Protein 6K97 (pdb70)

Secondary structure (DSSP, 8-state):
-GGGT--B---SS--EEEE-TTS-EEEEEEEEGGG-GGGGGEEETTEEB--HHHHHHHHHHHHHHTT-SEEEEEEE-S--B--TT-EEEEEEEEPPP-TTS-EEEEEEEEETT----EEEEEEEEE--TT-EEP-HHHHHHHHHHTTEEE-GGG--EEEEEEETTEEEEEEE-SSGGGS--GGGSSS-HHHHHHHHHHHHHHHTTT--SEEEEEEEEEEEESSS--SEEEEEEEE-STTEEEEEEE-TTS-EEEEEEEEEEEEE-HHHHHH-/-GGGT--B---SS--EEEE-TTS-EEEEEEEEGGG-GGGGGEEETTEEB--HHHHHHHHHHHHHHTT-SEEEEEEE-S--B--TT-EEEEEEEEPPP-TTS-EEEEEEEEETT----EEEEEEEEE--B--HHHHHHHHHHHTEEE-GGG--EEEEEEETTEEEEEEE-SSGGGS--GGGSSS-HHHHHHHHHHHHHHHTT--EEEEEEEEEEEESSS--SEEEEEEEE-STTEEEEEEE-TTS-EEEEEEEEEEEEE-HHHHHHH-

Structure (mmCIF, N/CA/C/O backbone):
data_6K97
#
_entry.id   6K97
#
_cell.length_a   154.632
_cell.length_b   66.564
_cell.length_c   63.013
_cell.angle_alpha   90.00
_cell.angle_beta   90.97
_cell.angle_gamma   90.00
#
_symmetry.space_group_name_H-M   'C 1 2 1'
#
loop_
_entity.id
_entity.type
_entity.pdbx_description
1 polymer 'Fusion DH'
2 non-polymer 'SULFATE ION'
3 water water
#
loop_
_atom_site.group_PDB
_atom_site.id
_atom_site.type_symbol
_atom_site.label_atom_id
_atom_site.label_alt_id
_atom_site.label_comp_id
_atom_site.label_asym_id
_atom_site.label_entity_id
_atom_site.label_seq_id
_atom_site.pdbx_PDB_ins_code
_atom_site.Cartn_x
_atom_site.Cartn_y
_atom_site.Cartn_z
_atom_site.occupancy
_atom_site.B_iso_or_equiv
_atom_site.auth_seq_id
_atom_site.auth_comp_id
_atom_site.auth_asym_id
_atom_site.auth_atom_id
_atom_site.pdbx_PDB_model_num
ATOM 1 N N . ALA A 1 24 ? 27.901 -22.273 7.679 1.00 45.09 7 ALA A N 1
ATOM 2 C CA . ALA A 1 24 ? 27.559 -21.470 6.422 1.00 46.58 7 ALA A CA 1
ATOM 3 C C . ALA A 1 24 ? 28.466 -21.789 5.242 1.00 46.65 7 ALA A C 1
ATOM 4 O O . ALA A 1 24 ? 27.997 -22.191 4.181 1.00 50.99 7 ALA A O 1
ATOM 6 N N . ALA A 1 25 ? 29.754 -21.586 5.412 1.00 45.32 8 ALA A N 1
ATOM 7 C CA . ALA A 1 25 ? 30.694 -22.159 4.504 1.00 45.43 8 ALA A CA 1
ATOM 8 C C . ALA A 1 25 ? 30.399 -23.685 4.346 1.00 46.37 8 ALA A C 1
ATOM 9 O O . ALA A 1 25 ? 30.565 -24.223 3.267 1.00 46.47 8 ALA A O 1
ATOM 11 N N . GLY A 1 26 ? 29.997 -24.373 5.415 1.00 45.00 9 GLY A N 1
ATOM 12 C CA . GLY A 1 26 ? 29.814 -25.837 5.364 1.00 45.00 9 GLY A CA 1
ATOM 13 C C . GLY A 1 26 ? 28.717 -26.220 4.409 1.00 46.06 9 GLY A C 1
ATOM 14 O O . GLY A 1 26 ? 28.688 -27.354 3.930 1.00 46.54 9 GLY A O 1
ATOM 15 N N . LEU A 1 27 ? 27.806 -25.268 4.116 1.00 44.52 10 LEU A N 1
ATOM 16 C CA . LEU A 1 27 ? 26.748 -25.516 3.170 1.00 45.47 10 LEU A CA 1
ATOM 17 C C . LEU A 1 27 ? 26.966 -24.907 1.769 1.00 44.74 10 LEU A C 1
ATOM 18 O O . LEU A 1 27 ? 26.140 -25.072 0.865 1.00 41.74 10 LEU A O 1
ATOM 23 N N . GLY A 1 28 ? 28.109 -24.252 1.587 1.00 45.00 11 GLY A N 1
ATOM 24 C CA . GLY A 1 28 ? 28.444 -23.625 0.325 1.00 43.99 11 GLY A CA 1
ATOM 25 C C . GLY A 1 28 ? 28.046 -22.173 0.241 1.00 43.34 11 GLY A C 1
ATOM 26 O O . GLY A 1 28 ? 28.019 -21.656 -0.847 1.00 46.60 11 GLY A O 1
ATOM 27 N N . LEU A 1 29 ? 27.705 -21.520 1.357 1.00 43.51 12 LEU A N 1
ATOM 28 C CA . LEU A 1 29 ? 27.276 -20.088 1.366 1.00 43.22 12 LEU A CA 1
ATOM 29 C C . LEU A 1 29 ? 28.202 -19.135 2.098 1.00 40.34 12 LEU A C 1
ATOM 30 O O . LEU A 1 29 ? 28.959 -19.527 2.946 1.00 41.12 12 LEU A O 1
ATOM 35 N N . GLU A 1 30 ? 28.066 -17.861 1.797 1.00 41.40 13 GLU A N 1
ATOM 36 C CA . GLU A 1 30 ? 28.820 -16.795 2.445 1.00 43.19 13 GLU A CA 1
ATOM 37 C C . GLU A 1 30 ? 27.983 -16.268 3.597 1.00 43.10 13 GLU A C 1
ATOM 38 O O . GLU A 1 30 ? 26.783 -16.031 3.435 1.00 44.55 13 GLU A O 1
ATOM 44 N N . ALA A 1 31 ? 28.612 -16.070 4.756 1.00 43.19 14 ALA A N 1
ATOM 45 C CA . ALA A 1 31 ? 27.933 -15.561 5.938 1.00 40.98 14 ALA A CA 1
ATOM 46 C C . ALA A 1 31 ? 27.738 -14.060 5.827 1.00 43.59 14 ALA A C 1
ATOM 47 O O . ALA A 1 31 ? 28.420 -13.403 5.023 1.00 43.08 14 ALA A O 1
ATOM 49 N N . THR A 1 32 ? 26.782 -13.529 6.615 1.00 42.40 15 THR A N 1
ATOM 50 C CA . THR A 1 32 ? 26.626 -12.097 6.809 1.00 42.00 15 THR A CA 1
ATOM 51 C C . THR A 1 32 ? 26.582 -11.830 8.313 1.00 43.68 15 THR A C 1
ATOM 52 O O . THR A 1 32 ? 26.205 -12.701 9.073 1.00 46.49 15 THR A O 1
ATOM 56 N N . GLU A 1 33 ? 26.942 -10.636 8.760 1.00 47.21 16 GLU A N 1
ATOM 57 C CA . GLU A 1 33 ? 26.808 -10.288 10.196 1.00 49.16 16 GLU A CA 1
ATOM 58 C C . GLU A 1 33 ? 25.535 -9.474 10.378 1.00 43.94 16 GLU A C 1
ATOM 59 O O . GLU A 1 33 ? 25.479 -8.312 10.010 1.00 47.13 16 GLU A O 1
ATOM 65 N N . HIS A 1 34 ? 24.507 -10.088 10.936 1.00 41.77 17 HIS A N 1
ATOM 66 C CA . HIS A 1 34 ? 23.293 -9.356 11.311 1.00 38.44 17 HIS A CA 1
ATOM 67 C C . HIS A 1 34 ? 22.536 -10.164 12.320 1.00 36.29 17 HIS A C 1
ATOM 68 O O . HIS A 1 34 ? 22.561 -11.356 12.258 1.00 37.71 17 HIS A O 1
ATOM 75 N N . PRO A 1 35 ? 21.786 -9.526 13.221 1.00 36.21 18 PRO A N 1
ATOM 76 C CA . PRO A 1 35 ? 21.035 -10.313 14.215 1.00 35.33 18 PRO A CA 1
ATOM 77 C C . PRO A 1 35 ? 19.895 -11.233 13.691 1.00 36.72 18 PRO A C 1
ATOM 78 O O . PRO A 1 35 ? 19.536 -12.161 14.388 1.00 38.11 18 PRO A O 1
ATOM 82 N N . LEU A 1 36 ? 19.316 -10.955 12.525 1.00 37.48 19 LEU A N 1
ATOM 83 C CA . LEU A 1 36 ? 18.231 -11.772 11.928 1.00 38.33 19 LEU A CA 1
ATOM 84 C C . LEU A 1 36 ? 18.586 -12.561 10.654 1.00 39.08 19 LEU A C 1
ATOM 85 O O . LEU A 1 36 ? 17.775 -13.290 10.150 1.00 43.15 19 LEU A O 1
ATOM 90 N N . LEU A 1 37 ? 19.789 -12.404 10.113 1.00 40.68 20 LEU A N 1
ATOM 91 C CA . LEU A 1 37 ? 20.189 -13.099 8.895 1.00 37.07 20 LEU A CA 1
ATOM 92 C C . LEU A 1 37 ? 21.519 -13.779 9.127 1.00 38.56 20 LEU A C 1
ATOM 93 O O . LEU A 1 37 ? 22.414 -13.202 9.738 1.00 44.42 20 LEU A O 1
ATOM 98 N N . ALA A 1 38 ? 21.637 -15.011 8.650 1.00 38.38 21 ALA A N 1
ATOM 99 C CA . ALA A 1 38 ? 22.866 -15.778 8.720 1.00 40.25 21 ALA A CA 1
ATOM 100 C C . ALA A 1 38 ? 23.748 -15.714 7.422 1.00 40.97 21 ALA A C 1
ATOM 101 O O . ALA A 1 38 ? 24.957 -15.750 7.523 1.00 45.92 21 ALA A O 1
ATOM 103 N N . THR A 1 39 ? 23.144 -15.627 6.232 1.00 41.85 22 THR A N 1
ATOM 104 C CA . THR A 1 39 ? 23.859 -15.719 4.944 1.00 41.91 22 THR A CA 1
ATOM 105 C C . THR A 1 39 ? 23.570 -14.549 3.981 1.00 41.56 22 THR A C 1
ATOM 106 O O . THR A 1 39 ? 22.546 -13.892 4.073 1.00 42.88 22 THR A O 1
ATOM 110 N N . ALA A 1 40 ? 24.472 -14.354 3.016 1.00 44.27 23 ALA A N 1
ATOM 111 C CA . ALA A 1 40 ? 24.314 -13.391 1.899 1.00 41.35 23 ALA A CA 1
ATOM 112 C C . ALA A 1 40 ? 25.016 -13.898 0.679 1.00 40.31 23 ALA A C 1
ATOM 113 O O . ALA A 1 40 ? 26.155 -14.227 0.773 1.00 46.47 23 ALA A O 1
ATOM 115 N N . THR A 1 41 ? 24.375 -13.993 -0.475 1.00 39.71 24 THR A N 1
ATOM 116 C CA . THR A 1 41 ? 25.097 -14.422 -1.628 1.00 41.75 24 THR A CA 1
ATOM 117 C C . THR A 1 41 ? 24.702 -13.623 -2.820 1.00 42.28 24 THR A C 1
ATOM 118 O O . THR A 1 41 ? 23.542 -13.266 -2.963 1.00 47.28 24 THR A O 1
ATOM 122 N N . GLU A 1 42 ? 25.660 -13.329 -3.689 1.00 45.90 25 GLU A N 1
ATOM 123 C CA . GLU A 1 42 ? 25.397 -12.588 -4.909 1.00 48.57 25 GLU A CA 1
ATOM 124 C C . GLU A 1 42 ? 25.171 -13.673 -5.898 1.00 48.77 25 GLU A C 1
ATOM 125 O O . GLU A 1 42 ? 25.885 -14.661 -5.858 1.00 55.97 25 GLU A O 1
ATOM 131 N N . LEU A 1 43 ? 24.142 -13.547 -6.728 1.00 46.62 26 LEU A N 1
ATOM 132 C CA . LEU A 1 43 ? 23.796 -14.607 -7.665 1.00 47.44 26 LEU A CA 1
ATOM 133 C C . LEU A 1 43 ? 24.361 -14.193 -8.993 1.00 47.01 26 LEU A C 1
ATOM 134 O O . LEU A 1 43 ? 24.589 -13.017 -9.223 1.00 49.96 26 LEU A O 1
ATOM 139 N N . PRO A 1 44 ? 24.592 -15.142 -9.893 1.00 43.62 27 PRO A N 1
ATOM 140 C CA . PRO A 1 44 ? 25.196 -14.786 -11.168 1.00 44.04 27 PRO A CA 1
ATOM 141 C C . PRO A 1 44 ? 24.519 -13.641 -11.934 1.00 44.67 27 PRO A C 1
ATOM 142 O O . PRO A 1 44 ? 25.184 -12.899 -12.653 1.00 44.10 27 PRO A O 1
ATOM 146 N N . ASP A 1 45 ? 23.218 -13.465 -11.763 1.00 44.87 28 ASP A N 1
ATOM 147 C CA . ASP A 1 45 ? 22.530 -12.434 -12.523 1.00 45.54 28 ASP A CA 1
ATOM 148 C C . ASP A 1 45 ? 22.694 -11.019 -11.903 1.00 45.92 28 ASP A C 1
ATOM 149 O O . ASP A 1 45 ? 22.184 -10.054 -12.466 1.00 45.96 28 ASP A O 1
ATOM 154 N N . GLY A 1 46 ? 23.452 -10.912 -10.795 1.00 44.40 29 GLY A N 1
ATOM 155 C CA . GLY A 1 46 ? 23.709 -9.649 -10.079 1.00 43.26 29 GLY A CA 1
ATOM 156 C C . GLY A 1 46 ? 22.745 -9.392 -8.915 1.00 43.82 29 GLY A C 1
ATOM 157 O O . GLY A 1 46 ? 22.794 -8.348 -8.249 1.00 44.78 29 GLY A O 1
ATOM 158 N N . GLY A 1 47 ? 21.833 -10.335 -8.684 1.00 42.96 30 GLY A N 1
ATOM 159 C CA . GLY A 1 47 ? 20.865 -10.249 -7.591 1.00 40.35 30 GLY A CA 1
ATOM 160 C C . GLY A 1 47 ? 21.474 -10.787 -6.335 1.00 38.80 30 GLY A C 1
ATOM 161 O O . GLY A 1 47 ? 22.600 -11.266 -6.374 1.00 39.14 30 GLY A O 1
ATOM 162 N N . TYR A 1 48 ? 20.757 -10.677 -5.217 1.00 37.46 31 TYR A N 1
ATOM 163 C CA . TYR A 1 48 ? 21.263 -11.219 -3.941 1.00 38.22 31 TYR A CA 1
ATOM 164 C C . TYR A 1 48 ? 20.215 -12.094 -3.232 1.00 38.05 31 TYR A C 1
ATOM 165 O O . TYR A 1 48 ? 19.010 -11.924 -3.456 1.00 42.02 31 TYR A O 1
ATOM 174 N N . LEU A 1 49 ? 20.666 -13.022 -2.388 1.00 35.84 32 LEU A N 1
ATOM 175 C CA . LEU A 1 49 ? 19.774 -13.811 -1.517 1.00 34.73 32 LEU A CA 1
ATOM 176 C C . LEU A 1 49 ? 20.310 -13.699 -0.091 1.00 34.44 32 LEU A C 1
ATOM 177 O O . LEU A 1 49 ? 21.503 -13.900 0.124 1.00 35.79 32 LEU A O 1
ATOM 182 N N . PHE A 1 50 ? 19.459 -13.373 0.873 1.00 33.92 33 PHE A N 1
ATOM 183 C CA . PHE A 1 50 ? 19.842 -13.433 2.290 1.00 35.11 33 PHE A CA 1
ATOM 184 C C . PHE A 1 50 ? 18.931 -14.400 3.028 1.00 36.76 33 PHE A C 1
ATOM 185 O O . PHE A 1 50 ? 17.731 -14.437 2.747 1.00 38.18 33 PHE A O 1
ATOM 193 N N . THR A 1 51 ? 19.473 -15.197 3.937 1.00 35.39 34 THR A N 1
ATOM 194 C CA . THR A 1 51 ? 18.629 -16.175 4.638 1.00 36.72 34 THR A CA 1
ATOM 195 C C . THR A 1 51 ? 18.900 -16.183 6.123 1.00 38.90 34 THR A C 1
ATOM 196 O O . THR A 1 51 ? 20.002 -15.832 6.572 1.00 37.55 34 THR A O 1
ATOM 200 N N . GLY A 1 52 ? 17.892 -16.598 6.882 1.00 41.13 35 GLY A N 1
ATOM 201 C CA . GLY A 1 52 ? 18.053 -16.782 8.320 1.00 42.83 35 GLY A CA 1
ATOM 202 C C . GLY A 1 52 ? 16.922 -17.586 8.891 1.00 45.24 35 GLY A C 1
ATOM 203 O O . GLY A 1 52 ? 15.885 -17.787 8.250 1.00 44.60 35 GLY A O 1
ATOM 204 N N . ARG A 1 53 ? 17.134 -18.051 10.110 1.00 52.14 36 ARG A N 1
ATOM 205 C CA . ARG A 1 53 ? 16.129 -18.802 10.850 1.00 55.81 36 ARG A CA 1
ATOM 206 C C . ARG A 1 53 ? 15.488 -17.829 11.819 1.00 52.68 36 ARG A C 1
ATOM 207 O O . ARG A 1 53 ? 16.188 -17.085 12.508 1.00 47.67 36 ARG A O 1
ATOM 215 N N . LEU A 1 54 ? 14.161 -17.841 11.885 1.00 48.29 37 LEU A N 1
ATOM 216 C CA . LEU A 1 54 ? 13.452 -16.990 12.815 1.00 47.65 37 LEU A CA 1
ATOM 217 C C . LEU A 1 54 ? 12.552 -17.744 13.804 1.00 48.55 37 LEU A C 1
ATOM 218 O O . LEU A 1 54 ? 11.491 -18.276 13.452 1.00 48.12 37 LEU A O 1
ATOM 223 N N . ALA A 1 55 ? 13.000 -17.785 15.060 1.00 47.02 38 ALA A N 1
ATOM 224 C CA . ALA A 1 55 ? 12.308 -18.496 16.126 1.00 45.62 38 ALA A CA 1
ATOM 225 C C . ALA A 1 55 ? 12.144 -17.617 17.356 1.00 43.15 38 ALA A C 1
ATOM 226 O O . ALA A 1 55 ? 13.064 -17.028 17.840 1.00 44.93 38 ALA A O 1
ATOM 228 N N . LEU A 1 56 ? 10.952 -17.565 17.895 1.00 46.97 39 LEU A N 1
ATOM 229 C CA . LEU A 1 56 ? 10.700 -16.717 19.040 1.00 49.34 39 LEU A CA 1
ATOM 230 C C . LEU A 1 56 ? 11.616 -17.086 20.203 1.00 54.68 39 LEU A C 1
ATOM 231 O O . LEU A 1 56 ? 12.030 -16.217 20.941 1.00 60.47 39 LEU A O 1
ATOM 236 N N . ARG A 1 57 ? 11.957 -18.364 20.344 1.00 59.72 40 ARG A N 1
ATOM 237 C CA . ARG A 1 57 ? 12.799 -18.820 21.444 1.00 59.51 40 ARG A CA 1
ATOM 238 C C . ARG A 1 57 ? 14.188 -18.250 21.359 1.00 60.64 40 ARG A C 1
ATOM 239 O O . ARG A 1 57 ? 14.803 -18.018 22.390 1.00 64.25 40 ARG A O 1
ATOM 247 N N . GLU A 1 58 ? 14.719 -18.044 20.151 1.00 60.65 41 GLU A N 1
ATOM 248 C CA . GLU A 1 58 ? 16.020 -17.387 20.020 1.00 60.03 41 GLU A CA 1
ATOM 249 C C . GLU A 1 58 ? 15.916 -15.868 20.108 1.00 57.89 41 GLU A C 1
ATOM 250 O O . GLU A 1 58 ? 16.930 -15.213 20.190 1.00 59.78 41 GLU A O 1
ATOM 256 N N . HIS A 1 59 ? 14.716 -15.297 20.012 1.00 57.45 42 HIS A N 1
ATOM 257 C CA . HIS A 1 59 ? 14.558 -13.838 19.947 1.00 56.86 42 HIS A CA 1
ATOM 258 C C . HIS A 1 59 ? 13.425 -13.389 20.853 1.00 53.89 42 HIS A C 1
ATOM 259 O O . HIS A 1 59 ? 12.446 -12.817 20.388 1.00 50.14 42 HIS A O 1
ATOM 266 N N . PRO A 1 60 ? 13.570 -13.605 22.163 1.00 55.41 43 PRO A N 1
ATOM 267 C CA . PRO A 1 60 ? 12.413 -13.342 23.034 1.00 57.48 43 PRO A CA 1
ATOM 268 C C . PRO A 1 60 ? 11.955 -11.881 23.066 1.00 53.37 43 PRO A C 1
ATOM 269 O O . PRO A 1 60 ? 10.803 -11.610 23.372 1.00 58.38 43 PRO A O 1
ATOM 273 N N . TRP A 1 61 ? 12.827 -10.949 22.734 1.00 50.04 44 TRP A N 1
ATOM 274 C CA . TRP A 1 61 ? 12.388 -9.552 22.603 1.00 48.89 44 TRP A CA 1
ATOM 275 C C . TRP A 1 61 ? 11.199 -9.357 21.647 1.00 47.27 44 TRP A C 1
ATOM 276 O O . TRP A 1 61 ? 10.337 -8.492 21.900 1.00 46.82 44 TRP A O 1
ATOM 287 N N . LEU A 1 62 ? 11.128 -10.171 20.591 1.00 40.71 45 LEU A N 1
ATOM 288 C CA . LEU A 1 62 ? 10.023 -10.051 19.652 1.00 41.24 45 LEU A CA 1
ATOM 289 C C . LEU A 1 62 ? 8.666 -10.384 20.304 1.00 42.12 45 LEU A C 1
ATOM 290 O O . LEU A 1 62 ? 7.622 -9.969 19.813 1.00 43.14 45 LEU A O 1
ATOM 295 N N . ALA A 1 63 ? 8.677 -11.124 21.398 1.00 42.85 46 ALA A N 1
ATOM 296 C CA . ALA A 1 63 ? 7.428 -11.400 22.128 1.00 43.94 46 ALA A CA 1
ATOM 297 C C . ALA A 1 63 ? 6.818 -10.115 22.633 1.00 42.11 46 ALA A C 1
ATOM 298 O O . ALA A 1 63 ? 5.634 -10.054 22.799 1.00 41.89 46 ALA A O 1
ATOM 300 N N . ASP A 1 64 ? 7.605 -9.063 22.828 1.00 41.89 47 ASP A N 1
ATOM 301 C CA . ASP A 1 64 ? 7.021 -7.796 23.311 1.00 41.44 47 ASP A CA 1
ATOM 302 C C . ASP A 1 64 ? 6.275 -6.990 22.220 1.00 40.35 47 ASP A C 1
ATOM 303 O O . ASP A 1 64 ? 5.794 -5.870 22.513 1.00 39.11 47 ASP A O 1
ATOM 308 N N . HIS A 1 65 ? 6.217 -7.515 20.984 1.00 37.79 48 HIS A N 1
ATOM 309 C CA . HIS A 1 65 ? 5.426 -6.889 19.913 1.00 35.82 48 HIS A CA 1
ATOM 310 C C . HIS A 1 65 ? 4.195 -7.723 19.584 1.00 35.39 48 HIS A C 1
ATOM 311 O O . HIS A 1 65 ? 4.182 -8.499 18.631 1.00 34.17 48 HIS A O 1
ATOM 318 N N . THR A 1 66 ? 3.155 -7.530 20.399 1.00 37.35 49 THR A N 1
ATOM 319 C CA . THR A 1 66 ? 1.921 -8.289 20.320 1.00 38.60 49 THR A CA 1
ATOM 320 C C . THR A 1 66 ? 0.783 -7.314 20.052 1.00 39.99 49 THR A C 1
ATOM 321 O O . THR A 1 66 ? 0.683 -6.269 20.688 1.00 40.80 49 THR A O 1
ATOM 325 N N . ILE A 1 67 ? -0.023 -7.649 19.048 1.00 39.73 50 ILE A N 1
ATOM 326 C CA . ILE A 1 67 ? -1.142 -6.842 18.569 1.00 39.33 50 ILE A CA 1
ATOM 327 C C . ILE A 1 67 ? -2.441 -7.680 18.670 1.00 40.02 50 ILE A C 1
ATOM 328 O O . ILE A 1 67 ? -2.567 -8.740 18.043 1.00 38.64 50 ILE A O 1
ATOM 333 N N . ALA A 1 68 ? -3.356 -7.249 19.528 1.00 41.92 51 ALA A N 1
ATOM 334 C CA . ALA A 1 68 ? -4.626 -7.981 19.764 1.00 42.00 51 ALA A CA 1
ATOM 335 C C . ALA A 1 68 ? -4.447 -9.469 20.033 1.00 40.76 51 ALA A C 1
ATOM 336 O O . ALA A 1 68 ? -5.124 -10.254 19.469 1.00 41.21 51 ALA A O 1
ATOM 338 N N . GLY A 1 69 ? -3.517 -9.829 20.899 1.00 43.56 52 GLY A N 1
ATOM 339 C CA . GLY A 1 69 ? -3.252 -11.228 21.253 1.00 42.86 52 GLY A CA 1
ATOM 340 C C . GLY A 1 69 ? -2.311 -11.990 20.332 1.00 46.52 52 GLY A C 1
ATOM 341 O O . GLY A 1 69 ? -1.864 -13.069 20.689 1.00 46.51 52 GLY A O 1
ATOM 342 N N . THR A 1 70 ? -2.013 -11.463 19.132 1.00 47.21 53 THR A N 1
ATOM 343 C CA . THR A 1 70 ? -1.144 -12.166 18.199 1.00 42.83 53 THR A CA 1
ATOM 344 C C . THR A 1 70 ? 0.230 -11.510 18.077 1.00 42.90 53 THR A C 1
ATOM 345 O O . THR A 1 70 ? 0.333 -10.344 17.738 1.00 45.12 53 THR A O 1
ATOM 349 N N . THR A 1 71 ? 1.272 -12.285 18.347 1.00 43.59 54 THR A N 1
ATOM 350 C CA . THR A 1 71 ? 2.640 -11.838 18.248 1.00 45.04 54 THR A CA 1
ATOM 351 C C . THR A 1 71 ? 3.137 -11.924 16.810 1.00 43.11 54 THR A C 1
ATOM 352 O O . THR A 1 71 ? 3.100 -12.995 16.199 1.00 41.39 54 THR A O 1
ATOM 356 N N . ILE A 1 72 ? 3.591 -10.786 16.286 1.00 41.90 55 ILE A N 1
ATOM 357 C CA . ILE A 1 72 ? 3.892 -10.666 14.850 1.00 40.82 55 ILE A CA 1
ATOM 358 C C . ILE A 1 72 ? 5.095 -9.813 14.677 1.00 39.71 55 ILE A C 1
ATOM 359 O O . ILE A 1 72 ? 5.366 -8.926 15.511 1.00 39.35 55 ILE A O 1
ATOM 364 N N . VAL A 1 73 ? 5.850 -10.105 13.621 1.00 36.76 56 VAL A N 1
ATOM 365 C CA . VAL A 1 73 ? 7.059 -9.373 13.391 1.00 34.33 56 VAL A CA 1
ATOM 366 C C . VAL A 1 73 ? 6.645 -7.961 13.108 1.00 32.80 56 VAL A C 1
ATOM 367 O O . VAL A 1 73 ? 5.793 -7.733 12.261 1.00 33.19 56 VAL A O 1
ATOM 371 N N . PRO A 1 74 ? 7.231 -6.995 13.789 1.00 35.40 57 PRO A N 1
ATOM 372 C CA . PRO A 1 74 ? 6.880 -5.583 13.436 1.00 37.88 57 PRO A CA 1
ATOM 373 C C . PRO A 1 74 ? 7.300 -5.129 12.030 1.00 35.82 57 PRO A C 1
ATOM 374 O O . PRO A 1 74 ? 8.226 -5.687 11.449 1.00 34.46 57 PRO A O 1
ATOM 378 N N . GLY A 1 75 ? 6.618 -4.089 11.534 1.00 34.06 58 GLY A N 1
ATOM 379 C CA . GLY A 1 75 ? 6.908 -3.540 10.251 1.00 32.14 58 GLY A CA 1
ATOM 380 C C . GLY A 1 75 ? 8.343 -3.034 10.218 1.00 33.44 58 GLY A C 1
ATOM 381 O O . GLY A 1 75 ? 9.020 -3.197 9.213 1.00 35.63 58 GLY A O 1
ATOM 382 N N . THR A 1 76 ? 8.804 -2.421 11.316 1.00 30.59 59 THR A N 1
ATOM 383 C CA . THR A 1 76 ? 10.118 -1.891 11.340 1.00 30.39 59 THR A CA 1
ATOM 384 C C . THR A 1 76 ? 11.167 -2.996 11.259 1.00 31.28 59 THR A C 1
ATOM 385 O O . THR A 1 76 ? 12.249 -2.740 10.795 1.00 32.36 59 THR A O 1
ATOM 389 N N . ALA A 1 77 ? 10.853 -4.221 11.647 1.00 31.40 60 ALA A N 1
ATOM 390 C CA . ALA A 1 77 ? 11.791 -5.329 11.422 1.00 31.11 60 ALA A CA 1
ATOM 391 C C . ALA A 1 77 ? 11.915 -5.682 9.966 1.00 29.91 60 ALA A C 1
ATOM 392 O O . ALA A 1 77 ? 13.035 -5.996 9.489 1.00 30.44 60 ALA A O 1
ATOM 394 N N . PHE A 1 78 ? 10.820 -5.627 9.229 1.00 28.51 61 PHE A N 1
ATOM 395 C CA . PHE A 1 78 ? 10.953 -5.844 7.768 1.00 29.57 61 PHE A CA 1
ATOM 396 C C . PHE A 1 78 ? 11.765 -4.702 7.122 1.00 29.46 61 PHE A C 1
ATOM 397 O O . PHE A 1 78 ? 12.584 -4.905 6.233 1.00 28.83 61 PHE A O 1
ATOM 405 N N . VAL A 1 79 ? 11.582 -3.492 7.624 1.00 29.74 62 VAL A N 1
ATOM 406 C CA . VAL A 1 79 ? 12.447 -2.372 7.241 1.00 29.32 62 VAL A CA 1
ATOM 407 C C . VAL A 1 79 ? 13.921 -2.658 7.528 1.00 29.45 62 VAL A C 1
ATOM 408 O O . VAL A 1 79 ? 14.787 -2.425 6.647 1.00 27.87 62 VAL A O 1
ATOM 412 N N . GLU A 1 80 ? 14.210 -3.187 8.727 1.00 26.98 63 GLU A N 1
ATOM 413 C CA . GLU A 1 80 ? 15.575 -3.477 9.062 1.00 27.17 63 GLU A CA 1
ATOM 414 C C . GLU A 1 80 ? 16.179 -4.503 8.049 1.00 29.44 63 GLU A C 1
ATOM 415 O O . GLU A 1 80 ? 17.314 -4.347 7.589 1.00 26.30 63 GLU A O 1
ATOM 421 N N . LEU A 1 81 ? 15.391 -5.531 7.714 1.00 29.81 64 LEU A N 1
ATOM 422 C CA . LEU A 1 81 ? 15.882 -6.545 6.820 1.00 30.59 64 LEU A CA 1
ATOM 423 C C . LEU A 1 81 ? 16.245 -5.913 5.480 1.00 32.52 64 LEU A C 1
ATOM 424 O O . LEU A 1 81 ? 17.298 -6.194 4.960 1.00 36.23 64 LEU A O 1
ATOM 429 N N . ALA A 1 82 ? 15.388 -5.021 4.963 1.00 30.02 65 ALA A N 1
ATOM 430 C CA . ALA A 1 82 ? 15.652 -4.338 3.722 1.00 30.48 65 ALA A CA 1
ATOM 431 C C . ALA A 1 82 ? 16.888 -3.406 3.815 1.00 30.82 65 ALA A C 1
ATOM 432 O O . ALA A 1 82 ? 17.659 -3.325 2.883 1.00 29.31 65 ALA A O 1
ATOM 434 N N . LEU A 1 83 ? 17.064 -2.743 4.948 1.00 30.76 66 LEU A N 1
ATOM 435 C CA . LEU A 1 83 ? 18.254 -1.934 5.170 1.00 32.35 66 LEU A CA 1
ATOM 436 C C . LEU A 1 83 ? 19.507 -2.804 5.045 1.00 33.30 66 LEU A C 1
ATOM 437 O O . LEU A 1 83 ? 20.451 -2.394 4.366 1.00 32.42 66 LEU A O 1
ATOM 442 N N . HIS A 1 84 ? 19.501 -4.017 5.604 1.00 32.03 67 HIS A N 1
ATOM 443 C CA . HIS A 1 84 ? 20.668 -4.872 5.466 1.00 33.37 67 HIS A CA 1
ATOM 444 C C . HIS A 1 84 ? 20.908 -5.228 3.990 1.00 34.37 67 HIS A C 1
ATOM 445 O O . HIS A 1 84 ? 22.034 -5.099 3.455 1.00 37.08 67 HIS A O 1
ATOM 452 N N . ALA A 1 85 ? 19.852 -5.599 3.301 1.00 32.55 68 ALA A N 1
ATOM 453 C CA . ALA A 1 85 ? 20.019 -5.874 1.879 1.00 33.74 68 ALA A CA 1
ATOM 454 C C . ALA A 1 85 ? 20.557 -4.648 1.147 1.00 33.84 68 ALA A C 1
ATOM 455 O O . ALA A 1 85 ? 21.429 -4.746 0.296 1.00 32.38 68 ALA A O 1
ATOM 457 N N . ALA A 1 86 ? 19.999 -3.475 1.470 1.00 33.75 69 ALA A N 1
ATOM 458 C CA . ALA A 1 86 ? 20.404 -2.243 0.802 1.00 32.67 69 ALA A CA 1
ATOM 459 C C . ALA A 1 86 ? 21.909 -2.006 0.975 1.00 33.86 69 ALA A C 1
ATOM 460 O O . ALA A 1 86 ? 22.632 -1.745 0.009 1.00 35.85 69 ALA A O 1
ATOM 462 N N . ASP A 1 87 ? 22.351 -2.140 2.202 1.00 33.33 70 ASP A N 1
ATOM 463 C CA . ASP A 1 87 ? 23.698 -1.978 2.537 1.00 37.12 70 ASP A CA 1
ATOM 464 C C . ASP A 1 87 ? 24.600 -2.966 1.736 1.00 38.40 70 ASP A C 1
ATOM 465 O O . ASP A 1 87 ? 25.541 -2.550 1.084 1.00 36.39 70 ASP A O 1
ATOM 470 N N . ILE A 1 88 ? 24.272 -4.245 1.701 1.00 37.48 71 ILE A N 1
ATOM 471 C CA . ILE A 1 88 ? 25.163 -5.171 1.032 1.00 38.87 71 ILE A CA 1
ATOM 472 C C . ILE A 1 88 ? 25.192 -4.947 -0.472 1.00 39.30 71 ILE A C 1
ATOM 473 O O . ILE A 1 88 ? 26.240 -5.111 -1.121 1.00 41.65 71 ILE A O 1
ATOM 478 N N . ALA A 1 89 ? 24.069 -4.537 -1.035 1.00 39.06 72 ALA A N 1
ATOM 479 C CA . ALA A 1 89 ? 23.954 -4.279 -2.485 1.00 39.38 72 ALA A CA 1
ATOM 480 C C . ALA A 1 89 ? 24.326 -2.871 -2.928 1.00 38.19 72 ALA A C 1
ATOM 481 O O . ALA A 1 89 ? 24.082 -2.531 -4.067 1.00 41.32 72 ALA A O 1
ATOM 483 N N . GLY A 1 90 ? 24.853 -2.022 -2.054 1.00 36.13 73 GLY A N 1
ATOM 484 C CA . GLY A 1 90 ? 25.265 -0.683 -2.508 1.00 36.27 73 GLY A CA 1
ATOM 485 C C . GLY A 1 90 ? 24.130 0.310 -2.820 1.00 37.18 73 GLY A C 1
ATOM 486 O O . GLY A 1 90 ? 24.358 1.300 -3.534 1.00 37.58 73 GLY A O 1
ATOM 487 N N . CYS A 1 91 ? 22.941 0.140 -2.240 1.00 35.30 74 CYS A N 1
ATOM 488 C CA . CYS A 1 91 ? 21.863 1.136 -2.473 1.00 37.74 74 CYS A CA 1
ATOM 489 C C . CYS A 1 91 ? 21.650 2.090 -1.304 1.00 36.04 74 CYS A C 1
ATOM 490 O O . CYS A 1 91 ? 21.660 1.693 -0.154 1.00 35.87 74 CYS A O 1
ATOM 493 N N . ASP A 1 92 ? 21.378 3.346 -1.607 1.00 40.93 75 ASP A N 1
ATOM 494 C CA . ASP A 1 92 ? 21.267 4.412 -0.567 1.00 41.85 75 ASP A CA 1
ATOM 495 C C . ASP A 1 92 ? 19.933 4.477 0.140 1.00 38.97 75 ASP A C 1
ATOM 496 O O . ASP A 1 92 ? 19.792 5.131 1.162 1.00 41.06 75 ASP A O 1
ATOM 501 N N . GLU A 1 93 ? 18.940 3.779 -0.374 1.00 39.06 76 GLU A N 1
ATOM 502 C CA . GLU A 1 93 ? 17.571 4.086 -0.003 1.00 38.06 76 GLU A CA 1
ATOM 503 C C . GLU A 1 93 ? 16.684 2.863 -0.185 1.00 37.43 76 GLU A C 1
ATOM 504 O O . GLU A 1 93 ? 16.888 2.060 -1.140 1.00 36.99 76 GLU A O 1
ATOM 510 N N . ILE A 1 94 ? 15.727 2.685 0.722 1.00 35.00 77 ILE A N 1
ATOM 511 C CA . ILE A 1 94 ? 14.570 1.865 0.418 1.00 33.21 77 ILE A CA 1
ATOM 512 C C . ILE A 1 94 ? 13.640 2.872 -0.217 1.00 33.39 77 ILE A C 1
ATOM 513 O O . ILE A 1 94 ? 13.263 3.845 0.380 1.00 33.97 77 ILE A O 1
ATOM 518 N N . THR A 1 95 ? 13.316 2.641 -1.467 1.00 34.65 78 THR A N 1
ATOM 519 C CA . THR A 1 95 ? 12.570 3.587 -2.250 1.00 34.25 78 THR A CA 1
ATOM 520 C C . THR A 1 95 ? 11.144 3.422 -1.884 1.00 32.83 78 THR A C 1
ATOM 521 O O . THR A 1 95 ? 10.453 4.382 -1.690 1.00 32.77 78 THR A O 1
ATOM 525 N N . GLU A 1 96 ? 10.709 2.180 -1.761 1.00 36.02 79 GLU A N 1
ATOM 526 C CA . GLU A 1 96 ? 9.320 1.951 -1.408 1.00 38.47 79 GLU A CA 1
ATOM 527 C C . GLU A 1 96 ? 9.201 0.524 -0.886 1.00 34.54 79 GLU A C 1
ATOM 528 O O . GLU A 1 96 ? 9.917 -0.366 -1.345 1.00 34.60 79 GLU A O 1
ATOM 534 N N . LEU A 1 97 ? 8.370 0.341 0.134 1.00 33.52 80 LEU A N 1
ATOM 535 C CA . LEU A 1 97 ? 8.155 -0.959 0.755 1.00 32.28 80 LEU A CA 1
ATOM 536 C C . LEU A 1 97 ? 6.730 -1.087 1.204 1.00 33.01 80 LEU A C 1
ATOM 537 O O . LEU A 1 97 ? 6.230 -0.204 1.908 1.00 31.40 80 LEU A O 1
ATOM 542 N N . VAL A 1 98 ? 6.110 -2.225 0.869 1.00 30.38 81 VAL A N 1
ATOM 543 C CA . VAL A 1 98 ? 4.740 -2.501 1.229 1.00 28.48 81 VAL A CA 1
ATOM 544 C C . VAL A 1 98 ? 4.645 -3.847 1.927 1.00 29.19 81 VAL A C 1
ATOM 545 O O . VAL A 1 98 ? 5.175 -4.853 1.442 1.00 31.47 81 VAL A O 1
ATOM 549 N N . LEU A 1 99 ? 3.941 -3.878 3.052 1.00 31.15 82 LEU A N 1
ATOM 550 C CA . LEU A 1 99 ? 3.728 -5.074 3.860 1.00 32.78 82 LEU A CA 1
ATOM 551 C C . LEU A 1 99 ? 2.403 -5.745 3.530 1.00 35.97 82 LEU A C 1
ATOM 552 O O . LEU A 1 99 ? 1.426 -5.081 3.284 1.00 43.87 82 LEU A O 1
ATOM 557 N N . HIS A 1 100 ? 2.382 -7.057 3.489 1.00 36.57 83 HIS A N 1
ATOM 558 C CA . HIS A 1 100 ? 1.233 -7.829 3.087 1.00 37.33 83 HIS A CA 1
ATOM 559 C C . HIS A 1 100 ? 0.867 -8.754 4.266 1.00 37.43 83 HIS A C 1
ATOM 560 O O . HIS A 1 100 ? 0.646 -8.281 5.350 1.00 35.07 83 HIS A O 1
ATOM 567 N N . THR A 1 101 ? 0.927 -10.079 4.086 1.00 37.29 84 THR A N 1
ATOM 568 C CA . THR A 1 101 ? 0.582 -11.002 5.156 1.00 37.75 84 THR A CA 1
ATOM 569 C C . THR A 1 101 ? 1.573 -10.934 6.339 1.00 34.35 84 THR A C 1
ATOM 570 O O . THR A 1 101 ? 2.774 -10.884 6.158 1.00 32.53 84 THR A O 1
ATOM 574 N N . PRO A 1 102 ? 1.064 -10.917 7.566 1.00 32.86 85 PRO A N 1
ATOM 575 C CA . PRO A 1 102 ? 2.022 -10.867 8.639 1.00 32.92 85 PRO A CA 1
ATOM 576 C C . PRO A 1 102 ? 2.736 -12.176 8.835 1.00 34.54 85 PRO A C 1
ATOM 577 O O . PRO A 1 102 ? 2.328 -13.190 8.271 1.00 33.74 85 PRO A O 1
ATOM 581 N N . LEU A 1 103 ? 3.798 -12.108 9.624 1.00 34.29 86 LEU A N 1
ATOM 582 C CA . LEU A 1 103 ? 4.583 -13.245 9.998 1.00 35.92 86 LEU A CA 1
ATOM 583 C C . LEU A 1 103 ? 4.339 -13.439 11.471 1.00 36.65 86 LEU A C 1
ATOM 584 O O . LEU A 1 103 ? 4.728 -12.614 12.273 1.00 38.55 86 LEU A O 1
ATOM 589 N N . VAL A 1 104 ? 3.655 -14.516 11.829 1.00 38.95 87 VAL A N 1
ATOM 590 C CA . VAL A 1 104 ? 3.219 -14.734 13.179 1.00 39.44 87 VAL A CA 1
ATOM 591 C C . VAL A 1 104 ? 4.287 -15.547 13.843 1.00 41.50 87 VAL A C 1
ATOM 592 O O . VAL A 1 104 ? 4.778 -16.499 13.262 1.00 42.08 87 VAL A O 1
ATOM 596 N N . LEU A 1 105 ? 4.675 -15.168 15.054 1.00 45.53 88 LEU A N 1
ATOM 597 C CA . LEU A 1 105 ? 5.660 -15.942 15.817 1.00 46.32 88 LEU A CA 1
ATOM 598 C C . LEU A 1 105 ? 4.957 -16.574 17.014 1.00 50.45 88 LEU A C 1
ATOM 599 O O . LEU A 1 105 ? 4.026 -15.975 17.589 1.00 50.31 88 LEU A O 1
ATOM 604 N N . SER A 1 106 ? 5.406 -17.776 17.363 1.00 51.73 89 SER A N 1
ATOM 605 C CA . SER A 1 106 ? 5.022 -18.404 18.616 1.00 57.85 89 SER A CA 1
ATOM 606 C C . SER A 1 106 ? 6.189 -19.218 19.167 1.00 57.09 89 SER A C 1
ATOM 607 O O . SER A 1 106 ? 7.163 -19.460 18.458 1.00 56.48 89 SER A O 1
ATOM 610 N N . THR A 1 107 ? 6.073 -19.664 20.412 1.00 57.37 90 THR A N 1
ATOM 611 C CA . THR A 1 107 ? 7.201 -20.347 21.059 1.00 58.77 90 THR A CA 1
ATOM 612 C C . THR A 1 107 ? 7.353 -21.745 20.514 1.00 61.48 90 THR A C 1
ATOM 613 O O . THR A 1 107 ? 8.375 -22.354 20.673 1.00 60.64 90 THR A O 1
ATOM 617 N N . GLN A 1 108 ? 6.311 -22.271 19.890 1.00 71.34 91 GLN A N 1
ATOM 618 C CA . GLN A 1 108 ? 6.320 -23.650 19.421 1.00 73.54 91 GLN A CA 1
ATOM 619 C C . GLN A 1 108 ? 6.759 -23.751 17.957 1.00 76.61 91 GLN A C 1
ATOM 620 O O . GLN A 1 108 ? 6.714 -24.829 17.386 1.00 85.45 91 GLN A O 1
ATOM 626 N N . SER A 1 109 ? 7.176 -22.644 17.338 1.00 67.93 92 SER A N 1
ATOM 627 C CA . SER A 1 109 ? 7.370 -22.639 15.889 1.00 61.92 92 SER A CA 1
ATOM 628 C C . SER A 1 109 ? 8.580 -21.837 15.493 1.00 56.22 92 SER A C 1
ATOM 629 O O . SER A 1 109 ? 9.167 -21.105 16.299 1.00 59.92 92 SER A O 1
ATOM 632 N N . SER A 1 110 ? 8.968 -22.000 14.244 1.00 52.28 93 SER A N 1
ATOM 633 C CA . SER A 1 110 ? 10.157 -21.345 13.730 1.00 54.96 93 SER A CA 1
ATOM 634 C C . SER A 1 110 ? 10.139 -21.362 12.218 1.00 52.84 93 SER A C 1
ATOM 635 O O . SER A 1 110 ? 9.639 -22.316 11.600 1.00 46.83 93 SER A O 1
ATOM 638 N N . SER A 1 111 ? 10.674 -20.284 11.635 1.00 48.90 94 SER A N 1
ATOM 639 C CA . SER A 1 111 ? 10.434 -19.975 10.251 1.00 45.38 94 SER A CA 1
ATOM 640 C C . SER A 1 111 ? 11.765 -19.855 9.518 1.00 44.21 94 SER A C 1
ATOM 641 O O . SER A 1 111 ? 12.715 -19.287 10.018 1.00 43.55 94 SER A O 1
ATOM 644 N N . LEU A 1 112 ? 11.812 -20.348 8.295 1.00 44.64 95 LEU A N 1
ATOM 645 C CA . LEU A 1 112 ? 12.874 -19.945 7.392 1.00 43.15 95 LEU A CA 1
ATOM 646 C C . LEU A 1 112 ? 12.532 -18.564 6.848 1.00 40.64 95 LEU A C 1
ATOM 647 O O . LEU A 1 112 ? 11.472 -18.367 6.332 1.00 47.09 95 LEU A O 1
ATOM 652 N N . LEU A 1 113 ? 13.451 -17.632 6.957 1.00 39.70 96 LEU A N 1
ATOM 653 C CA . LEU A 1 113 ? 13.282 -16.246 6.514 1.00 38.38 96 LEU A CA 1
ATOM 654 C C . LEU A 1 113 ? 14.254 -15.913 5.369 1.00 38.01 96 LEU A C 1
ATOM 655 O O . LEU A 1 113 ? 15.474 -16.201 5.436 1.00 36.60 96 LEU A O 1
ATOM 660 N N . GLN A 1 114 ? 13.733 -15.253 4.355 1.00 38.82 97 GLN A N 1
ATOM 661 C CA . GLN A 1 114 ? 14.496 -14.943 3.134 1.00 39.62 97 GLN A CA 1
ATOM 662 C C . GLN A 1 114 ? 14.212 -13.533 2.616 1.00 39.66 97 GLN A C 1
ATOM 663 O O . GLN A 1 114 ? 13.067 -13.082 2.591 1.00 40.52 97 GLN A O 1
ATOM 669 N N . VAL A 1 115 ? 15.272 -12.872 2.170 1.00 38.34 98 VAL A N 1
ATOM 670 C CA . VAL A 1 115 ? 15.177 -11.645 1.441 1.00 35.20 98 VAL A CA 1
ATOM 671 C C . VAL A 1 115 ? 15.795 -11.870 0.090 1.00 36.64 98 VAL A C 1
ATOM 672 O O . VAL A 1 115 ? 16.937 -12.275 0.011 1.00 40.68 98 VAL A O 1
ATOM 676 N N . ALA A 1 116 ? 15.055 -11.597 -0.989 1.00 39.15 99 ALA A N 1
ATOM 677 C CA . ALA A 1 116 ? 15.590 -11.678 -2.345 1.00 36.42 99 ALA A CA 1
ATOM 678 C C . ALA A 1 116 ? 15.673 -10.305 -2.982 1.00 37.45 99 ALA A C 1
ATOM 679 O O . ALA A 1 116 ? 14.690 -9.540 -2.965 1.00 35.90 99 ALA A O 1
ATOM 681 N N . VAL A 1 117 ? 16.841 -10.010 -3.588 1.00 35.57 100 VAL A N 1
ATOM 682 C CA . VAL A 1 117 ? 17.029 -8.810 -4.356 1.00 34.68 100 VAL A CA 1
ATOM 683 C C . VAL A 1 117 ? 17.346 -9.089 -5.841 1.00 35.10 100 VAL A C 1
ATOM 684 O O . VAL A 1 117 ? 18.267 -9.853 -6.182 1.00 38.01 100 VAL A O 1
ATOM 688 N N . GLY A 1 118 ? 16.615 -8.441 -6.722 1.00 33.87 101 GLY A N 1
ATOM 689 C CA . GLY A 1 118 ? 16.858 -8.543 -8.148 1.00 35.07 101 GLY A CA 1
ATOM 690 C C . GLY A 1 118 ? 18.107 -7.794 -8.572 1.00 37.38 101 GLY A C 1
ATOM 691 O O . GLY A 1 118 ? 18.741 -7.084 -7.761 1.00 34.78 101 GLY A O 1
ATOM 692 N N . PRO A 1 119 ? 18.477 -7.955 -9.856 1.00 38.88 102 PRO A N 1
ATOM 693 C CA . PRO A 1 119 ? 19.563 -7.192 -10.485 1.00 38.51 102 PRO A CA 1
ATOM 694 C C . PRO A 1 119 ? 19.200 -5.742 -10.663 1.00 38.99 102 PRO A C 1
ATOM 695 O O . PRO A 1 119 ? 18.029 -5.410 -10.649 1.00 41.49 102 PRO A O 1
ATOM 699 N N . ALA A 1 120 ? 20.201 -4.894 -10.859 1.00 40.62 103 ALA A N 1
ATOM 700 C CA . ALA A 1 120 ? 20.003 -3.470 -11.050 1.00 41.81 103 ALA A CA 1
ATOM 701 C C . ALA A 1 120 ? 19.488 -3.138 -12.440 1.00 44.47 103 ALA A C 1
ATOM 702 O O . ALA A 1 120 ? 19.983 -3.672 -13.395 1.00 47.19 103 ALA A O 1
ATOM 704 N N . ASP A 1 121 ? 18.441 -2.324 -12.496 1.00 44.87 104 ASP A N 1
ATOM 705 C CA . ASP A 1 121 ? 18.070 -1.424 -13.583 1.00 48.26 104 ASP A CA 1
ATOM 706 C C . ASP A 1 121 ? 19.252 -0.661 -14.121 1.00 47.52 104 ASP A C 1
ATOM 707 O O . ASP A 1 121 ? 20.222 -0.493 -13.418 1.00 46.61 104 ASP A O 1
ATOM 712 N N . PRO A 1 122 ? 19.089 -0.026 -15.289 1.00 49.48 105 PRO A N 1
ATOM 713 C CA . PRO A 1 122 ? 19.996 1.017 -15.754 1.00 52.90 105 PRO A CA 1
ATOM 714 C C . PRO A 1 122 ? 20.064 2.216 -14.811 1.00 53.90 105 PRO A C 1
ATOM 715 O O . PRO A 1 122 ? 21.089 2.871 -14.734 1.00 60.06 105 PRO A O 1
ATOM 719 N N . SER A 1 123 ? 18.995 2.509 -14.101 1.00 51.27 106 SER A N 1
ATOM 720 C CA . SER A 1 123 ? 19.024 3.572 -13.092 1.00 52.75 106 SER A CA 1
ATOM 721 C C . SER A 1 123 ? 19.619 3.102 -11.774 1.00 48.93 106 SER A C 1
ATOM 722 O O . SER A 1 123 ? 19.805 3.904 -10.888 1.00 47.12 106 SER A O 1
ATOM 725 N N . GLY A 1 124 ? 19.820 1.793 -11.593 1.00 48.41 107 GLY A N 1
ATOM 726 C CA . GLY A 1 124 ? 20.350 1.256 -10.306 1.00 45.59 107 GLY A CA 1
ATOM 727 C C . GLY A 1 124 ? 19.319 0.724 -9.303 1.00 42.32 107 GLY A C 1
ATOM 728 O O . GLY A 1 124 ? 19.675 0.274 -8.231 1.00 43.67 107 GLY A O 1
ATOM 729 N N . ALA A 1 125 ? 18.041 0.796 -9.649 1.00 40.55 108 ALA A N 1
ATOM 730 C CA . ALA A 1 125 ? 16.973 0.290 -8.798 1.00 38.01 108 ALA A CA 1
ATOM 731 C C . ALA A 1 125 ? 16.858 -1.230 -8.939 1.00 37.17 108 ALA A C 1
ATOM 732 O O . ALA A 1 125 ? 17.054 -1.783 -10.014 1.00 34.53 108 ALA A O 1
ATOM 734 N N . ARG A 1 126 ? 16.484 -1.866 -7.826 1.00 36.38 109 ARG A N 1
ATOM 735 C CA . ARG A 1 126 ? 16.350 -3.310 -7.718 1.00 36.11 109 ARG A CA 1
ATOM 736 C C . ARG A 1 126 ? 15.030 -3.675 -7.053 1.00 33.97 109 ARG A C 1
ATOM 737 O O . ARG A 1 126 ? 14.650 -3.056 -6.111 1.00 33.25 109 ARG A O 1
ATOM 745 N N . SER A 1 127 ? 14.369 -4.719 -7.512 1.00 34.05 110 SER A N 1
ATOM 746 C CA . SER A 1 127 ? 13.221 -5.218 -6.784 1.00 35.10 110 SER A CA 1
ATOM 747 C C . SER A 1 127 ? 13.715 -5.894 -5.477 1.00 34.21 110 SER A C 1
ATOM 748 O O . SER A 1 127 ? 14.855 -6.357 -5.367 1.00 33.15 110 SER A O 1
ATOM 751 N N . LEU A 1 128 ? 12.850 -5.952 -4.506 1.00 33.07 111 LEU A N 1
ATOM 752 C CA . LEU A 1 128 ? 13.159 -6.573 -3.224 1.00 34.52 111 LEU A CA 1
ATOM 753 C C . LEU A 1 128 ? 11.893 -7.310 -2.738 1.00 33.52 111 LEU A C 1
ATOM 754 O O . LEU A 1 128 ? 10.820 -6.769 -2.856 1.00 32.97 111 LEU A O 1
ATOM 759 N N . THR A 1 129 ? 12.049 -8.504 -2.191 1.00 34.01 112 THR A N 1
ATOM 760 C CA . THR A 1 129 ? 10.955 -9.257 -1.570 1.00 41.31 112 THR A CA 1
ATOM 761 C C . THR A 1 129 ? 11.381 -9.960 -0.286 1.00 36.03 112 THR A C 1
ATOM 762 O O . THR A 1 129 ? 12.505 -10.424 -0.198 1.00 31.53 112 THR A O 1
ATOM 766 N N . ILE A 1 130 ? 10.454 -10.069 0.664 1.00 33.56 113 ILE A N 1
ATOM 767 C CA . ILE A 1 130 ? 10.688 -10.766 1.938 1.00 33.93 113 ILE A CA 1
ATOM 768 C C . ILE A 1 130 ? 9.583 -11.784 2.171 1.00 34.30 113 ILE A C 1
ATOM 769 O O . ILE A 1 130 ? 8.370 -11.505 2.024 1.00 35.22 113 ILE A O 1
ATOM 774 N N . ARG A 1 131 ? 10.006 -12.990 2.455 1.00 36.21 114 ARG A N 1
ATOM 775 C CA . ARG A 1 131 ? 9.119 -14.133 2.473 1.00 38.75 114 ARG A CA 1
ATOM 776 C C . ARG A 1 131 ? 9.606 -15.142 3.511 1.00 38.59 114 ARG A C 1
ATOM 777 O O . ARG A 1 131 ? 10.769 -15.100 3.924 1.00 38.06 114 ARG A O 1
ATOM 785 N N . SER A 1 132 ? 8.705 -16.011 3.952 1.00 36.79 115 SER A N 1
ATOM 786 C CA . SER A 1 132 ? 9.051 -17.034 4.938 1.00 37.30 115 SER A CA 1
ATOM 787 C C . SER A 1 132 ? 8.120 -18.220 4.808 1.00 38.53 115 SER A C 1
ATOM 788 O O . SER A 1 132 ? 7.105 -18.184 4.071 1.00 36.88 115 SER A O 1
ATOM 791 N N . HIS A 1 133 ? 8.499 -19.278 5.492 1.00 38.19 116 HIS A N 1
ATOM 792 C CA . HIS A 1 133 ? 7.604 -20.385 5.684 1.00 41.03 116 HIS A CA 1
ATOM 793 C C . HIS A 1 133 ? 8.018 -21.156 6.913 1.00 40.55 116 HIS A C 1
ATOM 794 O O . HIS A 1 133 ? 9.222 -21.168 7.283 1.00 37.94 116 HIS A O 1
ATOM 801 N N . GLY A 1 134 ? 7.031 -21.817 7.528 1.00 42.61 117 GLY A N 1
ATOM 802 C CA . GLY A 1 134 ? 7.270 -22.634 8.728 1.00 47.15 117 GLY A CA 1
ATOM 803 C C . GLY A 1 134 ? 8.276 -23.762 8.441 1.00 54.55 117 GLY A C 1
ATOM 804 O O . GLY A 1 134 ? 8.329 -24.325 7.324 1.00 47.74 117 GLY A O 1
ATOM 805 N N . GLU A 1 135 ? 9.083 -24.086 9.452 1.00 63.36 118 GLU A N 1
ATOM 806 C CA . GLU A 1 135 ? 10.197 -25.037 9.284 1.00 71.42 118 GLU A CA 1
ATOM 807 C C . GLU A 1 135 ? 9.890 -26.366 8.619 1.00 76.56 118 GLU A C 1
ATOM 808 O O . GLU A 1 135 ? 10.742 -26.865 7.890 1.00 79.30 118 GLU A O 1
ATOM 814 N N . ASP A 1 136 ? 8.707 -26.931 8.841 1.00 79.67 119 ASP A N 1
ATOM 815 C CA . ASP A 1 136 ? 8.327 -28.141 8.093 1.00 91.47 119 ASP A CA 1
ATOM 816 C C . ASP A 1 136 ? 7.053 -27.932 7.250 1.00 92.60 119 ASP A C 1
ATOM 817 O O . ASP A 1 136 ? 6.117 -28.728 7.275 1.00 90.88 119 ASP A O 1
ATOM 822 N N . VAL A 1 137 ? 7.071 -26.854 6.469 1.00 94.47 120 VAL A N 1
ATOM 823 C CA . VAL A 1 137 ? 5.993 -26.474 5.550 1.00 89.48 120 VAL A CA 1
ATOM 824 C C . VAL A 1 137 ? 6.655 -26.068 4.231 1.00 84.31 120 VAL A C 1
ATOM 825 O O . VAL A 1 137 ? 7.800 -25.622 4.221 1.00 85.62 120 VAL A O 1
ATOM 829 N N . ARG A 1 138 ? 5.950 -26.230 3.122 1.00 80.80 121 ARG A N 1
ATOM 830 C CA . ARG A 1 138 ? 6.560 -26.042 1.796 1.00 83.41 121 ARG A CA 1
ATOM 831 C C . ARG A 1 138 ? 6.378 -24.649 1.200 1.00 76.38 121 ARG A C 1
ATOM 832 O O . ARG A 1 138 ? 7.248 -24.179 0.491 1.00 72.60 121 ARG A O 1
ATOM 840 N N . LEU A 1 139 ? 5.251 -23.998 1.463 1.00 71.46 122 LEU A N 1
ATOM 841 C CA . LEU A 1 139 ? 4.875 -22.863 0.649 1.00 67.43 122 LEU A CA 1
ATOM 842 C C . LEU A 1 139 ? 5.262 -21.533 1.255 1.00 60.42 122 LEU A C 1
ATOM 843 O O . LEU A 1 139 ? 4.972 -21.241 2.406 1.00 56.93 122 LEU A O 1
ATOM 848 N N . TRP A 1 140 ? 5.943 -20.728 0.446 1.00 59.42 123 TRP A N 1
ATOM 849 C CA . TRP A 1 140 ? 6.442 -19.446 0.869 1.00 54.04 123 TRP A CA 1
ATOM 850 C C . TRP A 1 140 ? 5.303 -18.495 1.039 1.00 51.13 123 TRP A C 1
ATOM 851 O O . TRP A 1 140 ? 4.383 -18.557 0.275 1.00 53.17 123 TRP A O 1
ATOM 862 N N . VAL A 1 141 ? 5.369 -17.648 2.069 1.00 47.49 124 VAL A N 1
ATOM 863 C CA . VAL A 1 141 ? 4.422 -16.579 2.265 1.00 47.00 124 VAL A CA 1
ATOM 864 C C . VAL A 1 141 ? 5.179 -15.280 2.113 1.00 45.21 124 VAL A C 1
ATOM 865 O O . VAL A 1 141 ? 6.212 -15.107 2.728 1.00 46.40 124 VAL A O 1
ATOM 869 N N . GLU A 1 142 ? 4.659 -14.389 1.280 1.00 47.60 125 GLU A N 1
ATOM 870 C CA . GLU A 1 142 ? 5.257 -13.091 1.026 1.00 49.33 125 GLU A CA 1
ATOM 871 C C . GLU A 1 142 ? 4.759 -12.080 2.074 1.00 43.29 125 GLU A C 1
ATOM 872 O O . GLU A 1 142 ? 3.560 -11.903 2.217 1.00 47.27 125 GLU A O 1
ATOM 878 N N . HIS A 1 143 ? 5.688 -11.490 2.836 1.00 37.64 126 HIS A N 1
ATOM 879 C CA . HIS A 1 143 ? 5.354 -10.497 3.841 1.00 35.85 126 HIS A CA 1
ATOM 880 C C . HIS A 1 143 ? 5.609 -9.064 3.365 1.00 34.43 126 HIS A C 1
ATOM 881 O O . HIS A 1 143 ? 4.958 -8.126 3.796 1.00 33.04 126 HIS A O 1
ATOM 888 N N . ALA A 1 144 ? 6.561 -8.882 2.458 1.00 34.80 127 ALA A N 1
ATOM 889 C CA . ALA A 1 144 ? 6.850 -7.543 1.974 1.00 33.64 127 ALA A CA 1
ATOM 890 C C . ALA A 1 144 ? 7.478 -7.567 0.644 1.00 33.25 127 ALA A C 1
ATOM 891 O O . ALA A 1 144 ? 8.170 -8.534 0.273 1.00 35.20 127 ALA A O 1
ATOM 893 N N . ASP A 1 145 ? 7.241 -6.500 -0.109 1.00 33.68 128 ASP A N 1
ATOM 894 C CA . ASP A 1 145 ? 8.051 -6.261 -1.304 1.00 35.30 128 ASP A CA 1
ATOM 895 C C . ASP A 1 145 ? 8.189 -4.781 -1.608 1.00 32.95 128 ASP A C 1
ATOM 896 O O . ASP A 1 145 ? 7.509 -3.931 -1.004 1.00 35.34 128 ASP A O 1
ATOM 901 N N . GLY A 1 146 ? 9.080 -4.465 -2.504 1.00 31.07 129 GLY A N 1
ATOM 902 C CA . GLY A 1 146 ? 9.391 -3.062 -2.767 1.00 31.08 129 GLY A CA 1
ATOM 903 C C . GLY A 1 146 ? 10.643 -2.972 -3.602 1.00 31.32 129 GLY A C 1
ATOM 904 O O . GLY A 1 146 ? 10.939 -3.844 -4.407 1.00 28.61 129 GLY A O 1
ATOM 905 N N . SER A 1 147 ? 11.324 -1.860 -3.470 1.00 32.33 130 SER A N 1
ATOM 906 C CA . SER A 1 147 ? 12.524 -1.629 -4.244 1.00 34.33 130 SER A CA 1
ATOM 907 C C . SER A 1 147 ? 13.520 -0.791 -3.467 1.00 36.21 130 SER A C 1
ATOM 908 O O . SER A 1 147 ? 13.145 -0.023 -2.564 1.00 41.10 130 SER A O 1
ATOM 911 N N . ILE A 1 148 ? 14.778 -0.969 -3.825 1.00 34.64 131 ILE A N 1
ATOM 912 C CA . ILE A 1 148 ? 15.880 -0.251 -3.240 1.00 35.77 131 ILE A CA 1
ATOM 913 C C . ILE A 1 148 ? 16.685 0.365 -4.385 1.00 36.76 131 ILE A C 1
ATOM 914 O O . ILE A 1 148 ? 16.616 -0.123 -5.493 1.00 36.04 131 ILE A O 1
ATOM 919 N N . GLY A 1 149 ? 17.381 1.465 -4.119 1.00 37.77 132 GLY A N 1
ATOM 920 C CA . GLY A 1 149 ? 18.139 2.178 -5.166 1.00 39.06 132 GLY A CA 1
ATOM 921 C C . GLY A 1 149 ? 18.744 3.463 -4.621 1.00 39.73 132 GLY A C 1
ATOM 922 O O . GLY A 1 149 ? 18.873 3.586 -3.396 1.00 41.60 132 GLY A O 1
ATOM 923 N N . PRO A 1 150 ? 19.087 4.428 -5.502 1.00 43.46 133 PRO A N 1
ATOM 924 C CA . PRO A 1 150 ? 19.722 5.740 -5.178 1.00 46.25 133 PRO A CA 1
ATOM 925 C C . PRO A 1 150 ? 18.870 6.806 -4.534 1.00 44.94 133 PRO A C 1
ATOM 926 O O . PRO A 1 150 ? 17.717 6.911 -4.920 1.00 50.70 133 PRO A O 1
ATOM 930 N N . PRO A 1 191 ? 13.044 21.762 22.810 1.00 86.20 174 PRO A N 1
ATOM 931 C CA . PRO A 1 191 ? 12.051 22.250 21.813 1.00 89.34 174 PRO A CA 1
ATOM 932 C C . PRO A 1 191 ? 10.901 23.072 22.471 1.00 97.93 174 PRO A C 1
ATOM 933 O O . PRO A 1 191 ? 10.014 22.500 23.121 1.00 101.69 174 PRO A O 1
ATOM 937 N N . PRO A 1 192 ? 10.917 24.413 22.305 1.00 103.91 175 PRO A N 1
ATOM 938 C CA . PRO A 1 192 ? 10.162 25.334 23.188 1.00 106.78 175 PRO A CA 1
ATOM 939 C C . PRO A 1 192 ? 8.639 25.339 23.034 1.00 107.51 175 PRO A C 1
ATOM 940 O O . PRO A 1 192 ? 8.114 24.861 22.034 1.00 108.51 175 PRO A O 1
ATOM 944 N N . GLY A 1 193 ? 7.952 25.879 24.039 1.00 106.65 176 GLY A N 1
ATOM 945 C CA . GLY A 1 193 ? 6.500 26.113 23.993 1.00 106.67 176 GLY A CA 1
ATOM 946 C C . GLY A 1 193 ? 5.626 25.043 23.351 1.00 104.43 176 GLY A C 1
ATOM 947 O O . GLY A 1 193 ? 4.604 25.370 22.728 1.00 104.46 176 GLY A O 1
ATOM 948 N N . GLY A 1 194 ? 6.025 23.775 23.485 1.00 92.74 177 GLY A N 1
ATOM 949 C CA . GLY A 1 194 ? 5.176 22.639 23.093 1.00 87.37 177 GLY A CA 1
ATOM 950 C C . GLY A 1 194 ? 4.660 21.854 24.300 1.00 79.01 177 GLY A C 1
ATOM 951 O O . GLY A 1 194 ? 5.425 21.572 25.213 1.00 67.61 177 GLY A O 1
ATOM 952 N N . ASP A 1 195 ? 3.376 21.492 24.311 1.00 75.53 178 ASP A N 1
ATOM 953 C CA . ASP A 1 195 ? 2.806 20.708 25.433 1.00 76.75 178 ASP A CA 1
ATOM 954 C C . ASP A 1 195 ? 3.478 19.328 25.600 1.00 65.33 178 ASP A C 1
ATOM 955 O O . ASP A 1 195 ? 3.426 18.506 24.684 1.00 61.24 178 ASP A O 1
ATOM 960 N N . ALA A 1 196 ? 4.058 19.075 26.780 1.00 57.09 179 ALA A N 1
ATOM 961 C CA . ALA A 1 196 ? 4.630 17.752 27.134 1.00 57.95 179 ALA A CA 1
ATOM 962 C C . ALA A 1 196 ? 3.564 16.633 27.293 1.00 55.84 179 ALA A C 1
ATOM 963 O O . ALA A 1 196 ? 2.470 16.880 27.823 1.00 65.06 179 ALA A O 1
ATOM 965 N N . TRP A 1 197 ? 3.878 15.427 26.834 1.00 47.49 180 TRP A N 1
ATOM 966 C CA . TRP A 1 197 ? 2.934 14.304 26.870 1.00 47.30 180 TRP A CA 1
ATOM 967 C C . TRP A 1 197 ? 3.234 13.361 28.033 1.00 45.37 180 TRP A C 1
ATOM 968 O O . TRP A 1 197 ? 4.371 13.243 28.470 1.00 43.24 180 TRP A O 1
ATOM 979 N N . ASP A 1 198 ? 2.218 12.644 28.496 1.00 43.43 181 ASP A N 1
ATOM 980 C CA . ASP A 1 198 ? 2.420 11.569 29.464 1.00 40.73 181 ASP A CA 1
ATOM 981 C C . ASP A 1 198 ? 2.500 10.282 28.622 1.00 39.19 181 ASP A C 1
ATOM 982 O O . ASP A 1 198 ? 1.491 9.742 28.168 1.00 40.55 181 ASP A O 1
ATOM 987 N N . THR A 1 199 ? 3.716 9.816 28.396 1.00 38.02 182 THR A N 1
ATOM 988 C CA . THR A 1 199 ? 3.958 8.689 27.529 1.00 37.04 182 THR A CA 1
ATOM 989 C C . THR A 1 199 ? 3.523 7.369 28.141 1.00 38.10 182 THR A C 1
ATOM 990 O O . THR A 1 199 ? 3.097 6.446 27.411 1.00 38.24 182 THR A O 1
ATOM 994 N N . ALA A 1 200 ? 3.601 7.237 29.457 1.00 38.58 183 ALA A N 1
ATOM 995 C CA . ALA A 1 200 ? 3.083 6.008 30.066 1.00 40.61 183 ALA A CA 1
ATOM 996 C C . ALA A 1 200 ? 1.569 5.976 29.867 1.00 40.40 183 ALA A C 1
ATOM 997 O O . ALA A 1 200 ? 0.985 4.921 29.600 1.00 39.99 183 ALA A O 1
ATOM 999 N N . GLY A 1 201 ? 0.937 7.142 30.018 1.00 40.69 184 GLY A N 1
ATOM 1000 C CA . GLY A 1 201 ? -0.483 7.271 29.697 1.00 41.35 184 GLY A CA 1
ATOM 1001 C C . GLY A 1 201 ? -0.833 6.939 28.248 1.00 39.96 184 GLY A C 1
ATOM 1002 O O . GLY A 1 201 ? -1.854 6.257 27.966 1.00 38.61 184 GLY A O 1
ATOM 1003 N N . LEU A 1 202 ? 0.020 7.367 27.315 1.00 38.73 185 LEU A N 1
ATOM 1004 C CA . LEU A 1 202 ? -0.184 6.966 25.916 1.00 38.55 185 LEU A CA 1
ATOM 1005 C C . LEU A 1 202 ? -0.137 5.416 25.760 1.00 40.15 185 LEU A C 1
ATOM 1006 O O . LEU A 1 202 ? -1.021 4.794 25.100 1.00 40.95 185 LEU A O 1
ATOM 1011 N N . TYR A 1 203 ? 0.885 4.790 26.353 1.00 38.48 186 TYR A N 1
ATOM 1012 C CA . TYR A 1 203 ? 1.007 3.336 26.251 1.00 36.83 186 TYR A CA 1
ATOM 1013 C C . TYR A 1 203 ? -0.174 2.620 26.881 1.00 39.68 186 TYR A C 1
ATOM 1014 O O . TYR A 1 203 ? -0.647 1.629 26.328 1.00 42.28 186 TYR A O 1
ATOM 1023 N N . ALA A 1 204 ? -0.727 3.146 27.979 1.00 41.41 187 ALA A N 1
ATOM 1024 C CA . ALA A 1 204 ? -1.940 2.517 28.558 1.00 41.74 187 ALA A CA 1
ATOM 1025 C C . ALA A 1 204 ? -3.142 2.542 27.606 1.00 41.97 187 ALA A C 1
ATOM 1026 O O . ALA A 1 204 ? -3.849 1.558 27.451 1.00 45.45 187 ALA A O 1
ATOM 1028 N N . ARG A 1 205 ? -3.386 3.677 26.972 1.00 42.21 188 ARG A N 1
ATOM 1029 C CA . ARG A 1 205 ? -4.496 3.799 26.015 1.00 39.92 188 ARG A CA 1
ATOM 1030 C C . ARG A 1 205 ? -4.267 2.929 24.754 1.00 40.91 188 ARG A C 1
ATOM 1031 O O . ARG A 1 205 ? -5.175 2.257 24.226 1.00 42.10 188 ARG A O 1
ATOM 1039 N N . LEU A 1 206 ? -3.033 2.885 24.282 1.00 39.58 189 LEU A N 1
ATOM 1040 C CA . LEU A 1 206 ? -2.734 2.013 23.180 1.00 36.76 189 LEU A CA 1
ATOM 1041 C C . LEU A 1 206 ? -3.008 0.529 23.522 1.00 36.95 189 LEU A C 1
ATOM 1042 O O . LEU A 1 206 ? -3.570 -0.241 22.697 1.00 34.57 189 LEU A O 1
ATOM 1047 N N . ALA A 1 207 ? -2.646 0.140 24.744 1.00 36.31 190 ALA A N 1
ATOM 1048 C CA . ALA A 1 207 ? -2.860 -1.229 25.216 1.00 37.45 190 ALA A CA 1
ATOM 1049 C C . ALA A 1 207 ? -4.332 -1.576 25.241 1.00 40.34 190 ALA A C 1
ATOM 1050 O O . ALA A 1 207 ? -4.725 -2.690 24.886 1.00 43.50 190 ALA A O 1
ATOM 1052 N N . ASP A 1 208 ? -5.155 -0.614 25.632 1.00 42.96 191 ASP A N 1
ATOM 1053 C CA . ASP A 1 208 ? -6.597 -0.806 25.647 1.00 45.37 191 ASP A CA 1
ATOM 1054 C C . ASP A 1 208 ? -7.186 -0.989 24.285 1.00 43.29 191 ASP A C 1
ATOM 1055 O O . ASP A 1 208 ? -8.243 -1.531 24.180 1.00 47.19 191 ASP A O 1
ATOM 1060 N N . ARG A 1 209 ? -6.509 -0.555 23.240 1.00 44.14 192 ARG A N 1
ATOM 1061 C CA . ARG A 1 209 ? -6.957 -0.762 21.864 1.00 43.93 192 ARG A CA 1
ATOM 1062 C C . ARG A 1 209 ? -6.389 -2.013 21.211 1.00 42.51 192 ARG A C 1
ATOM 1063 O O . ARG A 1 209 ? -6.711 -2.273 20.064 1.00 41.38 192 ARG A O 1
ATOM 1071 N N . GLY A 1 210 ? -5.478 -2.723 21.886 1.00 39.99 193 GLY A N 1
ATOM 1072 C CA . GLY A 1 210 ? -4.838 -3.895 21.320 1.00 40.85 193 GLY A CA 1
ATOM 1073 C C . GLY A 1 210 ? -3.343 -3.808 20.970 1.00 43.24 193 GLY A C 1
ATOM 1074 O O . GLY A 1 210 ? -2.756 -4.778 20.479 1.00 41.91 193 GLY A O 1
ATOM 1075 N N . PHE A 1 211 ? -2.738 -2.649 21.177 1.00 42.70 194 PHE A N 1
ATOM 1076 C CA . PHE A 1 211 ? -1.310 -2.517 21.002 1.00 44.10 194 PHE A CA 1
ATOM 1077 C C . PHE A 1 211 ? -0.621 -2.949 22.301 1.00 44.95 194 PHE A C 1
ATOM 1078 O O . PHE A 1 211 ? -0.350 -2.136 23.175 1.00 43.79 194 PHE A O 1
ATOM 1086 N N . GLN A 1 212 ? -0.358 -4.236 22.428 1.00 42.68 195 GLN A N 1
ATOM 1087 C CA . GLN A 1 212 ? 0.128 -4.765 23.678 1.00 44.24 195 GLN A CA 1
ATOM 1088 C C . GLN A 1 212 ? 1.646 -4.823 23.699 1.00 43.75 195 GLN A C 1
ATOM 1089 O O . GLN A 1 212 ? 2.243 -5.888 23.638 1.00 45.93 195 GLN A O 1
ATOM 1095 N N . TYR A 1 213 ? 2.266 -3.662 23.804 1.00 40.55 196 TYR A N 1
ATOM 1096 C CA . TYR A 1 213 ? 3.705 -3.554 23.732 1.00 40.05 196 TYR A CA 1
ATOM 1097 C C . TYR A 1 213 ? 4.340 -3.960 25.071 1.00 41.75 196 TYR A C 1
ATOM 1098 O O . TYR A 1 213 ? 4.106 -3.312 26.079 1.00 37.79 196 TYR A O 1
ATOM 1107 N N . GLY A 1 214 ? 5.165 -5.017 25.057 1.00 41.52 197 GLY A N 1
ATOM 1108 C CA . GLY A 1 214 ? 5.988 -5.332 26.204 1.00 41.94 197 GLY A CA 1
ATOM 1109 C C . GLY A 1 214 ? 7.179 -4.381 26.314 1.00 44.47 197 GLY A C 1
ATOM 1110 O O . GLY A 1 214 ? 7.316 -3.417 25.557 1.00 40.12 197 GLY A O 1
ATOM 1111 N N . GLU A 1 215 ? 8.047 -4.673 27.268 1.00 47.94 198 GLU A N 1
ATOM 1112 C CA . GLU A 1 215 ? 9.038 -3.741 27.723 1.00 50.02 198 GLU A CA 1
ATOM 1113 C C . GLU A 1 215 ? 9.978 -3.286 26.616 1.00 46.81 198 GLU A C 1
ATOM 1114 O O . GLU A 1 215 ? 10.311 -2.089 26.514 1.00 42.11 198 GLU A O 1
ATOM 1120 N N . THR A 1 216 ? 10.388 -4.209 25.767 1.00 44.50 199 THR A N 1
ATOM 1121 C CA . THR A 1 216 ? 11.323 -3.834 24.711 1.00 44.08 199 THR A CA 1
ATOM 1122 C C . THR A 1 216 ? 10.777 -2.824 23.715 1.00 44.24 199 THR A C 1
ATOM 1123 O O . THR A 1 216 ? 11.552 -2.073 23.089 1.00 43.16 199 THR A O 1
ATOM 1127 N N . PHE A 1 217 ? 9.456 -2.862 23.514 1.00 41.10 200 PHE A N 1
ATOM 1128 C CA . PHE A 1 217 ? 8.803 -1.990 22.561 1.00 38.07 200 PHE A CA 1
ATOM 1129 C C . PHE A 1 217 ? 8.146 -0.806 23.198 1.00 38.37 200 PHE A C 1
ATOM 1130 O O . PHE A 1 217 ? 7.465 -0.087 22.538 1.00 43.04 200 PHE A O 1
ATOM 1138 N N . ARG A 1 218 ? 8.401 -0.541 24.463 1.00 40.50 201 ARG A N 1
ATOM 1139 C CA . ARG A 1 218 ? 7.878 0.686 25.077 1.00 41.22 201 ARG A CA 1
ATOM 1140 C C . ARG A 1 218 ? 9.050 1.658 25.140 1.00 41.59 201 ARG A C 1
ATOM 1141 O O . ARG A 1 218 ? 9.491 2.039 26.209 1.00 48.83 201 ARG A O 1
ATOM 1149 N N . GLY A 1 219 ? 9.535 2.060 23.975 1.00 38.48 202 GLY A N 1
ATOM 1150 C CA . GLY A 1 219 ? 10.735 2.878 23.857 1.00 37.38 202 GLY A CA 1
ATOM 1151 C C . GLY A 1 219 ? 10.521 4.368 23.764 1.00 37.18 202 GLY A C 1
ATOM 1152 O O . GLY A 1 219 ? 11.463 5.117 23.844 1.00 35.74 202 GLY A O 1
ATOM 1153 N N . LEU A 1 220 ? 9.272 4.816 23.665 1.00 41.06 203 LEU A N 1
ATOM 1154 C CA . LEU A 1 220 ? 8.980 6.253 23.703 1.00 40.37 203 LEU A CA 1
ATOM 1155 C C . LEU A 1 220 ? 9.157 6.800 25.125 1.00 40.97 203 LEU A C 1
ATOM 1156 O O . LEU A 1 220 ? 8.286 6.647 25.918 1.00 47.87 203 LEU A O 1
ATOM 1161 N N . ARG A 1 221 ? 10.266 7.457 25.425 1.00 44.40 204 ARG A N 1
ATOM 1162 C CA . ARG A 1 221 ? 10.524 8.001 26.769 1.00 48.93 204 ARG A CA 1
ATOM 1163 C C . ARG A 1 221 ? 9.858 9.381 27.048 1.00 46.13 204 ARG A C 1
ATOM 1164 O O . ARG A 1 221 ? 9.571 9.684 28.190 1.00 46.83 204 ARG A O 1
ATOM 1172 N N . ALA A 1 222 ? 9.671 10.217 26.024 1.00 44.53 205 ALA A N 1
ATOM 1173 C CA . ALA A 1 222 ? 9.209 11.623 26.171 1.00 41.30 205 ALA A CA 1
ATOM 1174 C C . ALA A 1 222 ? 8.691 12.177 24.842 1.00 39.28 205 ALA A C 1
ATOM 1175 O O . ALA A 1 222 ? 9.119 11.758 23.802 1.00 39.43 205 ALA A O 1
ATOM 1177 N N . ALA A 1 223 ? 7.747 13.107 24.872 1.00 43.35 206 ALA A N 1
ATOM 1178 C CA . ALA A 1 223 ? 7.174 13.636 23.642 1.00 43.89 206 ALA A CA 1
ATOM 1179 C C . ALA A 1 223 ? 6.456 14.959 23.838 1.00 46.85 206 ALA A C 1
ATOM 1180 O O . ALA A 1 223 ? 5.796 15.160 24.833 1.00 51.24 206 ALA A O 1
ATOM 1182 N N . TRP A 1 224 ? 6.600 15.855 22.866 1.00 50.79 207 TRP A N 1
ATOM 1183 C CA . TRP A 1 224 ? 5.948 17.184 22.860 1.00 49.51 207 TRP A CA 1
ATOM 1184 C C . TRP A 1 224 ? 5.299 17.369 21.524 1.00 48.35 207 TRP A C 1
ATOM 1185 O O . TRP A 1 224 ? 5.804 16.892 20.516 1.00 52.27 207 TRP A O 1
ATOM 1196 N N . SER A 1 225 ? 4.183 18.055 21.491 1.00 50.35 208 SER A N 1
ATOM 1197 C CA . SER A 1 225 ? 3.651 18.506 20.226 1.00 51.80 208 SER A CA 1
ATOM 1198 C C . SER A 1 225 ? 3.533 20.018 20.210 1.00 55.43 208 SER A C 1
ATOM 1199 O O . SER A 1 225 ? 3.333 20.649 21.242 1.00 58.03 208 SER A O 1
ATOM 1202 N N . SER A 1 226 ? 3.726 20.575 19.021 1.00 60.17 209 SER A N 1
ATOM 1203 C CA . SER A 1 226 ? 3.530 21.989 18.722 1.00 65.80 209 SER A CA 1
ATOM 1204 C C . SER A 1 226 ? 2.994 22.061 17.308 1.00 62.63 209 SER A C 1
ATOM 1205 O O . SER A 1 226 ? 3.652 21.598 16.360 1.00 61.20 209 SER A O 1
ATOM 1208 N N . GLY A 1 227 ? 1.809 22.624 17.153 1.00 60.57 210 GLY A N 1
ATOM 1209 C CA . GLY A 1 227 ? 1.175 22.681 15.854 1.00 59.47 210 GLY A CA 1
ATOM 1210 C C . GLY A 1 227 ? 0.857 21.259 15.470 1.00 61.72 210 GLY A C 1
ATOM 1211 O O . GLY A 1 227 ? 0.520 20.438 16.325 1.00 58.06 210 GLY A O 1
ATOM 1212 N N . GLU A 1 228 ? 0.957 20.950 14.187 1.00 65.63 211 GLU A N 1
ATOM 1213 C CA . GLU A 1 228 ? 0.652 19.597 13.734 1.00 71.97 211 GLU A CA 1
ATOM 1214 C C . GLU A 1 228 ? 1.839 18.612 13.949 1.00 68.93 211 GLU A C 1
ATOM 1215 O O . GLU A 1 228 ? 1.679 17.401 13.783 1.00 71.62 211 GLU A O 1
ATOM 1221 N N . ASP A 1 229 ? 2.989 19.133 14.370 1.00 59.59 212 ASP A N 1
ATOM 1222 C CA . ASP A 1 229 ? 4.208 18.359 14.512 1.00 55.26 212 ASP A CA 1
ATOM 1223 C C . ASP A 1 229 ? 4.430 17.691 15.877 1.00 52.12 212 ASP A C 1
ATOM 1224 O O . ASP A 1 229 ? 4.009 18.197 16.903 1.00 51.51 212 ASP A O 1
ATOM 1229 N N . ILE A 1 230 ? 5.175 16.585 15.887 1.00 45.96 213 ILE A N 1
ATOM 1230 C CA . ILE A 1 230 ? 5.520 15.927 17.124 1.00 40.89 213 ILE A CA 1
ATOM 1231 C C . ILE A 1 230 ? 7.016 15.708 17.236 1.00 40.11 213 ILE A C 1
ATOM 1232 O O . ILE A 1 230 ? 7.659 15.417 16.255 1.00 38.03 213 ILE A O 1
ATOM 1237 N N . TYR A 1 231 ? 7.552 15.846 18.442 1.00 41.52 214 TYR A N 1
ATOM 1238 C CA . TYR A 1 231 ? 8.953 15.583 18.736 1.00 44.63 214 TYR A CA 1
ATOM 1239 C C . TYR A 1 231 ? 9.062 14.504 19.795 1.00 46.57 214 TYR A C 1
ATOM 1240 O O . TYR A 1 231 ? 8.386 14.583 20.817 1.00 51.80 214 TYR A O 1
ATOM 1249 N N . ALA A 1 232 ? 9.906 13.502 19.573 1.00 44.79 215 ALA A N 1
ATOM 1250 C CA . ALA A 1 232 ? 9.960 12.350 20.462 1.00 44.34 215 ALA A CA 1
ATOM 1251 C C . ALA A 1 232 ? 11.382 11.946 20.822 1.00 47.48 215 ALA A C 1
ATOM 1252 O O . ALA A 1 232 ? 12.241 11.880 19.939 1.00 51.07 215 ALA A O 1
ATOM 1254 N N . ASP A 1 233 ? 11.634 11.660 22.098 1.00 47.05 216 ASP A N 1
ATOM 1255 C CA . ASP A 1 233 ? 12.848 10.971 22.489 1.00 47.48 216 ASP A CA 1
ATOM 1256 C C . ASP A 1 233 ? 12.501 9.489 22.607 1.00 45.36 216 ASP A C 1
ATOM 1257 O O . ASP A 1 233 ? 11.593 9.119 23.344 1.00 41.44 216 ASP A O 1
ATOM 1262 N N . VAL A 1 234 ? 13.217 8.657 21.856 1.00 42.97 217 VAL A N 1
ATOM 1263 C CA . VAL A 1 234 ? 13.046 7.218 21.911 1.00 42.80 217 VAL A CA 1
ATOM 1264 C C . VAL A 1 234 ? 14.379 6.560 22.240 1.00 42.47 217 VAL A C 1
ATOM 1265 O O . VAL A 1 234 ? 15.446 7.093 21.963 1.00 39.73 217 VAL A O 1
ATOM 1269 N N . GLU A 1 235 ? 14.284 5.403 22.862 1.00 46.98 218 GLU A N 1
ATOM 1270 C CA . GLU A 1 235 ? 15.422 4.610 23.286 1.00 52.55 218 GLU A CA 1
ATOM 1271 C C . GLU A 1 235 ? 14.973 3.143 23.211 1.00 51.29 218 GLU A C 1
ATOM 1272 O O . GLU A 1 235 ? 13.811 2.892 23.000 1.00 49.73 218 GLU A O 1
ATOM 1278 N N . VAL A 1 236 ? 15.892 2.185 23.267 1.00 52.76 219 VAL A N 1
ATOM 1279 C CA . VAL A 1 236 ? 15.485 0.780 23.230 1.00 54.95 219 VAL A CA 1
ATOM 1280 C C . VAL A 1 236 ? 15.060 0.376 24.645 1.00 55.27 219 VAL A C 1
ATOM 1281 O O . VAL A 1 236 ? 15.866 0.462 25.595 1.00 53.50 219 VAL A O 1
ATOM 1285 N N . GLY A 1 237 ? 13.807 -0.052 24.785 1.00 53.58 220 GLY A N 1
ATOM 1286 C CA . GLY A 1 237 ? 13.274 -0.489 26.076 1.00 57.14 220 GLY A CA 1
ATOM 1287 C C . GLY A 1 237 ? 13.907 -1.794 26.536 1.00 59.81 220 GLY A C 1
ATOM 1288 O O . GLY A 1 237 ? 14.290 -2.624 25.713 1.00 66.71 220 GLY A O 1
ATOM 1289 N N . ALA A 1 238 ? 14.079 -1.955 27.847 1.00 69.73 221 ALA A N 1
ATOM 1290 C CA . ALA A 1 238 ? 14.651 -3.188 28.431 1.00 74.16 221 ALA A CA 1
ATOM 1291 C C . ALA A 1 238 ? 15.915 -3.667 27.708 1.00 79.26 221 ALA A C 1
ATOM 1292 O O . ALA A 1 238 ? 15.922 -4.758 27.109 1.00 97.66 221 ALA A O 1
ATOM 1294 N N . PRO A 1 239 ? 16.994 -2.853 27.756 1.00 85.64 222 PRO A N 1
ATOM 1295 C CA . PRO A 1 239 ? 18.215 -3.104 26.951 1.00 83.33 222 PRO A CA 1
ATOM 1296 C C . PRO A 1 239 ? 18.766 -4.539 27.070 1.00 83.73 222 PRO A C 1
ATOM 1297 O O . PRO A 1 239 ? 18.978 -5.234 26.055 1.00 85.65 222 PRO A O 1
ATOM 1301 N N . ALA A 1 240 ? 18.949 -4.987 28.305 1.00 84.49 223 ALA A N 1
ATOM 1302 C CA . ALA A 1 240 ? 19.486 -6.328 28.581 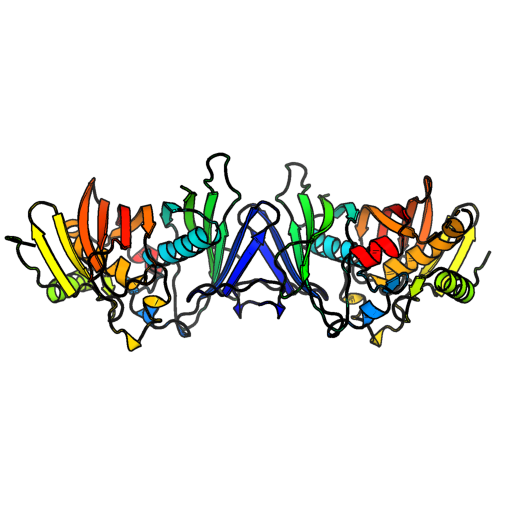1.00 93.48 223 ALA A CA 1
ATOM 1303 C C . ALA A 1 240 ? 18.686 -7.474 27.942 1.00 93.96 223 ALA A C 1
ATOM 1304 O O . ALA A 1 240 ? 19.111 -8.619 28.001 1.00 89.95 223 ALA A O 1
ATOM 1306 N N . SER A 1 241 ? 17.544 -7.171 27.328 1.00 99.73 224 SER A N 1
ATOM 1307 C CA . SER A 1 241 ? 16.674 -8.213 26.785 1.00 98.83 224 SER A CA 1
ATOM 1308 C C . SER A 1 241 ? 16.553 -8.278 25.249 1.00 98.83 224 SER A C 1
ATOM 1309 O O . SER A 1 241 ? 15.774 -9.096 24.749 1.00 96.92 224 SER A O 1
ATOM 1312 N N . SER A 1 242 ? 17.286 -7.439 24.501 1.00 88.54 225 SER A N 1
ATOM 1313 C CA . SER A 1 242 ? 17.429 -7.643 23.022 1.00 78.50 225 SER A CA 1
ATOM 1314 C C . SER A 1 242 ? 18.900 -7.727 22.631 1.00 72.30 225 SER A C 1
ATOM 1315 O O . SER A 1 242 ? 19.743 -7.540 23.495 1.00 81.89 225 SER A O 1
ATOM 1318 N N . PRO A 1 243 ? 19.208 -8.045 21.346 1.00 57.54 226 PRO A N 1
ATOM 1319 C CA . PRO A 1 243 ? 20.498 -7.706 20.858 1.00 55.54 226 PRO A CA 1
ATOM 1320 C C . PRO A 1 243 ? 20.606 -6.202 20.939 1.00 47.51 226 PRO A C 1
ATOM 1321 O O . PRO A 1 243 ? 19.600 -5.492 20.861 1.00 46.93 226 PRO A O 1
ATOM 1325 N N . LYS A 1 244 ? 21.817 -5.720 21.134 1.00 44.51 227 LYS A N 1
ATOM 1326 C CA . LYS A 1 244 ? 22.044 -4.297 21.278 1.00 41.91 227 LYS A CA 1
ATOM 1327 C C . LYS A 1 244 ? 21.760 -3.506 20.000 1.00 37.54 227 LYS A C 1
ATOM 1328 O O . LYS A 1 244 ? 21.977 -3.988 18.876 1.00 35.96 227 LYS A O 1
ATOM 1334 N N . PRO A 1 245 ? 21.285 -2.267 20.153 1.00 38.16 228 PRO A N 1
ATOM 1335 C CA . PRO A 1 245 ? 21.002 -1.406 18.971 1.00 34.86 228 PRO A CA 1
ATOM 1336 C C . PRO A 1 245 ? 22.226 -1.152 18.077 1.00 33.45 228 PRO A C 1
ATOM 1337 O O . PRO A 1 245 ? 22.114 -1.083 16.822 1.00 33.06 228 PRO A O 1
ATOM 1341 N N . GLU A 1 246 ? 23.401 -1.163 18.681 1.00 33.16 229 GLU A N 1
ATOM 1342 C CA . GLU A 1 246 ? 24.657 -1.083 17.931 1.00 33.74 229 GLU A CA 1
ATOM 1343 C C . GLU A 1 246 ? 24.839 -2.228 16.908 1.00 33.65 229 GLU A C 1
ATOM 1344 O O . GLU A 1 246 ? 25.643 -2.123 15.941 1.00 36.70 229 GLU A O 1
ATOM 1350 N N . ALA A 1 247 ? 24.125 -3.327 17.086 1.00 31.92 230 ALA A N 1
ATOM 1351 C CA . ALA A 1 247 ? 24.238 -4.447 16.165 1.00 31.82 230 ALA A CA 1
ATOM 1352 C C . ALA A 1 247 ? 23.307 -4.351 14.949 1.00 31.43 230 ALA A C 1
ATOM 1353 O O . ALA A 1 247 ? 23.388 -5.188 14.052 1.00 30.25 230 ALA A O 1
ATOM 1355 N N . PHE A 1 248 ? 22.416 -3.357 14.925 1.00 30.24 231 PHE A N 1
ATOM 1356 C CA . PHE A 1 248 ? 21.490 -3.221 13.826 1.00 30.28 231 PHE A CA 1
ATOM 1357 C C . PHE A 1 248 ? 21.711 -1.973 13.006 1.00 30.39 231 PHE A C 1
ATOM 1358 O O . PHE A 1 248 ? 22.267 -0.943 13.486 1.00 30.96 231 PHE A O 1
ATOM 1366 N N . HIS A 1 249 ? 21.162 -1.979 11.795 1.00 30.86 232 HIS A N 1
ATOM 1367 C CA . HIS A 1 249 ? 21.124 -0.719 11.031 1.00 32.53 232 HIS A CA 1
ATOM 1368 C C . HIS A 1 249 ? 20.313 0.282 11.822 1.00 32.93 232 HIS A C 1
ATOM 1369 O O . HIS A 1 249 ? 20.860 1.297 12.205 1.00 33.90 232 HIS A O 1
ATOM 1376 N N . VAL A 1 250 ? 19.057 -0.062 12.102 1.00 32.40 233 VAL A N 1
ATOM 1377 C CA . VAL A 1 250 ? 18.244 0.635 13.093 1.00 32.48 233 VAL A CA 1
ATOM 1378 C C . VAL A 1 250 ? 17.329 -0.363 13.854 1.00 30.32 233 VAL A C 1
ATOM 1379 O O . VAL A 1 250 ? 16.479 -0.967 13.292 1.00 30.21 233 VAL A O 1
ATOM 1383 N N . HIS A 1 251 ? 17.541 -0.476 15.147 1.00 32.74 234 HIS A N 1
ATOM 1384 C CA . HIS A 1 251 ? 16.908 -1.422 15.997 1.00 32.06 234 HIS A CA 1
ATOM 1385 C C . HIS A 1 251 ? 15.421 -1.231 15.738 1.00 30.54 234 HIS A C 1
ATOM 1386 O O . HIS A 1 251 ? 14.906 -0.145 15.890 1.00 27.51 234 HIS A O 1
ATOM 1393 N N . PRO A 1 252 ? 14.735 -2.305 15.346 1.00 28.29 235 PRO A N 1
ATOM 1394 C CA . PRO A 1 252 ? 13.328 -2.218 15.056 1.00 29.95 235 PRO A CA 1
ATOM 1395 C C . PRO A 1 252 ? 12.457 -1.643 16.186 1.00 31.99 235 PRO A C 1
ATOM 1396 O O . PRO A 1 252 ? 11.517 -0.937 15.893 1.00 31.71 235 PRO A O 1
ATOM 1400 N N . ALA A 1 253 ? 12.792 -1.908 17.451 1.00 33.61 236 ALA A N 1
ATOM 1401 C CA . ALA A 1 253 ? 12.085 -1.287 18.609 1.00 36.90 236 ALA A CA 1
ATOM 1402 C C . ALA A 1 253 ? 12.265 0.246 18.680 1.00 35.52 236 ALA A C 1
ATOM 1403 O O . ALA A 1 253 ? 11.344 0.985 19.052 1.00 33.86 236 ALA A O 1
ATOM 1405 N N . LEU A 1 254 ? 13.432 0.721 18.281 1.00 35.85 237 LEU A N 1
ATOM 1406 C CA . LEU A 1 254 ? 13.730 2.160 18.333 1.00 36.67 237 LEU A CA 1
ATOM 1407 C C . LEU A 1 254 ? 12.918 2.850 17.282 1.00 35.60 237 LEU A C 1
ATOM 1408 O O . LEU A 1 254 ? 12.151 3.832 17.552 1.00 35.93 237 LEU A O 1
ATOM 1413 N N . LEU A 1 255 ? 12.959 2.296 16.086 1.00 35.91 238 LEU A N 1
ATOM 1414 C CA . LEU A 1 255 ? 12.178 2.897 14.995 1.00 36.94 238 LEU A CA 1
ATOM 1415 C C . LEU A 1 255 ? 10.686 2.772 15.242 1.00 38.59 238 LEU A C 1
ATOM 1416 O O . LEU A 1 255 ? 9.955 3.716 14.999 1.00 40.04 238 LEU A O 1
ATOM 1421 N N . ASP A 1 256 ? 10.228 1.623 15.756 1.00 37.57 239 ASP A N 1
ATOM 1422 C CA . ASP A 1 256 ? 8.791 1.479 16.063 1.00 39.24 239 ASP A CA 1
ATOM 1423 C C . ASP A 1 256 ? 8.348 2.468 17.159 1.00 37.89 239 ASP A C 1
ATOM 1424 O O . ASP A 1 256 ? 7.236 2.974 17.107 1.00 34.96 239 ASP A O 1
ATOM 1429 N N . ALA A 1 257 ? 9.191 2.703 18.165 1.00 36.85 240 ALA A N 1
ATOM 1430 C CA . ALA A 1 257 ? 8.804 3.611 19.257 1.00 39.72 240 ALA A CA 1
ATOM 1431 C C . ALA A 1 257 ? 8.623 5.032 18.751 1.00 42.66 240 ALA A C 1
ATOM 1432 O O . ALA A 1 257 ? 7.751 5.771 19.218 1.00 46.80 240 ALA A O 1
ATOM 1434 N N . ALA A 1 258 ? 9.388 5.360 17.714 1.00 44.17 241 ALA A N 1
ATOM 1435 C CA . ALA A 1 258 ? 9.215 6.608 16.971 1.00 43.24 241 ALA A CA 1
ATOM 1436 C C . ALA A 1 258 ? 7.883 6.731 16.299 1.00 45.58 241 ALA A C 1
ATOM 1437 O O . ALA A 1 258 ? 7.440 7.835 16.074 1.00 54.03 241 ALA A O 1
ATOM 1439 N N . LEU A 1 259 ? 7.219 5.620 15.983 1.00 48.08 242 LEU A N 1
ATOM 1440 C CA . LEU A 1 259 ? 5.849 5.680 15.471 1.00 47.62 242 LEU A CA 1
ATOM 1441 C C . LEU A 1 259 ? 4.808 5.701 16.561 1.00 50.14 242 LEU A C 1
ATOM 1442 O O . LEU A 1 259 ? 3.638 6.024 16.279 1.00 55.22 242 LEU A O 1
ATOM 1447 N N . HIS A 1 260 ? 5.150 5.263 17.776 1.00 42.54 243 HIS A N 1
ATOM 1448 C CA . HIS A 1 260 ? 4.117 5.170 18.793 1.00 38.14 243 HIS A CA 1
ATOM 1449 C C . HIS A 1 260 ? 3.528 6.558 19.051 1.00 38.62 243 HIS A C 1
ATOM 1450 O O . HIS A 1 260 ? 2.310 6.739 19.142 1.00 38.48 243 HIS A O 1
ATOM 1457 N N . ALA A 1 261 ? 4.387 7.562 19.047 1.00 39.58 244 ALA A N 1
ATOM 1458 C CA . ALA A 1 261 ? 3.917 8.925 19.182 1.00 41.53 244 ALA A CA 1
ATOM 1459 C C . ALA A 1 261 ? 2.912 9.279 18.105 1.00 40.34 244 ALA A C 1
ATOM 1460 O O . ALA A 1 261 ? 1.895 9.906 18.385 1.00 48.32 244 ALA A O 1
ATOM 1462 N N . ALA A 1 262 ? 3.177 8.892 16.886 1.00 37.68 245 ALA A N 1
ATOM 1463 C CA . ALA A 1 262 ? 2.282 9.284 15.791 1.00 39.22 245 ALA A CA 1
ATOM 1464 C C . ALA A 1 262 ? 0.902 8.650 15.967 1.00 40.05 245 ALA A C 1
ATOM 1465 O O . ALA A 1 262 ? -0.084 9.220 15.541 1.00 40.19 245 ALA A O 1
ATOM 1467 N N . LEU A 1 263 ? 0.855 7.487 16.615 1.00 42.07 246 LEU A N 1
ATOM 1468 C CA . LEU A 1 263 ? -0.414 6.798 16.859 1.00 41.98 246 LEU A CA 1
ATOM 1469 C C . LEU A 1 263 ? -1.354 7.607 17.723 1.00 40.26 246 LEU A C 1
ATOM 1470 O O . LEU A 1 263 ? -2.523 7.367 17.665 1.00 40.80 246 LEU A O 1
ATOM 1475 N N . GLY A 1 264 ? -0.862 8.566 18.499 1.00 41.03 247 GLY A N 1
ATOM 1476 C CA . GLY A 1 264 ? -1.749 9.370 19.356 1.00 41.07 247 GLY A CA 1
ATOM 1477 C C . GLY A 1 264 ? -2.793 10.083 18.510 1.00 44.04 247 GLY A C 1
ATOM 1478 O O . GLY A 1 264 ? -3.980 9.764 18.576 1.00 43.59 247 GLY A O 1
ATOM 1479 N N . PRO A 1 265 ? -2.364 11.059 17.708 1.00 45.02 248 PRO A N 1
ATOM 1480 C CA . PRO A 1 265 ? -3.342 11.809 16.926 1.00 48.44 248 PRO A CA 1
ATOM 1481 C C . PRO A 1 265 ? -4.009 10.947 15.869 1.00 52.26 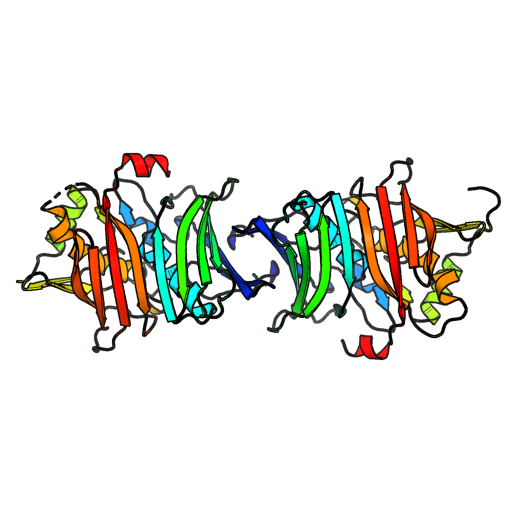248 PRO A C 1
ATOM 1482 O O . PRO A 1 265 ? -5.212 11.085 15.643 1.00 55.07 248 PRO A O 1
ATOM 1486 N N . LEU A 1 266 ? -3.263 10.024 15.270 1.00 53.67 249 LEU A N 1
ATOM 1487 C CA . LEU A 1 266 ? -3.801 9.172 14.202 1.00 57.61 249 LEU A CA 1
ATOM 1488 C C . LEU A 1 266 ? -4.918 8.207 14.637 1.00 56.33 249 LEU A C 1
ATOM 1489 O O . LEU A 1 266 ? -5.653 7.767 13.776 1.00 58.67 249 LEU A O 1
ATOM 1494 N N . LEU A 1 267 ? -5.029 7.870 15.921 1.00 51.96 250 LEU A N 1
ATOM 1495 C CA . LEU A 1 267 ? -6.075 6.977 16.426 1.00 57.25 250 LEU A CA 1
ATOM 1496 C C . LEU A 1 267 ? -7.244 7.716 17.070 1.00 57.88 250 LEU A C 1
ATOM 1497 O O . LEU A 1 267 ? -8.151 7.101 17.589 1.00 56.96 250 LEU A O 1
ATOM 1502 N N . ASP A 1 268 ? -7.209 9.033 17.025 1.00 64.35 251 ASP A N 1
ATOM 1503 C CA . ASP A 1 268 ? -7.916 9.861 17.978 1.00 65.10 251 ASP A CA 1
ATOM 1504 C C . ASP A 1 268 ? -9.417 9.640 17.988 1.00 67.02 251 ASP A C 1
ATOM 1505 O O . ASP A 1 268 ? -10.034 9.467 19.061 1.00 62.22 251 ASP A O 1
ATOM 1510 N N . GLY A 1 269 ? -10.036 9.645 16.823 1.00 63.11 252 GLY A N 1
ATOM 1511 C CA . GLY A 1 269 ? -11.487 9.366 16.797 1.00 64.95 252 GLY A CA 1
ATOM 1512 C C . GLY A 1 269 ? -11.709 8.205 15.848 1.00 64.57 252 GLY A C 1
ATOM 1513 O O . GLY A 1 269 ? -12.343 8.343 14.790 1.00 69.64 252 GLY A O 1
ATOM 1514 N N . GLU A 1 270 ? -11.080 7.080 16.163 1.00 59.97 253 GLU A N 1
ATOM 1515 C CA . GLU A 1 270 ? -11.025 5.982 15.229 1.00 57.44 253 GLU A CA 1
ATOM 1516 C C . GLU A 1 270 ? -11.391 4.713 15.947 1.00 55.29 253 GLU A C 1
ATOM 1517 O O . GLU A 1 270 ? -11.259 4.598 17.135 1.00 53.17 253 GLU A O 1
ATOM 1523 N N . GLU A 1 271 ? -11.919 3.774 15.206 1.00 59.38 254 GLU A N 1
ATOM 1524 C CA . GLU A 1 271 ? -12.367 2.527 15.777 1.00 63.25 254 GLU A CA 1
ATOM 1525 C C . GLU A 1 271 ? -11.265 1.532 15.392 1.00 60.36 254 GLU A C 1
ATOM 1526 O O . GLU A 1 271 ? -10.675 1.644 14.310 1.00 59.51 254 GLU A O 1
ATOM 1532 N N . GLY A 1 272 ? -10.936 0.606 16.282 1.00 57.87 255 GLY A N 1
ATOM 1533 C CA . GLY A 1 272 ? -9.911 -0.420 15.956 1.00 61.58 255 GLY A CA 1
ATOM 1534 C C . GLY A 1 272 ? -8.455 -0.022 15.622 1.00 57.66 255 GLY A C 1
ATOM 1535 O O . GLY A 1 272 ? -7.940 0.977 16.077 1.00 57.52 255 GLY A O 1
ATOM 1536 N N . LEU A 1 273 ? -7.782 -0.875 14.867 1.00 55.86 256 LEU A N 1
ATOM 1537 C CA . LEU A 1 273 ? -6.349 -0.889 14.845 1.00 53.20 256 LEU A CA 1
ATOM 1538 C C . LEU A 1 273 ? -5.885 -0.419 13.548 1.00 48.16 256 LEU A C 1
ATOM 1539 O O . LEU A 1 273 ? -6.524 -0.634 12.531 1.00 51.53 256 LEU A O 1
ATOM 1544 N N . PHE A 1 274 ? -4.708 0.176 13.610 1.00 47.55 257 PHE A N 1
ATOM 1545 C CA . PHE A 1 274 ? -4.047 0.832 12.499 1.00 41.75 257 PHE A CA 1
ATOM 1546 C C . PHE A 1 274 ? -2.616 0.440 12.590 1.00 40.10 257 PHE A C 1
ATOM 1547 O O . PHE A 1 274 ? -2.003 0.617 13.633 1.00 42.07 257 PHE A O 1
ATOM 1555 N N . LEU A 1 275 ? -2.102 -0.155 11.528 1.00 42.63 258 LEU A N 1
ATOM 1556 C CA . LEU A 1 275 ? -0.704 -0.581 11.432 1.00 42.54 258 LEU A CA 1
ATOM 1557 C C . LEU A 1 275 ? -0.039 -0.014 10.179 1.00 40.78 258 LEU A C 1
ATOM 1558 O O . LEU A 1 275 ? -0.729 0.309 9.201 1.00 41.64 258 LEU A O 1
ATOM 1563 N N . PRO A 1 276 ? 1.304 0.052 10.181 1.00 38.53 259 PRO A N 1
ATOM 1564 C CA . PRO A 1 276 ? 2.022 0.440 8.986 1.00 36.84 259 PRO A CA 1
ATOM 1565 C C . PRO A 1 276 ? 1.811 -0.561 7.905 1.00 36.68 259 PRO A C 1
ATOM 1566 O O . PRO A 1 276 ? 1.778 -1.741 8.193 1.00 40.43 259 PRO A O 1
ATOM 1570 N N . PHE A 1 277 ? 1.603 -0.100 6.675 1.00 34.66 260 PHE A N 1
ATOM 1571 C CA . PHE A 1 277 ? 1.574 -1.016 5.513 1.00 31.21 260 PHE A CA 1
ATOM 1572 C C . PHE A 1 277 ? 2.462 -0.530 4.378 1.00 30.74 260 PHE A C 1
ATOM 1573 O O . PHE A 1 277 ? 2.659 -1.272 3.476 1.00 30.05 260 PHE A O 1
ATOM 1581 N N . ALA A 1 278 ? 2.863 0.739 4.349 1.00 29.67 261 ALA A N 1
ATOM 1582 C CA . ALA A 1 278 ? 3.655 1.231 3.202 1.00 31.30 261 ALA A CA 1
ATOM 1583 C C . ALA A 1 278 ? 4.606 2.311 3.674 1.00 31.55 261 ALA A C 1
ATOM 1584 O O . ALA A 1 278 ? 4.250 3.140 4.499 1.00 35.10 261 ALA A O 1
ATOM 1586 N N . LEU A 1 279 ? 5.838 2.236 3.211 1.00 31.62 262 LEU A N 1
ATOM 1587 C CA . LEU A 1 279 ? 6.864 3.193 3.569 1.00 32.19 262 LEU A CA 1
ATOM 1588 C C . LEU A 1 279 ? 7.472 3.650 2.262 1.00 31.63 262 LEU A C 1
ATOM 1589 O O . LEU A 1 279 ? 7.545 2.879 1.347 1.00 31.86 262 LEU A O 1
ATOM 1594 N N . ARG A 1 280 ? 7.946 4.890 2.221 1.00 36.34 263 ARG A N 1
ATOM 1595 C CA . ARG A 1 280 ? 8.606 5.497 1.055 1.00 37.46 263 ARG A CA 1
ATOM 1596 C C . ARG A 1 280 ? 9.838 6.274 1.482 1.00 35.96 263 ARG A C 1
ATOM 1597 O O . ARG A 1 280 ? 9.762 7.078 2.420 1.00 32.10 263 ARG A O 1
ATOM 1605 N N . ARG A 1 281 ? 10.944 6.078 0.756 1.00 35.51 264 ARG A N 1
ATOM 1606 C CA . ARG A 1 281 ? 12.156 6.890 0.935 1.00 37.73 264 ARG A CA 1
ATOM 1607 C C . ARG A 1 281 ? 12.756 6.769 2.344 1.00 37.23 264 ARG A C 1
ATOM 1608 O O . ARG A 1 281 ? 12.909 7.757 3.090 1.00 33.49 264 ARG A O 1
ATOM 1616 N N . VAL A 1 282 ? 13.083 5.529 2.712 1.00 34.52 265 VAL A N 1
ATOM 1617 C CA . VAL A 1 282 ? 13.784 5.262 3.976 1.00 35.13 265 VAL A CA 1
ATOM 1618 C C . VAL A 1 282 ? 15.303 5.280 3.713 1.00 37.98 265 VAL A C 1
ATOM 1619 O O . VAL A 1 282 ? 15.776 4.539 2.872 1.00 39.92 265 VAL A O 1
ATOM 1623 N N . ARG A 1 283 ? 16.012 6.201 4.356 1.00 39.63 266 ARG A N 1
ATOM 1624 C CA . ARG A 1 283 ? 17.428 6.451 4.124 1.00 40.87 266 ARG A CA 1
ATOM 1625 C C . ARG A 1 283 ? 18.078 6.536 5.487 1.00 38.92 266 ARG A C 1
ATOM 1626 O O . ARG A 1 283 ? 17.665 7.339 6.297 1.00 38.20 266 ARG A O 1
ATOM 1634 N N . VAL A 1 284 ? 18.992 5.614 5.786 1.00 36.09 267 VAL A N 1
ATOM 1635 C CA . VAL A 1 284 ? 19.736 5.617 7.020 1.00 35.44 267 VAL A CA 1
ATOM 1636 C C . VAL A 1 284 ? 21.090 6.215 6.735 1.00 35.79 267 VAL A C 1
ATOM 1637 O O . VAL A 1 284 ? 21.732 5.747 5.829 1.00 33.13 267 VAL A O 1
ATOM 1641 N N . HIS A 1 285 ? 21.517 7.238 7.495 1.00 36.21 268 HIS A N 1
ATOM 1642 C CA . HIS A 1 285 ? 22.835 7.873 7.259 1.00 38.73 268 HIS A CA 1
ATOM 1643 C C . HIS A 1 285 ? 23.923 7.260 8.161 1.00 38.83 268 HIS A C 1
ATOM 1644 O O . HIS A 1 285 ? 25.092 7.302 7.826 1.00 40.18 268 HIS A O 1
ATOM 1651 N N . HIS A 1 286 ? 23.557 6.732 9.328 1.00 37.04 269 HIS A N 1
ATOM 1652 C CA . HIS A 1 286 ? 24.518 6.037 10.221 1.00 35.72 269 HIS A CA 1
ATOM 1653 C C . HIS A 1 286 ? 23.793 4.906 10.971 1.00 34.18 269 HIS A C 1
ATOM 1654 O O . HIS A 1 286 ? 22.743 5.085 11.470 1.00 34.83 269 HIS A O 1
ATOM 1661 N N . SER A 1 287 ? 24.403 3.756 11.011 1.00 33.65 270 SER A N 1
ATOM 1662 C CA . SER A 1 287 ? 23.863 2.555 11.540 1.00 30.85 270 SER A CA 1
ATOM 1663 C C . SER A 1 287 ? 24.142 2.534 13.007 1.00 30.70 270 SER A C 1
ATOM 1664 O O . SER A 1 287 ? 24.984 3.251 13.447 1.00 30.14 270 SER A O 1
ATOM 1667 N N . GLY A 1 288 ? 23.424 1.696 13.771 1.00 30.19 271 GLY A N 1
ATOM 1668 C CA . GLY A 1 288 ? 23.772 1.519 15.177 1.00 30.01 271 GLY A CA 1
ATOM 1669 C C . GLY A 1 288 ? 23.328 2.557 16.188 1.00 30.73 271 GLY A C 1
ATOM 1670 O O . GLY A 1 288 ? 23.719 2.465 17.321 1.00 36.21 271 GLY A O 1
ATOM 1671 N N . ALA A 1 289 ? 22.467 3.500 15.855 1.00 31.81 272 ALA A N 1
ATOM 1672 C CA . ALA A 1 289 ? 22.054 4.465 16.871 1.00 33.97 272 ALA A CA 1
ATOM 1673 C C . ALA A 1 289 ? 21.377 3.795 18.063 1.00 38.07 272 ALA A C 1
ATOM 1674 O O . ALA A 1 289 ? 20.610 2.859 17.877 1.00 38.85 272 ALA A O 1
ATOM 1676 N N . LYS A 1 290 ? 21.697 4.258 19.282 1.00 42.42 273 LYS A N 1
ATOM 1677 C CA . LYS A 1 290 ? 21.110 3.676 20.490 1.00 46.62 273 LYS A CA 1
ATOM 1678 C C . LYS A 1 290 ? 19.889 4.450 20.952 1.00 43.80 273 LYS A C 1
ATOM 1679 O O . LYS A 1 290 ? 19.001 3.901 21.596 1.00 39.11 273 LYS A O 1
ATOM 1685 N N . SER A 1 291 ? 19.826 5.717 20.559 1.00 42.69 274 SER A N 1
ATOM 1686 C CA . SER A 1 291 ? 18.642 6.521 20.817 1.00 43.23 274 SER A CA 1
ATOM 1687 C C . SER A 1 291 ? 18.459 7.613 19.767 1.00 40.14 274 SER A C 1
ATOM 1688 O O . SER A 1 291 ? 19.363 7.883 18.989 1.00 35.80 274 SER A O 1
ATOM 1691 N N . LEU A 1 292 ? 17.289 8.237 19.780 1.00 37.69 275 LEU A N 1
ATOM 1692 C CA . LEU A 1 292 ? 16.895 9.164 18.740 1.00 36.98 275 LEU A CA 1
ATOM 1693 C C . LEU A 1 292 ? 16.015 10.307 19.225 1.00 37.87 275 LEU A C 1
ATOM 1694 O O . LEU A 1 292 ? 15.186 10.121 20.096 1.00 37.64 275 LEU A O 1
ATOM 1699 N N . ARG A 1 293 ? 16.238 11.498 18.675 1.00 41.22 276 ARG A N 1
ATOM 1700 C CA . ARG A 1 293 ? 15.319 12.604 18.771 1.00 43.86 276 ARG A CA 1
ATOM 1701 C C . ARG A 1 293 ? 14.667 12.697 17.414 1.00 42.71 276 ARG A C 1
ATOM 1702 O O . ARG A 1 293 ? 15.343 12.833 16.377 1.00 40.27 276 ARG A O 1
ATOM 1710 N N . VAL A 1 294 ? 13.340 12.655 17.422 1.00 40.99 277 VAL A N 1
ATOM 1711 C CA . VAL A 1 294 ? 12.586 12.428 16.219 1.00 41.50 277 VAL A CA 1
ATOM 1712 C C . VAL A 1 294 ? 11.599 13.542 15.914 1.00 41.46 277 VAL A C 1
ATOM 1713 O O . VAL A 1 294 ? 10.787 13.903 16.749 1.00 44.22 277 VAL A O 1
ATOM 1717 N N . HIS A 1 295 ? 11.642 14.057 14.706 1.00 40.07 278 HIS A N 1
ATOM 1718 C CA . HIS A 1 295 ? 10.665 15.049 14.261 1.00 40.57 278 HIS A CA 1
ATOM 1719 C C . HIS A 1 295 ? 9.665 14.332 13.378 1.00 37.87 278 HIS A C 1
ATOM 1720 O O . HIS A 1 295 ? 10.028 13.775 12.328 1.00 35.58 278 HIS A O 1
ATOM 1727 N N . ILE A 1 296 ? 8.410 14.306 13.818 1.00 38.35 279 ILE A N 1
ATOM 1728 C CA . ILE A 1 296 ? 7.314 13.720 13.034 1.00 38.72 279 ILE A CA 1
ATOM 1729 C C . ILE A 1 296 ? 6.405 14.795 12.490 1.00 39.25 279 ILE A C 1
ATOM 1730 O O . ILE A 1 296 ? 5.955 15.640 13.262 1.00 43.63 279 ILE A O 1
ATOM 1735 N N . THR A 1 297 ? 6.147 14.778 11.186 1.00 39.07 280 THR A N 1
ATOM 1736 C CA . THR A 1 297 ? 5.193 15.722 10.521 1.00 42.26 280 THR A CA 1
ATOM 1737 C C . THR A 1 297 ? 4.132 14.968 9.702 1.00 43.93 280 THR A C 1
ATOM 1738 O O . THR A 1 297 ? 4.422 13.909 9.139 1.00 44.27 280 THR A O 1
ATOM 1742 N N . PRO A 1 298 ? 2.913 15.515 9.601 1.00 52.14 281 PRO A N 1
ATOM 1743 C CA . PRO A 1 298 ? 1.843 14.834 8.834 1.00 52.47 281 PRO A CA 1
ATOM 1744 C C . PRO A 1 298 ? 2.129 14.845 7.353 1.00 52.21 281 PRO A C 1
ATOM 1745 O O . PRO A 1 298 ? 2.856 15.718 6.889 1.00 52.02 281 PRO A O 1
ATOM 1749 N N . ASP A 1 299 ? 1.586 13.869 6.625 1.00 50.99 282 ASP A N 1
ATOM 1750 C CA . ASP A 1 299 ? 1.932 13.686 5.235 1.00 50.19 282 ASP A CA 1
ATOM 1751 C C . ASP A 1 299 ? 0.731 13.273 4.405 1.00 52.58 282 ASP A C 1
ATOM 1752 O O . ASP A 1 299 ? 0.866 12.600 3.392 1.00 59.29 282 ASP A O 1
ATOM 1757 N N . GLY A 1 300 ? -0.447 13.711 4.776 1.00 52.11 283 GLY A N 1
ATOM 1758 C CA . GLY A 1 300 ? -1.624 13.228 4.083 1.00 55.55 283 GLY A CA 1
ATOM 1759 C C . GLY A 1 300 ? -2.305 12.290 5.042 1.00 56.53 283 GLY A C 1
ATOM 1760 O O . GLY A 1 300 ? -1.860 12.151 6.165 1.00 58.17 283 GLY A O 1
ATOM 1761 N N . ASP A 1 301 ? -3.404 11.688 4.621 1.00 58.55 284 ASP A N 1
ATOM 1762 C CA . ASP A 1 301 ? -4.285 11.049 5.560 1.00 61.63 284 ASP A CA 1
ATOM 1763 C C . ASP A 1 301 ? -3.728 9.665 5.966 1.00 56.45 284 ASP A C 1
ATOM 1764 O O . ASP A 1 301 ? -3.372 8.836 5.125 1.00 49.81 284 ASP A O 1
ATOM 1769 N N . LYS A 1 302 ? -3.629 9.495 7.286 1.00 50.15 285 LYS A N 1
ATOM 1770 C CA . LYS A 1 302 ? -3.067 8.350 7.917 1.00 45.05 285 LYS A CA 1
ATOM 1771 C C . LYS A 1 302 ? -1.581 8.134 7.589 1.00 41.30 285 LYS A C 1
ATOM 1772 O O . LYS A 1 302 ? -1.034 7.022 7.815 1.00 36.88 285 LYS A O 1
ATOM 1778 N N . SER A 1 303 ? -0.909 9.185 7.091 1.00 37.32 286 SER A N 1
ATOM 1779 C CA . SER A 1 303 ? 0.526 9.105 6.814 1.00 36.90 286 SER A CA 1
ATOM 1780 C C . SER A 1 303 ? 1.299 10.151 7.566 1.00 35.29 286 SER A C 1
ATOM 1781 O O . SER A 1 303 ? 0.832 11.244 7.758 1.00 34.83 286 SER A O 1
ATOM 1784 N N . VAL A 1 304 ? 2.514 9.816 7.961 1.00 33.33 287 VAL A N 1
ATOM 1785 C CA . VAL A 1 304 ? 3.431 10.780 8.526 1.00 33.01 287 VAL A CA 1
ATOM 1786 C C . VAL A 1 304 ? 4.803 10.628 7.927 1.00 33.25 287 VAL A C 1
ATOM 1787 O O . VAL A 1 304 ? 5.123 9.622 7.264 1.00 33.34 287 VAL A O 1
ATOM 1791 N N . SER A 1 305 ? 5.613 11.647 8.084 1.00 34.22 288 SER A N 1
ATOM 1792 C CA . SER A 1 305 ? 6.993 11.443 7.712 1.00 36.84 288 SER A CA 1
ATOM 1793 C C . SER A 1 305 ? 7.828 11.760 8.905 1.00 34.06 288 SER A C 1
ATOM 1794 O O . SER A 1 305 ? 7.357 12.392 9.839 1.00 33.87 288 SER A O 1
ATOM 1797 N N . LEU A 1 306 ? 9.062 11.331 8.875 1.00 33.36 289 LEU A N 1
ATOM 1798 C CA . LEU A 1 306 ? 9.928 11.641 9.972 1.00 36.45 289 LEU A CA 1
ATOM 1799 C C . LEU A 1 306 ? 11.412 11.728 9.663 1.00 36.42 289 LEU A C 1
ATOM 1800 O O . LEU A 1 306 ? 11.920 11.303 8.611 1.00 34.06 289 LEU A O 1
ATOM 1805 N N . SER A 1 307 ? 12.093 12.296 10.634 1.00 36.97 290 SER A N 1
ATOM 1806 C CA . SER A 1 307 ? 13.488 12.710 10.503 1.00 39.35 290 SER A CA 1
ATOM 1807 C C . SER A 1 307 ? 14.091 12.538 11.902 1.00 35.83 290 SER A C 1
ATOM 1808 O O . SER A 1 307 ? 13.437 12.834 12.905 1.00 33.50 290 SER A O 1
ATOM 1811 N N . ALA A 1 308 ? 15.292 12.007 11.995 1.00 35.16 291 ALA A N 1
ATOM 1812 C CA . ALA A 1 308 ? 15.843 11.748 13.304 1.00 35.30 291 ALA A CA 1
ATOM 1813 C C . ALA A 1 308 ? 17.350 11.911 13.436 1.00 36.06 291 ALA A C 1
ATOM 1814 O O . ALA A 1 308 ? 18.094 11.387 12.643 1.00 44.08 291 ALA A O 1
ATOM 1816 N N . VAL A 1 309 ? 17.784 12.560 14.495 1.00 34.86 292 VAL A N 1
ATOM 1817 C CA . VAL A 1 309 ? 19.184 12.688 14.822 1.00 34.96 292 VAL A CA 1
ATOM 1818 C C . VAL A 1 309 ? 19.433 11.875 16.111 1.00 37.82 292 VAL A C 1
ATOM 1819 O O . VAL A 1 309 ? 18.475 11.435 16.758 1.00 37.69 292 VAL A O 1
ATOM 1823 N N . ASP A 1 310 ? 20.699 11.584 16.434 1.00 38.79 293 ASP A N 1
ATOM 1824 C CA . ASP A 1 310 ? 21.039 10.813 17.628 1.00 39.43 293 ASP A CA 1
ATOM 1825 C C . ASP A 1 310 ? 21.305 11.812 18.741 1.00 44.04 293 ASP A C 1
ATOM 1826 O O . ASP A 1 310 ? 21.144 13.016 18.529 1.00 48.89 293 ASP A O 1
ATOM 1831 N N . ALA A 1 311 ? 21.729 11.348 19.914 1.00 45.11 294 ALA A N 1
ATOM 1832 C CA . ALA A 1 311 ? 21.880 12.231 21.093 1.00 48.30 294 ALA A CA 1
ATOM 1833 C C . ALA A 1 311 ? 22.945 13.325 20.928 1.00 49.21 294 ALA A C 1
ATOM 1834 O O . ALA A 1 311 ? 22.922 14.303 21.661 1.00 51.61 294 ALA A O 1
ATOM 1836 N N . ALA A 1 312 ? 23.868 13.164 19.975 1.00 48.25 295 ALA A N 1
ATOM 1837 C CA . ALA A 1 312 ? 24.844 14.236 19.632 1.00 45.52 295 ALA A CA 1
ATOM 1838 C C . ALA A 1 312 ? 24.407 15.150 18.457 1.00 43.83 295 ALA A C 1
ATOM 1839 O O . ALA A 1 312 ? 25.158 16.013 18.069 1.00 42.51 295 ALA A O 1
ATOM 1841 N N . GLY A 1 313 ? 23.223 14.934 17.875 1.00 41.10 296 GLY A N 1
ATOM 1842 C CA . GLY A 1 313 ? 22.792 15.723 16.724 1.00 41.23 296 GLY A CA 1
ATOM 1843 C C . GLY A 1 313 ? 23.236 15.221 15.347 1.00 42.34 296 GLY A C 1
ATOM 1844 O O . GLY A 1 313 ? 22.938 15.848 14.359 1.00 44.43 296 GLY A O 1
ATOM 1845 N N . ASN A 1 314 ? 23.941 14.100 15.252 1.00 42.77 297 ASN A N 1
ATOM 1846 C CA . ASN A 1 314 ? 24.202 13.520 13.964 1.00 42.51 297 ASN A CA 1
ATOM 1847 C C . ASN A 1 314 ? 22.890 13.036 13.389 1.00 41.76 297 ASN A C 1
ATOM 1848 O O . ASN A 1 314 ? 22.085 12.404 14.083 1.00 42.79 297 ASN A O 1
ATOM 1853 N N . ALA A 1 315 ? 22.670 13.297 12.114 1.00 39.77 298 ALA A N 1
ATOM 1854 C CA . ALA A 1 315 ? 21.511 12.787 11.402 1.00 37.17 298 ALA A CA 1
ATOM 1855 C C . ALA A 1 315 ? 21.602 11.245 11.307 1.00 39.02 298 ALA A C 1
ATOM 1856 O O . ALA A 1 315 ? 22.633 10.717 10.945 1.00 47.56 298 ALA A O 1
ATOM 1858 N N . VAL A 1 316 ? 20.558 10.520 11.653 1.00 36.66 299 VAL A N 1
ATOM 1859 C CA . VAL A 1 316 ? 20.613 9.066 11.632 1.00 36.31 299 VAL A CA 1
ATOM 1860 C C . VAL A 1 316 ? 19.710 8.507 10.554 1.00 35.43 299 VAL A C 1
ATOM 1861 O O . VAL A 1 316 ? 20.154 7.698 9.738 1.00 39.47 299 VAL A O 1
ATOM 1865 N N . VAL A 1 317 ? 18.433 8.865 10.573 1.00 34.23 300 VAL A N 1
ATOM 1866 C CA . VAL A 1 317 ? 17.518 8.298 9.597 1.00 33.58 300 VAL A CA 1
ATOM 1867 C C . VAL A 1 317 ? 16.455 9.259 9.257 1.00 32.45 300 VAL A C 1
ATOM 1868 O O . VAL A 1 317 ? 16.041 10.071 10.091 1.00 35.96 300 VAL A O 1
ATOM 1872 N N . SER A 1 318 ? 16.019 9.196 8.015 1.00 33.21 301 SER A N 1
ATOM 1873 C CA . SER A 1 318 ? 14.800 9.886 7.599 1.00 35.79 301 SER A CA 1
ATOM 1874 C C . SER A 1 318 ? 13.867 8.940 6.817 1.00 33.86 301 SER A C 1
ATOM 1875 O O . SER A 1 318 ? 14.344 7.972 6.198 1.00 35.52 301 SER A O 1
ATOM 1878 N N . VAL A 1 319 ? 12.560 9.236 6.858 1.00 33.35 302 VAL A N 1
ATOM 1879 C CA . VAL A 1 319 ? 11.509 8.429 6.219 1.00 32.77 302 VAL A CA 1
ATOM 1880 C C . VAL A 1 319 ? 10.638 9.369 5.459 1.00 34.10 302 VAL A C 1
ATOM 1881 O O . VAL A 1 319 ? 9.949 10.199 6.052 1.00 38.43 302 VAL A O 1
ATOM 1885 N N . GLY A 1 320 ? 10.662 9.260 4.134 1.00 35.09 303 GLY A N 1
ATOM 1886 C CA . GLY A 1 320 ? 9.812 10.093 3.292 1.00 34.87 303 GLY A CA 1
ATOM 1887 C C . GLY A 1 320 ? 8.392 9.966 3.740 1.00 35.77 303 GLY A C 1
ATOM 1888 O O . GLY A 1 320 ? 7.708 10.943 3.884 1.00 37.88 303 GLY A O 1
ATOM 1889 N N . SER A 1 321 ? 7.924 8.749 4.009 1.00 37.06 304 SER A N 1
ATOM 1890 C CA . SER A 1 321 ? 6.507 8.595 4.319 1.00 37.13 304 SER A CA 1
ATOM 1891 C C . SER A 1 321 ? 6.246 7.253 4.962 1.00 36.01 304 SER A C 1
ATOM 1892 O O . SER A 1 321 ? 6.845 6.263 4.561 1.00 30.07 304 SER A O 1
ATOM 1895 N N . VAL A 1 322 ? 5.363 7.232 5.967 1.00 35.53 305 VAL A N 1
ATOM 1896 C CA . VAL A 1 322 ? 4.873 5.969 6.532 1.00 35.37 305 VAL A CA 1
ATOM 1897 C C . VAL A 1 322 ? 3.376 6.030 6.554 1.00 35.10 305 VAL A C 1
ATOM 1898 O O . VAL A 1 322 ? 2.839 6.920 7.228 1.00 34.08 305 VAL A O 1
ATOM 1902 N N . ALA A 1 323 ? 2.715 5.093 5.851 1.00 32.90 306 ALA A N 1
ATOM 1903 C CA . ALA A 1 323 ? 1.254 5.090 5.718 1.00 33.33 306 ALA A CA 1
ATOM 1904 C C . ALA A 1 323 ? 0.661 3.990 6.611 1.00 34.68 306 ALA A C 1
ATOM 1905 O O . ALA A 1 323 ? 1.149 2.862 6.605 1.00 33.96 306 ALA A O 1
ATOM 1907 N N . LEU A 1 324 ? -0.375 4.318 7.383 1.00 36.29 307 LEU A N 1
ATOM 1908 C CA . LEU A 1 324 ? -1.052 3.307 8.237 1.00 36.22 307 LEU A CA 1
ATOM 1909 C C . LEU A 1 324 ? -2.410 2.933 7.693 1.00 34.68 307 LEU A C 1
ATOM 1910 O O . LEU A 1 324 ? -3.023 3.703 6.985 1.00 34.89 307 LEU A O 1
ATOM 1915 N N . ARG A 1 325 ? -2.891 1.756 8.042 1.00 35.11 308 ARG A N 1
ATOM 1916 C CA . ARG A 1 325 ? -4.239 1.327 7.603 1.00 37.96 308 ARG A CA 1
ATOM 1917 C C . ARG A 1 325 ? -4.948 0.507 8.687 1.00 35.90 308 ARG A C 1
ATOM 1918 O O . ARG A 1 325 ? -4.301 -0.017 9.550 1.00 33.31 308 ARG A O 1
ATOM 1926 N N . PRO A 1 326 ? -6.268 0.370 8.584 1.00 39.21 309 PRO A N 1
ATOM 1927 C CA . PRO A 1 326 ? -7.061 -0.383 9.556 1.00 41.12 309 PRO A CA 1
ATOM 1928 C C . PRO A 1 326 ? -6.824 -1.842 9.369 1.00 42.53 309 PRO A C 1
ATOM 1929 O O . PRO A 1 326 ? -6.788 -2.296 8.258 1.00 47.30 309 PRO A O 1
ATOM 1933 N N . VAL A 1 327 ? -6.649 -2.569 10.445 1.00 44.86 310 VAL A N 1
ATOM 1934 C CA . VAL A 1 327 ? -6.499 -4.011 10.384 1.00 46.70 310 VAL A CA 1
ATOM 1935 C C . VAL A 1 327 ? -7.509 -4.646 11.317 1.00 45.51 310 VAL A C 1
ATOM 1936 O O . VAL A 1 327 ? -7.733 -4.148 12.420 1.00 45.16 310 VAL A O 1
ATOM 1940 N N . SER A 1 328 ? -8.104 -5.742 10.903 1.00 46.94 311 SER A N 1
ATOM 1941 C CA . SER A 1 328 ? -9.016 -6.430 11.796 1.00 51.94 311 SER A CA 1
ATOM 1942 C C . SER A 1 328 ? -8.234 -7.403 12.662 1.00 53.18 311 SER A C 1
ATOM 1943 O O . SER A 1 328 ? -7.413 -8.220 12.164 1.00 51.89 311 SER A O 1
ATOM 1946 N N . SER A 1 329 ? -8.523 -7.359 13.961 1.00 54.40 312 SER A N 1
ATOM 1947 C CA . SER A 1 329 ? -7.892 -8.309 14.892 1.00 55.76 312 SER A CA 1
ATOM 1948 C C . SER A 1 329 ? -8.163 -9.795 14.569 1.00 52.54 312 SER A C 1
ATOM 1949 O O . SER A 1 329 ? -7.314 -10.650 14.809 1.00 51.83 312 SER A O 1
ATOM 1952 N N . ALA A 1 330 ? -9.336 -10.074 14.006 1.00 54.08 313 ALA A N 1
ATOM 1953 C CA . ALA A 1 330 ? -9.687 -11.408 13.576 1.00 55.36 313 ALA A CA 1
ATOM 1954 C C . ALA A 1 330 ? -8.829 -11.905 12.396 1.00 54.85 313 ALA A C 1
ATOM 1955 O O . ALA A 1 330 ? -8.466 -13.075 12.372 1.00 56.59 313 ALA A O 1
ATOM 1957 N N . GLN A 1 331 ? -8.495 -11.049 11.429 1.00 58.46 314 GLN A N 1
ATOM 1958 C CA . GLN A 1 331 ? -7.519 -11.434 10.391 1.00 64.90 314 GLN A CA 1
ATOM 1959 C C . GLN A 1 331 ? -6.196 -11.874 11.062 1.00 65.69 314 GLN A C 1
ATOM 1960 O O . GLN A 1 331 ? -5.672 -12.928 10.753 1.00 62.21 314 GLN A O 1
ATOM 1966 N N . LEU A 1 332 ? -5.688 -11.093 12.011 1.00 63.45 315 LEU A N 1
ATOM 1967 C CA . LEU A 1 332 ? -4.440 -11.460 12.689 1.00 63.04 315 LEU A CA 1
ATOM 1968 C C . LEU A 1 332 ? -4.490 -12.776 13.444 1.00 61.85 315 LEU A C 1
ATOM 1969 O O . LEU A 1 332 ? -3.553 -13.601 13.367 1.00 63.63 315 LEU A O 1
ATOM 1974 N N . ALA A 1 333 ? -5.560 -12.989 14.176 1.00 60.46 316 ALA A N 1
ATOM 1975 C CA . ALA A 1 333 ? -5.713 -14.274 14.846 1.00 63.94 316 ALA A CA 1
ATOM 1976 C C . ALA A 1 333 ? -5.686 -15.432 13.806 1.00 69.17 316 ALA A C 1
ATOM 1977 O O . ALA A 1 333 ? -5.234 -16.524 14.090 1.00 75.07 316 ALA A O 1
ATOM 1979 N N . ALA A 1 334 ? -6.179 -15.184 12.599 1.00 72.56 317 ALA A N 1
ATOM 1980 C CA . ALA A 1 334 ? -6.231 -16.208 11.555 1.00 77.12 317 ALA A CA 1
ATOM 1981 C C . ALA A 1 334 ? -4.851 -16.561 11.017 1.00 75.01 317 ALA A C 1
ATOM 1982 O O . ALA A 1 334 ? -4.524 -17.730 10.854 1.00 90.48 317 ALA A O 1
ATOM 1984 N N . ALA A 1 335 ? -4.047 -15.546 10.748 1.00 70.36 318 ALA A N 1
ATOM 1985 C CA . ALA A 1 335 ? -2.701 -15.714 10.172 1.00 68.81 318 ALA A CA 1
ATOM 1986 C C . ALA A 1 335 ? -1.739 -16.694 10.921 1.00 62.40 318 ALA A C 1
ATOM 1987 O O . ALA A 1 335 ? -2.080 -17.354 11.930 1.00 54.52 318 ALA A O 1
ATOM 1989 N N . ALA B 1 24 ? 21.120 -26.591 7.832 1.00 45.26 7 ALA B N 1
ATOM 1990 C CA . ALA B 1 24 ? 20.466 -25.950 6.617 1.00 44.83 7 ALA B CA 1
ATOM 1991 C C . ALA B 1 24 ? 19.214 -25.137 6.960 1.00 47.16 7 ALA B C 1
ATOM 1992 O O . ALA B 1 24 ? 19.153 -23.949 6.695 1.00 51.94 7 ALA B O 1
ATOM 1994 N N . ALA B 1 25 ? 18.223 -25.790 7.529 1.00 48.57 8 ALA B N 1
ATOM 1995 C CA . ALA B 1 25 ? 17.143 -25.105 8.177 1.00 50.20 8 ALA B CA 1
ATOM 1996 C C . ALA B 1 25 ? 17.687 -24.089 9.177 1.00 51.10 8 ALA B C 1
ATOM 1997 O O . ALA B 1 25 ? 17.111 -23.021 9.335 1.00 51.34 8 ALA B O 1
ATOM 1999 N N . GLY B 1 26 ? 18.808 -24.399 9.824 1.00 52.12 9 GLY B N 1
ATOM 2000 C CA . GLY B 1 26 ? 19.367 -23.495 10.842 1.00 53.71 9 GLY B CA 1
ATOM 2001 C C . GLY B 1 26 ? 19.899 -22.185 10.262 1.00 52.84 9 GLY B C 1
ATOM 2002 O O . GLY B 1 26 ? 19.959 -21.189 10.976 1.00 53.84 9 GLY B O 1
ATOM 2003 N N . LEU B 1 27 ? 20.243 -22.181 8.977 1.00 49.38 10 LEU B N 1
ATOM 2004 C CA . LEU B 1 27 ? 20.646 -20.956 8.314 1.00 51.44 10 LEU B CA 1
ATOM 2005 C C . LEU B 1 27 ? 19.533 -20.269 7.483 1.00 50.66 10 LEU B C 1
ATOM 2006 O O . LEU B 1 27 ? 19.769 -19.221 6.847 1.00 47.56 10 LEU B O 1
ATOM 2011 N N . GLY B 1 28 ? 18.326 -20.832 7.511 1.00 49.24 11 GLY B N 1
ATOM 2012 C CA . GLY B 1 28 ? 17.226 -20.314 6.723 1.00 48.42 11 GLY B CA 1
ATOM 2013 C C . GLY B 1 28 ? 17.078 -20.911 5.319 1.00 46.92 11 GLY B C 1
ATOM 2014 O O . GLY B 1 28 ? 16.368 -20.332 4.520 1.00 50.66 11 GLY B O 1
ATOM 2015 N N . LEU B 1 29 ? 17.690 -22.058 5.023 1.00 45.10 12 LEU B N 1
ATOM 2016 C CA . LEU B 1 29 ? 17.572 -22.728 3.699 1.00 44.60 12 LEU B CA 1
ATOM 2017 C C . LEU B 1 29 ? 16.926 -24.107 3.702 1.00 45.12 12 LEU B C 1
ATOM 2018 O O . LEU B 1 29 ? 16.890 -24.775 4.713 1.00 45.23 12 LEU B O 1
ATOM 2023 N N . GLU B 1 30 ? 16.453 -24.526 2.537 1.00 45.78 13 GLU B N 1
ATOM 2024 C CA . GLU B 1 30 ? 15.875 -25.826 2.337 1.00 47.56 13 GLU B CA 1
ATOM 2025 C C . GLU B 1 30 ? 16.991 -26.741 1.893 1.00 50.05 13 GLU B C 1
ATOM 2026 O O . GLU B 1 30 ? 17.769 -26.396 1.003 1.00 51.17 13 GLU B O 1
ATOM 2032 N N . ALA B 1 31 ? 17.059 -27.929 2.492 1.00 54.62 14 ALA B N 1
ATOM 2033 C CA . ALA B 1 31 ? 18.062 -28.918 2.140 1.00 52.05 14 ALA B CA 1
ATOM 2034 C C . ALA B 1 31 ? 17.690 -29.613 0.853 1.00 52.50 14 ALA B C 1
ATOM 2035 O O . ALA B 1 31 ? 16.549 -29.573 0.437 1.00 56.40 14 ALA B O 1
ATOM 2037 N N . THR B 1 32 ? 18.685 -30.243 0.225 1.00 53.40 15 THR B N 1
ATOM 2038 C CA . THR B 1 32 ? 18.492 -31.186 -0.869 1.00 51.46 15 THR B CA 1
ATOM 2039 C C . THR B 1 32 ? 19.303 -32.445 -0.539 1.00 54.73 15 THR B C 1
ATOM 2040 O O . THR B 1 32 ? 20.262 -32.370 0.203 1.00 58.30 15 THR B O 1
ATOM 2044 N N . GLU B 1 33 ? 18.911 -33.616 -1.020 1.00 60.41 16 GLU B N 1
ATOM 2045 C CA . GLU B 1 33 ? 19.711 -34.854 -0.761 1.00 64.15 16 GLU B CA 1
ATOM 2046 C C . GLU B 1 33 ? 20.552 -35.159 -1.983 1.00 53.78 16 GLU B C 1
ATOM 2047 O O . GLU B 1 33 ? 20.051 -35.568 -3.020 1.00 52.40 16 GLU B O 1
ATOM 2053 N N . HIS B 1 34 ? 21.822 -34.852 -1.889 1.00 48.38 17 HIS B N 1
ATOM 2054 C CA . HIS B 1 34 ? 22.715 -35.133 -2.985 1.00 49.21 17 HIS B CA 1
ATOM 2055 C C . HIS B 1 34 ? 24.110 -35.184 -2.438 1.00 46.31 17 HIS B C 1
ATOM 2056 O O . HIS B 1 34 ? 24.428 -34.460 -1.556 1.00 48.65 17 HIS B O 1
ATOM 2063 N N . PRO B 1 35 ? 24.942 -36.052 -2.968 1.00 47.39 18 PRO B N 1
ATOM 2064 C CA . PRO B 1 35 ? 26.312 -36.125 -2.420 1.00 47.14 18 PRO B CA 1
ATOM 2065 C C . PRO B 1 35 ? 27.201 -34.848 -2.546 1.00 45.27 18 PRO B C 1
ATOM 2066 O O . PRO B 1 35 ? 28.124 -34.692 -1.743 1.00 45.72 18 PRO B O 1
ATOM 2070 N N . LEU B 1 36 ? 26.928 -33.957 -3.508 1.00 43.50 19 LEU B N 1
ATOM 2071 C CA . LEU B 1 36 ? 27.721 -32.712 -3.710 1.00 40.94 19 LEU B CA 1
ATOM 2072 C C . LEU B 1 36 ? 27.000 -31.404 -3.418 1.00 40.68 19 LEU B C 1
ATOM 2073 O O . LEU B 1 36 ? 27.582 -30.357 -3.510 1.00 43.08 19 LEU B O 1
ATOM 2078 N N . LEU B 1 37 ? 25.727 -31.447 -3.080 1.00 44.64 20 LEU B N 1
ATOM 2079 C CA . LEU B 1 37 ? 24.971 -30.219 -2.795 1.00 40.14 20 LEU B CA 1
ATOM 2080 C C . LEU B 1 37 ? 24.232 -30.397 -1.487 1.00 43.84 20 LEU B C 1
ATOM 2081 O O . LEU B 1 37 ? 23.691 -31.459 -1.210 1.00 51.35 20 LEU B O 1
ATOM 2086 N N . ALA B 1 38 ? 24.219 -29.356 -0.687 1.00 46.08 21 ALA B N 1
ATOM 2087 C CA . ALA B 1 38 ? 23.545 -29.346 0.594 1.00 46.66 21 ALA B CA 1
ATOM 2088 C C . ALA B 1 38 ? 22.166 -28.658 0.555 1.00 47.30 21 ALA B C 1
ATOM 2089 O O . ALA B 1 38 ? 21.283 -29.043 1.285 1.00 50.92 21 ALA B O 1
ATOM 2091 N N . THR B 1 39 ? 21.979 -27.659 -0.308 1.00 47.46 22 THR B N 1
ATOM 2092 C CA . THR B 1 39 ? 20.759 -26.816 -0.313 1.00 44.30 22 THR B CA 1
ATOM 2093 C C . THR B 1 39 ? 20.119 -26.639 -1.694 1.00 42.78 22 THR B C 1
ATOM 2094 O O . THR B 1 39 ? 20.769 -26.805 -2.714 1.00 42.27 22 THR B O 1
ATOM 2098 N N . ALA B 1 40 ? 18.828 -26.300 -1.696 1.00 45.14 23 ALA B N 1
ATOM 2099 C CA . ALA B 1 40 ? 18.064 -25.988 -2.908 1.00 46.04 23 ALA B CA 1
ATOM 2100 C C . ALA B 1 40 ? 17.006 -24.964 -2.567 1.00 48.53 23 ALA B C 1
ATOM 2101 O O . ALA B 1 40 ? 16.253 -25.183 -1.679 1.00 52.81 23 ALA B O 1
ATOM 2103 N N . THR B 1 41 ? 16.917 -23.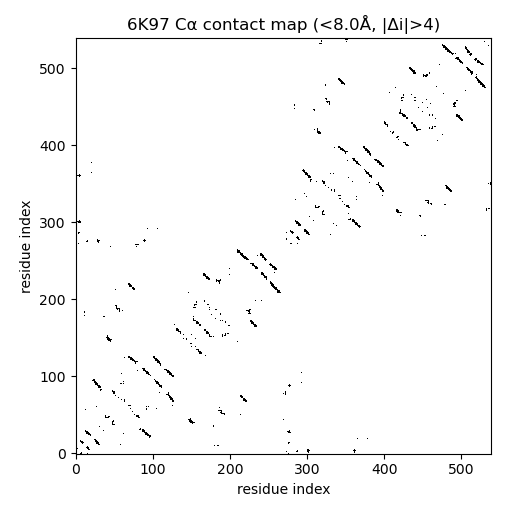860 -3.274 1.00 49.36 24 THR B N 1
ATOM 2104 C CA . THR B 1 41 ? 15.864 -22.962 -3.006 1.00 51.40 24 THR B CA 1
ATOM 2105 C C . THR B 1 41 ? 15.273 -22.447 -4.315 1.00 53.29 24 THR B C 1
ATOM 2106 O O . THR B 1 41 ? 15.980 -22.202 -5.261 1.00 53.62 24 THR B O 1
ATOM 2110 N N . GLU B 1 42 ? 13.956 -22.278 -4.351 1.00 59.44 25 GLU B N 1
ATOM 2111 C CA . GLU B 1 42 ? 13.300 -21.685 -5.493 1.00 57.07 25 GLU B CA 1
ATOM 2112 C C . GLU B 1 42 ? 13.268 -20.224 -5.155 1.00 56.89 25 GLU B C 1
ATOM 2113 O O . GLU B 1 42 ? 12.937 -19.864 -4.033 1.00 57.41 25 GLU B O 1
ATOM 2119 N N . LEU B 1 43 ? 13.632 -19.383 -6.112 1.00 54.70 26 LEU B N 1
ATOM 2120 C CA . LEU B 1 43 ? 13.678 -17.952 -5.879 1.00 53.70 26 LEU B CA 1
ATOM 2121 C C . LEU B 1 43 ? 12.387 -17.337 -6.365 1.00 53.20 26 LEU B C 1
ATOM 2122 O O . LEU B 1 43 ? 11.690 -17.917 -7.199 1.00 53.97 26 LEU B O 1
ATOM 2127 N N . PRO B 1 44 ? 12.066 -16.137 -5.889 1.00 51.59 27 PRO B N 1
ATOM 2128 C CA . PRO B 1 44 ? 10.768 -15.555 -6.264 1.00 51.94 27 PRO B CA 1
ATOM 2129 C C . PRO B 1 44 ? 10.522 -15.454 -7.769 1.00 53.30 27 PRO B C 1
ATOM 2130 O O . PRO B 1 44 ? 9.367 -15.488 -8.212 1.00 56.49 27 PRO B O 1
ATOM 2134 N N . ASP B 1 45 ? 11.584 -15.372 -8.564 1.00 51.66 28 ASP B N 1
ATOM 2135 C CA . ASP B 1 45 ? 11.421 -15.221 -9.992 1.00 52.69 28 ASP B CA 1
ATOM 2136 C C . ASP B 1 45 ? 11.177 -16.567 -10.728 1.00 52.35 28 ASP B C 1
ATOM 2137 O O . ASP B 1 45 ? 11.018 -16.573 -11.942 1.00 54.51 28 ASP B O 1
ATOM 2142 N N . GLY B 1 46 ? 11.072 -17.669 -9.982 1.00 51.17 29 GLY B N 1
ATOM 2143 C CA . GLY B 1 46 ? 10.925 -19.029 -10.545 1.00 51.83 29 GLY B CA 1
ATOM 2144 C C . GLY B 1 46 ? 12.233 -19.772 -10.864 1.00 51.38 29 GLY B C 1
ATOM 2145 O O . GLY B 1 46 ? 12.233 -20.927 -11.349 1.00 51.44 29 GLY B O 1
ATOM 2146 N N . GLY B 1 47 ? 13.362 -19.122 -10.569 1.00 51.30 30 GLY B N 1
ATOM 2147 C CA . GLY B 1 47 ? 14.677 -19.724 -10.750 1.00 50.65 30 GLY B CA 1
ATOM 2148 C C . GLY B 1 47 ? 15.029 -20.529 -9.520 1.00 50.07 30 GLY B C 1
ATOM 2149 O O . GLY B 1 47 ? 14.269 -20.532 -8.553 1.00 47.76 30 GLY B O 1
ATOM 2150 N N . TYR B 1 48 ? 16.168 -21.223 -9.561 1.00 49.13 31 TYR B N 1
ATOM 2151 C CA . TYR B 1 48 ? 16.650 -22.001 -8.411 1.00 46.79 31 TYR B CA 1
ATOM 2152 C C . TYR B 1 48 ? 18.125 -21.723 -8.091 1.00 47.47 31 TYR B C 1
ATOM 2153 O O . TYR B 1 48 ? 18.869 -21.325 -8.966 1.00 47.21 31 TYR B O 1
ATOM 2162 N N . LEU B 1 49 ? 18.523 -21.929 -6.830 1.00 46.12 32 LEU B N 1
ATOM 2163 C CA . LEU B 1 49 ? 19.899 -21.855 -6.405 1.00 43.19 32 LEU B CA 1
ATOM 2164 C C . LEU B 1 49 ? 20.203 -23.140 -5.627 1.00 43.61 32 LEU B C 1
ATOM 2165 O O . LEU B 1 49 ? 19.446 -23.520 -4.732 1.00 45.31 32 LEU B O 1
ATOM 2170 N N . PHE B 1 50 ? 21.308 -23.790 -5.959 1.00 41.55 33 PHE B N 1
ATOM 2171 C CA . PHE B 1 50 ? 21.812 -24.933 -5.190 1.00 42.30 33 PHE B CA 1
ATOM 2172 C C . PHE B 1 50 ? 23.203 -24.611 -4.694 1.00 41.08 33 PHE B C 1
ATOM 2173 O O . PHE B 1 50 ? 24.020 -24.072 -5.436 1.00 38.37 33 PHE B O 1
ATOM 2181 N N . THR B 1 51 ? 23.494 -24.970 -3.453 1.00 43.96 34 THR B N 1
ATOM 2182 C CA . THR B 1 51 ? 24.837 -24.735 -2.933 1.00 42.88 34 THR B CA 1
ATOM 2183 C C . THR B 1 51 ? 25.419 -25.972 -2.283 1.00 42.85 34 THR B C 1
ATOM 2184 O O . THR B 1 51 ? 24.692 -26.834 -1.765 1.00 43.83 34 THR B O 1
ATOM 2188 N N . GLY B 1 52 ? 26.743 -26.021 -2.250 1.00 43.94 35 GLY B N 1
ATOM 2189 C CA . GLY B 1 52 ? 27.462 -27.032 -1.464 1.00 44.57 35 GLY B CA 1
ATOM 2190 C C . GLY B 1 52 ? 28.912 -26.664 -1.252 1.00 46.08 35 GLY B C 1
ATOM 2191 O O . GLY B 1 52 ? 29.474 -25.791 -1.940 1.00 40.97 35 GLY B O 1
ATOM 2192 N N . ARG B 1 53 ? 29.504 -27.286 -0.249 1.00 49.95 36 ARG B N 1
ATOM 2193 C CA . ARG B 1 53 ? 30.910 -27.077 0.051 1.00 54.81 36 ARG B CA 1
ATOM 2194 C C . ARG B 1 53 ? 31.644 -28.209 -0.655 1.00 51.16 36 ARG B C 1
ATOM 2195 O O . ARG B 1 53 ? 31.228 -29.357 -0.566 1.00 51.45 36 ARG B O 1
ATOM 2203 N N . LEU B 1 54 ? 32.734 -27.877 -1.340 1.00 45.73 37 LEU B N 1
ATOM 2204 C CA . LEU B 1 54 ? 33.540 -28.879 -1.990 1.00 45.71 37 LEU B CA 1
ATOM 2205 C C . LEU B 1 54 ? 35.032 -28.945 -1.527 1.00 46.84 37 LEU B C 1
ATOM 2206 O O . LEU B 1 54 ? 35.876 -28.075 -1.835 1.00 46.57 37 LEU B O 1
ATOM 2211 N N . ALA B 1 55 ? 35.331 -29.966 -0.743 1.00 46.27 38 ALA B N 1
ATOM 2212 C CA . ALA B 1 55 ? 36.669 -30.124 -0.166 1.00 49.01 38 ALA B CA 1
ATOM 2213 C C . ALA B 1 55 ? 37.177 -31.523 -0.434 1.00 45.89 38 ALA B C 1
ATOM 2214 O O . ALA B 1 55 ? 36.505 -32.495 -0.202 1.00 45.12 38 ALA B O 1
ATOM 2216 N N . LEU B 1 56 ? 38.396 -31.600 -0.885 1.00 47.87 39 LEU B N 1
ATOM 2217 C CA . LEU B 1 56 ? 38.981 -32.864 -1.203 1.00 50.30 39 LEU B CA 1
ATOM 2218 C C . LEU B 1 56 ? 39.004 -33.771 0.008 1.00 53.36 39 LEU B C 1
ATOM 2219 O O . LEU B 1 56 ? 38.769 -34.949 -0.122 1.00 54.02 39 LEU B O 1
ATOM 2224 N N . ARG B 1 57 ? 39.155 -33.210 1.198 1.00 58.58 40 ARG B N 1
ATOM 2225 C CA . ARG B 1 57 ? 39.175 -34.002 2.430 1.00 63.04 40 ARG B CA 1
ATOM 2226 C C . ARG B 1 57 ? 37.850 -34.669 2.760 1.00 66.32 40 ARG B C 1
ATOM 2227 O O . ARG B 1 57 ? 37.850 -35.751 3.303 1.00 70.68 40 ARG B O 1
ATOM 2235 N N . GLU B 1 58 ? 36.722 -34.044 2.425 1.00 69.46 41 GLU B N 1
ATOM 2236 C CA . GLU B 1 58 ? 35.414 -34.698 2.570 1.00 67.45 41 GLU B CA 1
ATOM 2237 C C . GLU B 1 58 ? 35.053 -35.595 1.375 1.00 65.11 41 GLU B C 1
ATOM 2238 O O . GLU B 1 58 ? 34.114 -36.368 1.473 1.00 62.76 41 GLU B O 1
ATOM 2244 N N . HIS B 1 59 ? 35.782 -35.513 0.260 1.00 60.05 42 HIS B N 1
ATOM 2245 C CA . HIS B 1 59 ? 35.460 -36.324 -0.920 1.00 55.98 42 HIS B CA 1
ATOM 2246 C C . HIS B 1 59 ? 36.716 -36.936 -1.508 1.00 50.73 42 HIS B C 1
ATOM 2247 O O . HIS B 1 59 ? 37.076 -36.650 -2.644 1.00 49.27 42 HIS B O 1
ATOM 2254 N N . PRO B 1 60 ? 37.383 -37.821 -0.754 1.00 47.28 43 PRO B N 1
ATOM 2255 C CA . PRO B 1 60 ? 38.691 -38.259 -1.240 1.00 45.07 43 PRO B CA 1
ATOM 2256 C C . PRO B 1 60 ? 38.640 -39.003 -2.589 1.00 46.06 43 PRO B C 1
ATOM 2257 O O . PRO B 1 60 ? 39.675 -39.084 -3.284 1.00 48.70 43 PRO B O 1
ATOM 2261 N N . TRP B 1 61 ? 37.490 -39.558 -2.958 1.00 43.44 44 TRP B N 1
ATOM 2262 C CA . TRP B 1 61 ? 37.358 -40.185 -4.255 1.00 44.18 44 TRP B CA 1
ATOM 2263 C C . TRP B 1 61 ? 37.740 -39.244 -5.378 1.00 44.77 44 TRP B C 1
ATOM 2264 O O . TRP B 1 61 ? 38.305 -39.686 -6.408 1.00 48.61 44 TRP B O 1
ATOM 2275 N N . LEU B 1 62 ? 37.491 -37.948 -5.193 1.00 45.65 45 LEU B N 1
ATOM 2276 C CA . LEU B 1 62 ? 37.850 -36.987 -6.247 1.00 45.07 45 LEU B CA 1
ATOM 2277 C C . LEU B 1 62 ? 39.370 -36.850 -6.476 1.00 46.26 45 LEU B C 1
ATOM 2278 O O . LEU B 1 62 ? 39.798 -36.485 -7.567 1.00 51.21 45 LEU B O 1
ATOM 2283 N N . ALA B 1 63 ? 40.186 -37.219 -5.498 1.00 46.25 46 ALA B N 1
ATOM 2284 C CA . ALA B 1 63 ? 41.629 -37.268 -5.715 1.00 48.08 46 ALA B CA 1
ATOM 2285 C C . ALA B 1 63 ? 41.998 -38.244 -6.823 1.00 45.05 46 ALA B C 1
ATOM 2286 O O . ALA B 1 63 ? 43.028 -38.084 -7.421 1.00 39.70 46 ALA B O 1
ATOM 2288 N N . ASP B 1 64 ? 41.154 -39.226 -7.115 1.00 45.85 47 ASP B N 1
ATOM 2289 C CA . ASP B 1 64 ? 41.475 -40.188 -8.173 1.00 48.90 47 ASP B CA 1
ATOM 2290 C C . ASP B 1 64 ? 41.232 -39.642 -9.572 1.00 49.01 47 ASP B C 1
ATOM 2291 O O . ASP B 1 64 ? 41.464 -40.374 -10.553 1.00 54.29 47 ASP B O 1
ATOM 2296 N N . HIS B 1 65 ? 40.805 -38.377 -9.687 1.00 44.31 48 HIS B N 1
ATOM 2297 C CA . HIS B 1 65 ? 40.694 -37.723 -11.015 1.00 43.68 48 HIS B CA 1
ATOM 2298 C C . HIS B 1 65 ? 41.729 -36.589 -11.167 1.00 44.70 48 HIS B C 1
ATOM 2299 O O . HIS B 1 65 ? 41.423 -35.423 -10.968 1.00 41.79 48 HIS B O 1
ATOM 2306 N N . THR B 1 66 ? 42.951 -36.986 -11.537 1.00 44.35 49 THR B N 1
ATOM 2307 C CA . THR B 1 66 ? 44.077 -36.105 -11.647 1.00 42.66 49 THR B CA 1
ATOM 2308 C C . THR B 1 66 ? 44.611 -36.143 -13.083 1.00 42.44 49 THR B C 1
ATOM 2309 O O . THR B 1 66 ? 44.831 -37.218 -13.655 1.00 47.32 49 THR B O 1
ATOM 2313 N N . ILE B 1 67 ? 44.820 -34.957 -13.649 1.00 40.44 50 ILE B N 1
ATOM 2314 C CA . ILE B 1 67 ? 45.198 -34.749 -15.036 1.00 35.82 50 ILE B CA 1
ATOM 2315 C C . ILE B 1 67 ? 46.470 -33.933 -15.048 1.00 36.31 50 ILE B C 1
ATOM 2316 O O . ILE B 1 67 ? 46.502 -32.811 -14.534 1.00 35.17 50 ILE B O 1
ATOM 2321 N N . ALA B 1 68 ? 47.542 -34.507 -15.602 1.00 36.74 51 ALA B N 1
ATOM 2322 C CA . ALA B 1 68 ? 48.842 -33.843 -15.646 1.00 37.05 51 ALA B CA 1
ATOM 2323 C C . ALA B 1 68 ? 49.268 -33.297 -14.328 1.00 38.02 51 ALA B C 1
ATOM 2324 O O . ALA B 1 68 ? 49.800 -32.192 -14.279 1.00 43.34 51 ALA B O 1
ATOM 2326 N N . GLY B 1 69 ? 49.048 -34.042 -13.245 1.00 39.63 52 GLY B N 1
ATOM 2327 C CA . GLY B 1 69 ? 49.465 -33.588 -11.890 1.00 42.48 52 GLY B CA 1
ATOM 2328 C C . GLY B 1 69 ? 48.513 -32.684 -11.131 1.00 44.92 52 GLY B C 1
ATOM 2329 O O . GLY B 1 69 ? 48.696 -32.468 -9.937 1.00 51.35 52 GLY B O 1
ATOM 2330 N N . THR B 1 70 ? 47.499 -32.165 -11.808 1.00 41.96 53 THR B N 1
ATOM 2331 C CA . THR B 1 70 ? 46.506 -31.322 -11.161 1.00 41.90 53 THR B CA 1
ATOM 2332 C C . THR B 1 70 ? 45.160 -32.020 -11.005 1.00 39.47 53 THR B C 1
ATOM 2333 O O . THR B 1 70 ? 44.544 -32.503 -11.974 1.00 36.34 53 THR B O 1
ATOM 2337 N N . THR B 1 71 ? 44.704 -32.078 -9.774 1.00 37.52 54 THR B N 1
ATOM 2338 C CA . THR B 1 71 ? 43.422 -32.691 -9.472 1.00 37.99 54 THR B CA 1
ATOM 2339 C C . THR B 1 71 ? 42.295 -31.689 -9.739 1.00 35.18 54 THR B C 1
ATOM 2340 O O . THR B 1 71 ? 42.290 -30.591 -9.207 1.00 33.33 54 THR B O 1
ATOM 2344 N N . ILE B 1 72 ? 41.339 -32.098 -10.561 1.00 35.55 55 ILE B N 1
ATOM 2345 C CA . ILE B 1 72 ? 40.267 -31.216 -11.013 1.00 35.83 55 ILE B CA 1
ATOM 2346 C C . ILE B 1 72 ? 38.984 -32.005 -11.023 1.00 34.94 55 ILE B C 1
ATOM 2347 O O . ILE B 1 72 ? 38.961 -33.227 -11.263 1.00 36.92 55 ILE B O 1
ATOM 2352 N N . VAL B 1 73 ? 37.907 -31.294 -10.806 1.00 34.30 56 VAL B N 1
ATOM 2353 C CA . VAL B 1 73 ? 36.594 -31.904 -10.809 1.00 35.38 56 VAL B CA 1
ATOM 2354 C C . VAL B 1 73 ? 36.345 -32.387 -12.195 1.00 35.26 56 VAL B C 1
ATOM 2355 O O . VAL B 1 73 ? 36.500 -31.612 -13.137 1.00 37.95 56 VAL B O 1
ATOM 2359 N N . PRO B 1 74 ? 35.936 -33.649 -12.346 1.00 36.86 57 PRO B N 1
ATOM 2360 C CA . PRO B 1 74 ? 35.669 -34.122 -13.716 1.00 39.82 57 PRO B CA 1
ATOM 2361 C C . PRO B 1 74 ? 34.458 -33.486 -14.382 1.00 40.96 57 PRO B C 1
ATOM 2362 O O . PRO B 1 74 ? 33.541 -33.013 -13.716 1.00 47.72 57 PRO B O 1
ATOM 2366 N N . GLY B 1 75 ? 34.471 -33.468 -15.705 1.00 43.15 58 GLY B N 1
ATOM 2367 C CA . GLY B 1 75 ? 33.377 -32.931 -16.497 1.00 41.07 58 GLY B CA 1
ATOM 2368 C C . GLY B 1 75 ? 32.096 -33.627 -16.142 1.00 42.11 58 GLY B C 1
ATOM 2369 O O . GLY B 1 75 ? 31.021 -32.992 -16.050 1.00 45.04 58 GLY B O 1
ATOM 2370 N N . THR B 1 76 ? 32.171 -34.938 -15.947 1.00 41.48 59 THR B N 1
ATOM 2371 C CA . THR B 1 76 ? 30.954 -35.687 -15.654 1.00 42.27 59 THR B CA 1
ATOM 2372 C C . THR B 1 76 ? 30.367 -35.293 -14.300 1.00 44.59 59 THR B C 1
ATOM 2373 O O . THR B 1 76 ? 29.182 -35.448 -14.120 1.00 46.00 59 THR B O 1
ATOM 2377 N N . ALA B 1 77 ? 31.174 -34.766 -13.363 1.00 42.36 60 ALA B N 1
ATOM 2378 C CA . ALA B 1 77 ? 30.605 -34.240 -12.131 1.00 42.14 60 ALA B CA 1
ATOM 2379 C C . ALA B 1 77 ? 29.789 -32.979 -12.383 1.00 41.18 60 ALA B C 1
ATOM 2380 O O . ALA B 1 77 ? 28.766 -32.781 -11.752 1.00 40.91 60 ALA B O 1
ATOM 2382 N N . PHE B 1 78 ? 30.238 -32.124 -13.291 1.00 39.93 61 PHE B N 1
ATOM 2383 C CA . PHE B 1 78 ? 29.444 -30.939 -13.623 1.00 40.58 61 PHE B CA 1
ATOM 2384 C C . PHE B 1 78 ? 28.114 -31.386 -14.287 1.00 45.04 61 PHE B C 1
ATOM 2385 O O . PHE B 1 78 ? 27.069 -30.798 -14.070 1.00 45.16 61 PHE B O 1
ATOM 2393 N N . VAL B 1 79 ? 28.180 -32.442 -15.087 1.00 47.29 62 VAL B N 1
ATOM 2394 C CA . VAL B 1 79 ? 26.988 -33.039 -15.661 1.00 46.52 62 VAL B CA 1
ATOM 2395 C C . VAL B 1 79 ? 26.048 -33.535 -14.587 1.00 46.13 62 VAL B C 1
ATOM 2396 O O . VAL B 1 79 ? 24.839 -33.257 -14.637 1.00 48.59 62 VAL B O 1
ATOM 2400 N N . GLU B 1 80 ? 26.593 -34.205 -13.591 1.00 44.87 63 GLU B N 1
ATOM 2401 C CA . GLU B 1 80 ? 25.773 -34.689 -12.500 1.00 45.99 63 GLU B CA 1
ATOM 2402 C C . GLU B 1 80 ? 25.071 -33.517 -11.824 1.00 40.78 63 GLU B C 1
ATOM 2403 O O . GLU B 1 80 ? 23.902 -33.586 -11.487 1.00 44.64 63 GLU B O 1
ATOM 2409 N N . LEU B 1 81 ? 25.789 -32.433 -11.618 1.00 39.11 64 LEU B N 1
ATOM 2410 C CA . LEU B 1 81 ? 25.242 -31.298 -10.882 1.00 37.73 64 LEU B CA 1
ATOM 2411 C C . LEU B 1 81 ? 24.053 -30.768 -11.653 1.00 40.55 64 LEU B C 1
ATOM 2412 O O . LEU B 1 81 ? 23.031 -30.506 -11.075 1.00 42.70 64 LEU B O 1
ATOM 2417 N N . ALA B 1 82 ? 24.198 -30.651 -12.966 1.00 42.85 65 ALA B N 1
ATOM 2418 C CA . ALA B 1 82 ? 23.125 -30.202 -13.828 1.00 45.03 65 ALA B CA 1
ATOM 2419 C C . ALA B 1 82 ? 21.945 -31.155 -13.817 1.00 46.88 65 ALA B C 1
ATOM 2420 O O . ALA B 1 82 ? 20.800 -30.716 -13.842 1.00 49.57 65 ALA B O 1
ATOM 2422 N N . LEU B 1 83 ? 22.212 -32.456 -13.798 1.00 48.45 66 LEU B N 1
ATOM 2423 C CA . LEU B 1 83 ? 21.151 -33.425 -13.720 1.00 46.50 66 LEU B CA 1
ATOM 2424 C C . LEU B 1 83 ? 20.332 -33.191 -12.448 1.00 48.36 66 LEU B C 1
ATOM 2425 O O . LEU B 1 83 ? 19.116 -33.241 -12.501 1.00 50.74 66 LEU B O 1
ATOM 2430 N N . HIS B 1 84 ? 20.973 -32.898 -11.322 1.00 47.31 67 HIS B N 1
ATOM 2431 C CA . HIS B 1 84 ? 20.215 -32.696 -10.104 1.00 47.55 67 HIS B CA 1
ATOM 2432 C C . HIS B 1 84 ? 19.361 -31.459 -10.256 1.00 50.42 67 HIS B C 1
ATOM 2433 O O . HIS B 1 84 ? 18.156 -31.464 -9.914 1.00 50.14 67 HIS B O 1
ATOM 2440 N N . ALA B 1 85 ? 19.956 -30.392 -10.784 1.00 48.18 68 ALA B N 1
ATOM 2441 C CA . ALA B 1 85 ? 19.185 -29.180 -11.010 1.00 49.59 68 ALA B CA 1
ATOM 2442 C C . ALA B 1 85 ? 18.012 -29.463 -11.949 1.00 54.70 68 ALA B C 1
ATOM 2443 O O . ALA B 1 85 ? 16.875 -29.057 -11.680 1.00 59.25 68 ALA B O 1
ATOM 2445 N N . ALA B 1 86 ? 18.266 -30.210 -13.024 1.00 54.73 69 ALA B N 1
ATOM 2446 C CA . ALA B 1 86 ? 17.207 -30.545 -13.978 1.00 53.77 69 ALA B CA 1
ATOM 2447 C C . ALA B 1 86 ? 16.046 -31.265 -13.287 1.00 55.13 69 ALA B C 1
ATOM 2448 O O . ALA B 1 86 ? 14.883 -30.899 -13.422 1.00 57.39 69 ALA B O 1
ATOM 2450 N N . ASP B 1 87 ? 16.384 -32.256 -12.490 1.00 55.26 70 ASP B N 1
ATOM 2451 C CA . ASP B 1 87 ? 15.408 -33.019 -11.776 1.00 59.93 70 ASP B CA 1
ATOM 2452 C C . ASP B 1 87 ? 14.575 -32.113 -10.845 1.00 63.60 70 ASP B C 1
ATOM 2453 O O . ASP B 1 87 ? 13.356 -32.158 -10.860 1.00 62.74 70 ASP B O 1
ATOM 2458 N N . ILE B 1 88 ? 15.213 -31.255 -10.059 1.00 63.56 71 ILE B N 1
ATOM 2459 C CA . ILE B 1 88 ? 14.451 -30.466 -9.092 1.00 62.89 71 ILE B CA 1
ATOM 2460 C C . ILE B 1 88 ? 13.528 -29.478 -9.807 1.00 64.42 71 ILE B C 1
ATOM 2461 O O . ILE B 1 88 ? 12.428 -29.204 -9.344 1.00 66.53 71 ILE B O 1
ATOM 2466 N N . ALA B 1 89 ? 13.985 -28.965 -10.941 1.00 63.66 72 ALA B N 1
ATOM 2467 C CA . ALA B 1 89 ? 13.238 -27.977 -11.721 1.00 60.77 72 ALA B CA 1
ATOM 2468 C C . ALA B 1 89 ? 12.295 -28.552 -12.778 1.00 63.59 72 ALA B C 1
ATOM 2469 O O . ALA B 1 89 ? 11.770 -27.796 -13.568 1.00 68.90 72 ALA B O 1
ATOM 2471 N N . GLY B 1 90 ? 12.077 -29.862 -12.820 1.00 60.99 73 GLY B N 1
ATOM 2472 C CA . GLY B 1 90 ? 11.128 -30.402 -13.774 1.00 61.50 73 GLY B CA 1
ATOM 2473 C C . GLY B 1 90 ? 11.543 -30.369 -15.244 1.00 65.93 73 GLY B C 1
ATOM 2474 O O . GLY B 1 90 ? 10.669 -30.396 -16.131 1.00 66.83 73 GLY B O 1
ATOM 2475 N N . CYS B 1 91 ? 12.854 -30.392 -15.535 1.00 63.38 74 CYS B N 1
ATOM 2476 C CA . CYS B 1 91 ? 13.309 -30.515 -16.939 1.00 64.33 74 CYS B CA 1
ATOM 2477 C C . CYS B 1 91 ? 13.828 -31.902 -17.306 1.00 67.51 74 CYS B C 1
ATOM 2478 O O . CYS B 1 91 ? 14.526 -32.524 -16.530 1.00 75.35 74 CYS B O 1
ATOM 2481 N N . ASP B 1 92 ? 13.517 -32.373 -18.509 1.00 69.05 75 ASP B N 1
ATOM 2482 C CA . ASP B 1 92 ? 13.869 -33.740 -18.917 1.00 73.24 75 ASP B CA 1
ATOM 2483 C C . ASP B 1 92 ? 15.340 -33.895 -19.384 1.00 71.98 75 ASP B C 1
ATOM 2484 O O . ASP B 1 92 ? 15.822 -34.992 -19.562 1.00 71.62 75 ASP B O 1
ATOM 2489 N N . GLU B 1 93 ? 16.030 -32.799 -19.626 1.00 66.85 76 GLU B N 1
ATOM 2490 C CA . GLU B 1 93 ? 17.151 -32.838 -20.512 1.00 66.26 76 GLU B CA 1
ATOM 2491 C C . GLU B 1 93 ? 18.098 -31.712 -20.187 1.00 64.53 76 GLU B C 1
ATOM 2492 O O . GLU B 1 93 ? 17.666 -30.607 -19.852 1.00 64.09 76 GLU B O 1
ATOM 2498 N N . ILE B 1 94 ? 19.397 -32.004 -20.252 1.00 63.37 77 ILE B N 1
ATOM 2499 C CA . ILE B 1 94 ? 20.386 -30.950 -20.365 1.00 60.61 77 ILE B CA 1
ATOM 2500 C C . ILE B 1 94 ? 20.474 -30.753 -21.861 1.00 60.81 77 ILE B C 1
ATOM 2501 O O . ILE B 1 94 ? 20.802 -31.673 -22.591 1.00 60.63 77 ILE B O 1
ATOM 2506 N N . THR B 1 95 ? 20.152 -29.559 -22.307 1.00 58.93 78 THR B N 1
ATOM 2507 C CA . THR B 1 95 ? 20.047 -29.296 -23.716 1.00 64.05 78 THR B CA 1
ATOM 2508 C C . THR B 1 95 ? 21.417 -29.017 -24.240 1.00 60.93 78 THR B C 1
ATOM 2509 O O . THR B 1 95 ? 21.789 -29.550 -25.260 1.00 61.14 78 THR B O 1
ATOM 2513 N N . GLU B 1 96 ? 22.167 -28.212 -23.510 1.00 59.83 79 GLU B N 1
ATOM 2514 C CA . GLU B 1 96 ? 23.534 -27.934 -23.860 1.00 64.94 79 GLU B CA 1
ATOM 2515 C C . GLU B 1 96 ? 24.340 -27.559 -22.603 1.00 62.49 79 GLU B C 1
ATOM 2516 O O . GLU B 1 96 ? 23.818 -26.882 -21.747 1.00 59.79 79 GLU B O 1
ATOM 2522 N N . LEU B 1 97 ? 25.586 -28.048 -22.491 1.00 57.79 80 LEU B N 1
ATOM 2523 C CA . LEU B 1 97 ? 26.475 -27.693 -21.390 1.00 52.26 80 LEU B CA 1
ATOM 2524 C C . LEU B 1 97 ? 27.904 -27.528 -21.866 1.00 49.17 80 LEU B C 1
ATOM 2525 O O . LEU B 1 97 ? 28.425 -28.390 -22.542 1.00 52.95 80 LEU B O 1
ATOM 2530 N N . VAL B 1 98 ? 28.519 -26.411 -21.510 1.00 45.77 81 VAL B N 1
ATOM 2531 C CA . VAL B 1 98 ? 29.851 -26.084 -21.932 1.00 46.56 81 VAL B CA 1
ATOM 2532 C C . VAL B 1 98 ? 30.707 -25.836 -20.694 1.00 46.78 81 VAL B C 1
ATOM 2533 O O . VAL B 1 98 ? 30.320 -25.045 -19.821 1.00 44.95 81 VAL B O 1
ATOM 2537 N N . LEU B 1 99 ? 31.882 -26.468 -20.651 1.00 46.77 82 LEU B N 1
ATOM 2538 C CA . LEU B 1 99 ? 32.849 -26.308 -19.554 1.00 50.23 82 LEU B CA 1
ATOM 2539 C C . LEU B 1 99 ? 33.900 -25.242 -19.891 1.00 49.55 82 LEU B C 1
ATOM 2540 O O . LEU B 1 99 ? 34.352 -25.130 -21.003 1.00 58.06 82 LEU B O 1
ATOM 2545 N N . HIS B 1 100 ? 34.256 -24.443 -18.933 1.00 49.03 83 HIS B N 1
ATOM 2546 C CA . HIS B 1 100 ? 35.173 -23.357 -19.155 1.00 55.83 83 HIS B CA 1
ATOM 2547 C C . HIS B 1 100 ? 36.287 -23.673 -18.187 1.00 53.57 83 HIS B C 1
ATOM 2548 O O . HIS B 1 100 ? 36.821 -24.757 -18.223 1.00 57.00 83 HIS B O 1
ATOM 2555 N N . THR B 1 101 ? 36.581 -22.771 -17.261 1.00 54.33 84 THR B N 1
ATOM 2556 C CA . THR B 1 101 ? 37.710 -22.956 -16.383 1.00 51.23 84 THR B CA 1
ATOM 2557 C C . THR B 1 101 ? 37.530 -24.177 -15.462 1.00 49.92 84 THR B C 1
ATOM 2558 O O . THR B 1 101 ? 36.482 -24.388 -14.865 1.00 50.05 84 THR B O 1
ATOM 2562 N N . PRO B 1 102 ? 38.568 -24.991 -15.329 1.00 47.43 85 PRO B N 1
ATOM 2563 C CA . PRO B 1 102 ? 38.374 -26.072 -14.399 1.00 40.37 85 PRO B CA 1
ATOM 2564 C C . PRO B 1 102 ? 38.334 -25.600 -12.965 1.00 37.10 85 PRO B C 1
ATOM 2565 O O . PRO B 1 102 ? 38.672 -24.464 -12.647 1.00 37.82 85 PRO B O 1
ATOM 2569 N N . LEU B 1 103 ? 37.922 -26.515 -12.098 1.00 34.45 86 LEU B N 1
ATOM 2570 C CA . LEU B 1 103 ? 37.840 -26.309 -10.672 1.00 32.03 86 LEU B CA 1
ATOM 2571 C C . LEU B 1 103 ? 38.887 -27.216 -10.070 1.00 29.52 86 LEU B C 1
ATOM 2572 O O . LEU B 1 103 ? 38.761 -28.409 -10.138 1.00 30.87 86 LEU B O 1
ATOM 2577 N N . VAL B 1 104 ? 39.902 -26.635 -9.479 1.00 29.54 87 VAL B N 1
ATOM 2578 C CA . VAL B 1 104 ? 41.047 -27.340 -9.000 1.00 32.72 87 VAL B CA 1
ATOM 2579 C C . VAL B 1 104 ? 40.821 -27.659 -7.529 1.00 36.09 87 VAL B C 1
ATOM 2580 O O . VAL B 1 104 ? 40.381 -26.809 -6.790 1.00 34.00 87 VAL B O 1
ATOM 2584 N N . LEU B 1 105 ? 41.074 -28.908 -7.133 1.00 40.09 88 LEU B N 1
ATOM 2585 C CA . LEU B 1 105 ? 40.915 -29.320 -5.748 1.00 42.31 88 LEU B CA 1
ATOM 2586 C C . LEU B 1 105 ? 42.274 -29.629 -5.217 1.00 44.01 88 LEU B C 1
ATOM 2587 O O . LEU B 1 105 ? 43.131 -30.128 -5.975 1.00 49.03 88 LEU B O 1
ATOM 2592 N N . SER B 1 106 ? 42.483 -29.349 -3.934 1.00 41.29 89 SER B N 1
ATOM 2593 C CA . SER B 1 106 ? 43.683 -29.791 -3.247 1.00 45.48 89 SER B CA 1
ATOM 2594 C C . SER B 1 106 ? 43.365 -30.071 -1.796 1.00 45.96 89 SER B C 1
ATOM 2595 O O . SER B 1 106 ? 42.289 -29.716 -1.323 1.00 48.44 89 SER B O 1
ATOM 2598 N N . THR B 1 107 ? 44.293 -30.701 -1.077 1.00 50.91 90 THR B N 1
ATOM 2599 C CA . THR B 1 107 ? 43.999 -31.145 0.282 1.00 55.74 90 THR B CA 1
ATOM 2600 C C . THR B 1 107 ? 43.990 -29.983 1.220 1.00 58.53 90 THR B C 1
ATOM 2601 O O . THR B 1 107 ? 43.426 -30.084 2.292 1.00 66.63 90 THR B O 1
ATOM 2605 N N . GLN B 1 108 ? 44.605 -28.878 0.820 1.00 63.44 91 GLN B N 1
ATOM 2606 C CA . GLN B 1 108 ? 44.712 -27.714 1.703 1.00 73.39 91 GLN B CA 1
ATOM 2607 C C . GLN B 1 108 ? 43.598 -26.690 1.447 1.00 69.99 91 GLN B C 1
ATOM 2608 O O . GLN B 1 108 ? 43.637 -25.595 1.973 1.00 65.00 91 GLN B O 1
ATOM 2614 N N . SER B 1 109 ? 42.610 -27.044 0.635 1.00 69.12 92 SER B N 1
ATOM 2615 C CA . SER B 1 109 ? 41.652 -26.064 0.174 1.00 63.66 92 SER B CA 1
ATOM 2616 C C . SER B 1 109 ? 40.261 -26.634 0.079 1.00 58.15 92 SER B C 1
ATOM 2617 O O . SER B 1 109 ? 40.035 -27.823 0.195 1.00 62.32 92 SER B O 1
ATOM 2620 N N . SER B 1 110 ? 39.328 -25.736 -0.119 1.00 52.77 93 SER B N 1
ATOM 2621 C CA . SER B 1 110 ? 37.932 -26.068 -0.210 1.00 51.20 93 SER B CA 1
ATOM 2622 C C . SER B 1 110 ? 37.187 -24.915 -0.875 1.00 49.17 93 SER B C 1
ATOM 2623 O O . SER B 1 110 ? 37.518 -23.756 -0.696 1.00 46.86 93 SER B O 1
ATOM 2626 N N . SER B 1 111 ? 36.162 -25.261 -1.622 1.00 48.25 94 SER B N 1
ATOM 2627 C CA . SER B 1 111 ? 35.490 -24.321 -2.486 1.00 46.72 94 SER B CA 1
ATOM 2628 C C . SER B 1 111 ? 33.989 -24.226 -2.120 1.00 45.73 94 SER B C 1
ATOM 2629 O O . SER B 1 111 ? 33.346 -25.250 -1.803 1.00 37.73 94 SER B O 1
ATOM 2632 N N . LEU B 1 112 ? 33.442 -23.014 -2.166 1.00 39.09 95 LEU B N 1
ATOM 2633 C CA . LEU B 1 112 ? 32.006 -22.884 -2.172 1.00 40.45 95 LEU B CA 1
ATOM 2634 C C . LEU B 1 112 ? 31.530 -23.162 -3.588 1.00 38.33 95 LEU B C 1
ATOM 2635 O O . LEU B 1 112 ? 31.984 -22.529 -4.501 1.00 36.67 95 LEU B O 1
ATOM 2640 N N . LEU B 1 113 ? 30.588 -24.089 -3.741 1.00 38.85 96 LEU B N 1
ATOM 2641 C CA . LEU B 1 113 ? 30.055 -24.488 -5.035 1.00 40.99 96 LEU B CA 1
ATOM 2642 C C . LEU B 1 113 ? 28.584 -24.075 -5.200 1.00 41.65 96 LEU B C 1
ATOM 2643 O O . LEU B 1 113 ? 27.773 -24.271 -4.304 1.00 41.58 96 LEU B O 1
ATOM 2648 N N . GLN B 1 114 ? 28.235 -23.608 -6.392 1.00 43.88 97 GLN B N 1
ATOM 2649 C CA . GLN B 1 114 ? 26.950 -23.014 -6.646 1.00 45.92 97 GLN B CA 1
ATOM 2650 C C . GLN B 1 114 ? 26.415 -23.326 -8.056 1.00 46.40 97 GLN B C 1
ATOM 2651 O O . GLN B 1 114 ? 27.146 -23.254 -9.031 1.00 43.15 97 GLN B O 1
ATOM 2657 N N . VAL B 1 115 ? 25.155 -23.782 -8.133 1.00 47.98 98 VAL B N 1
ATOM 2658 C CA . VAL B 1 115 ? 24.455 -23.969 -9.394 1.00 43.85 98 VAL B CA 1
ATOM 2659 C C . VAL B 1 115 ? 23.257 -23.021 -9.431 1.00 43.36 98 VAL B C 1
ATOM 2660 O O . VAL B 1 115 ? 22.434 -23.062 -8.530 1.00 40.89 98 VAL B O 1
ATOM 2664 N N . ALA B 1 116 ? 23.168 -22.180 -10.456 1.00 42.19 99 ALA B N 1
ATOM 2665 C CA . ALA B 1 116 ? 22.044 -21.251 -10.599 1.00 44.92 99 ALA B CA 1
ATOM 2666 C C . ALA B 1 116 ? 21.229 -21.588 -11.828 1.00 48.93 99 ALA B C 1
ATOM 2667 O O . ALA B 1 116 ? 21.784 -21.814 -12.921 1.00 50.65 99 ALA B O 1
ATOM 2669 N N . VAL B 1 117 ? 19.915 -21.633 -11.644 1.00 47.15 100 VAL B N 1
ATOM 2670 C CA . VAL B 1 117 ? 19.000 -21.880 -12.744 1.00 48.03 100 VAL B CA 1
ATOM 2671 C C . VAL B 1 117 ? 18.015 -20.728 -12.918 1.00 47.65 100 VAL B C 1
ATOM 2672 O O . VAL B 1 117 ? 17.321 -20.328 -11.974 1.00 45.60 100 VAL B O 1
ATOM 2676 N N . GLY B 1 118 ? 17.935 -20.216 -14.141 1.00 50.06 101 GLY B N 1
ATOM 2677 C CA . GLY B 1 118 ? 16.980 -19.157 -14.469 1.00 51.68 101 GLY B CA 1
ATOM 2678 C C . GLY B 1 118 ? 15.549 -19.654 -14.509 1.00 52.52 101 GLY B C 1
ATOM 2679 O O . GLY B 1 118 ? 15.297 -20.861 -14.386 1.00 53.67 101 GLY B O 1
ATOM 2680 N N . PRO B 1 119 ? 14.599 -18.723 -14.646 1.00 55.07 102 PRO B N 1
ATOM 2681 C CA . PRO B 1 119 ? 13.172 -19.015 -14.819 1.00 56.13 102 PRO B CA 1
ATOM 2682 C C . PRO B 1 119 ? 12.905 -19.626 -16.162 1.00 58.38 102 PRO B C 1
ATOM 2683 O O . PRO B 1 119 ? 13.719 -19.475 -17.066 1.00 64.00 102 PRO B O 1
ATOM 2687 N N . ALA B 1 120 ? 11.765 -20.290 -16.303 1.00 62.26 103 ALA B N 1
ATOM 2688 C CA . ALA B 1 120 ? 11.393 -20.936 -17.565 1.00 65.30 103 ALA B CA 1
ATOM 2689 C C . ALA B 1 120 ? 10.919 -19.939 -18.618 1.00 65.66 103 ALA B C 1
ATOM 2690 O O . ALA B 1 120 ? 10.169 -19.058 -18.298 1.00 64.05 103 ALA B O 1
ATOM 2692 N N . ASP B 1 121 ? 11.449 -20.082 -19.836 1.00 68.30 104 ASP B N 1
ATOM 2693 C CA . ASP B 1 121 ? 10.820 -19.741 -21.120 1.00 72.07 104 ASP B CA 1
ATOM 2694 C C . ASP B 1 121 ? 9.371 -20.179 -21.221 1.00 79.32 104 ASP B C 1
ATOM 2695 O O . ASP B 1 121 ? 8.956 -21.099 -20.525 1.00 81.21 104 ASP B O 1
ATOM 2700 N N . PRO B 1 122 ? 8.629 -19.612 -22.186 1.00 82.55 105 PRO B N 1
ATOM 2701 C CA . PRO B 1 122 ? 7.361 -20.210 -22.627 1.00 85.03 105 PRO B CA 1
ATOM 2702 C C . PRO B 1 122 ? 7.500 -21.650 -23.134 1.00 85.51 105 PRO B C 1
ATOM 2703 O O . PRO B 1 122 ? 6.578 -22.436 -22.988 1.00 86.30 105 PRO B O 1
ATOM 2707 N N . SER B 1 123 ? 8.644 -21.991 -23.717 1.00 86.37 106 SER B N 1
ATOM 2708 C CA . SER B 1 123 ? 8.935 -23.366 -24.113 1.00 87.72 106 SER B CA 1
ATOM 2709 C C . SER B 1 123 ? 9.431 -24.236 -22.947 1.00 84.93 106 SER B C 1
ATOM 2710 O O . SER B 1 123 ? 9.502 -25.444 -23.095 1.00 86.46 106 SER B O 1
ATOM 2713 N N . GLY B 1 124 ? 9.771 -23.643 -21.802 1.00 80.87 107 GLY B N 1
ATOM 2714 C CA . GLY B 1 124 ? 10.203 -24.424 -20.631 1.00 7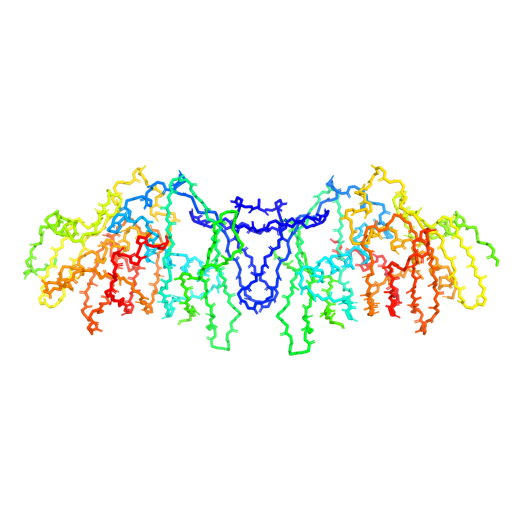4.63 107 GLY B CA 1
ATOM 2715 C C . GLY B 1 124 ? 11.693 -24.504 -20.445 1.00 70.10 107 GLY B C 1
ATOM 2716 O O . GLY B 1 124 ? 12.156 -25.132 -19.510 1.00 70.78 107 GLY B O 1
ATOM 2717 N N . ALA B 1 125 ? 12.452 -23.880 -21.341 1.00 68.09 108 ALA B N 1
ATOM 2718 C CA . ALA B 1 125 ? 13.910 -23.863 -21.259 1.00 61.09 108 ALA B CA 1
ATOM 2719 C C . ALA B 1 125 ? 14.399 -22.837 -20.254 1.00 60.93 108 ALA B C 1
ATOM 2720 O O . ALA B 1 125 ? 13.796 -21.761 -20.113 1.00 62.85 108 ALA B O 1
ATOM 2722 N N . ARG B 1 126 ? 15.500 -23.178 -19.576 1.00 58.01 109 ARG B N 1
ATOM 2723 C CA . ARG B 1 126 ? 16.073 -22.367 -18.496 1.00 56.77 109 ARG B CA 1
ATOM 2724 C C . ARG B 1 126 ? 17.580 -22.278 -18.626 1.00 54.34 109 ARG B C 1
ATOM 2725 O O . ARG B 1 126 ? 18.217 -23.223 -18.995 1.00 55.08 109 ARG B O 1
ATOM 2733 N N . SER B 1 127 ? 18.168 -21.137 -18.323 1.00 55.19 110 SER B N 1
ATOM 2734 C CA . SER B 1 127 ? 19.611 -21.036 -18.329 1.00 52.85 110 SER B CA 1
ATOM 2735 C C . SER B 1 127 ? 20.141 -21.785 -17.118 1.00 51.26 110 SER B C 1
ATOM 2736 O O . SER B 1 127 ? 19.436 -21.966 -16.118 1.00 48.59 110 SER B O 1
ATOM 2739 N N . LEU B 1 128 ? 21.393 -22.206 -17.204 1.00 51.29 111 LEU B N 1
ATOM 2740 C CA . LEU B 1 128 ? 22.044 -22.870 -16.081 1.00 51.70 111 LEU B CA 1
ATOM 2741 C C . LEU B 1 128 ? 23.488 -22.394 -16.021 1.00 45.92 111 LEU B C 1
ATOM 2742 O O . LEU B 1 128 ? 24.105 -22.281 -17.065 1.00 43.54 111 LEU B O 1
ATOM 2747 N N . THR B 1 129 ? 23.999 -22.103 -14.821 1.00 42.15 112 THR B N 1
ATOM 2748 C CA . THR B 1 129 ? 25.425 -21.760 -14.622 1.00 42.73 112 THR B CA 1
ATOM 2749 C C . THR B 1 129 ? 25.987 -22.452 -13.368 1.00 40.60 112 THR B C 1
ATOM 2750 O O . THR B 1 129 ? 25.286 -22.638 -12.382 1.00 39.01 112 THR B O 1
ATOM 2754 N N . ILE B 1 130 ? 27.254 -22.854 -13.437 1.00 41.35 113 ILE B N 1
ATOM 2755 C CA . ILE B 1 130 ? 27.951 -23.455 -12.315 1.00 40.38 113 ILE B CA 1
ATOM 2756 C C . ILE B 1 130 ? 29.225 -22.661 -12.073 1.00 40.49 113 ILE B C 1
ATOM 2757 O O . ILE B 1 130 ? 30.013 -22.401 -12.990 1.00 39.03 113 ILE B O 1
ATOM 2762 N N . ARG B 1 131 ? 29.437 -22.316 -10.809 1.00 40.69 114 ARG B N 1
ATOM 2763 C CA . ARG B 1 131 ? 30.536 -21.477 -10.419 1.00 40.27 114 ARG B CA 1
ATOM 2764 C C . ARG B 1 131 ? 31.020 -21.809 -9.025 1.00 39.62 114 ARG B C 1
ATOM 2765 O O . ARG B 1 131 ? 30.295 -22.450 -8.249 1.00 38.04 114 ARG B O 1
ATOM 2773 N N . SER B 1 132 ? 32.241 -21.370 -8.700 1.00 35.27 115 SER B N 1
ATOM 2774 C CA . SER B 1 132 ? 32.766 -21.585 -7.355 1.00 33.85 115 SER B CA 1
ATOM 2775 C C . SER B 1 132 ? 33.773 -20.538 -7.018 1.00 33.62 115 SER B C 1
ATOM 2776 O O . SER B 1 132 ? 34.220 -19.736 -7.874 1.00 35.05 115 SER B O 1
ATOM 2779 N N . HIS B 1 133 ? 34.176 -20.545 -5.766 1.00 35.96 116 HIS B N 1
ATOM 2780 C CA . HIS B 1 133 ? 35.364 -19.778 -5.356 1.00 36.56 116 HIS B CA 1
ATOM 2781 C C . HIS B 1 133 ? 35.907 -20.334 -4.078 1.00 36.54 116 HIS B C 1
ATOM 2782 O O . HIS B 1 133 ? 35.166 -20.992 -3.305 1.00 34.45 116 HIS B O 1
ATOM 2789 N N . GLY B 1 134 ? 37.220 -20.155 -3.900 1.00 37.65 117 GLY B N 1
ATOM 2790 C CA . GLY B 1 134 ? 37.927 -20.698 -2.755 1.00 40.90 117 GLY B CA 1
ATOM 2791 C C . GLY B 1 134 ? 37.336 -20.132 -1.487 1.00 49.31 117 GLY B C 1
ATOM 2792 O O . GLY B 1 134 ? 36.927 -18.971 -1.447 1.00 49.29 117 GLY B O 1
ATOM 2793 N N . GLU B 1 135 ? 37.350 -20.927 -0.425 1.00 59.61 118 GLU B N 1
ATOM 2794 C CA . GLU B 1 135 ? 36.686 -20.544 0.829 1.00 64.97 118 GLU B CA 1
ATOM 2795 C C . GLU B 1 135 ? 37.000 -19.171 1.391 1.00 68.64 118 GLU B C 1
ATOM 2796 O O . GLU B 1 135 ? 36.090 -18.548 1.962 1.00 77.45 118 GLU B O 1
ATOM 2802 N N . ASP B 1 136 ? 38.234 -18.687 1.253 1.00 69.38 119 ASP B N 1
ATOM 2803 C CA . ASP B 1 136 ? 38.516 -17.290 1.661 1.00 81.98 119 ASP B CA 1
ATOM 2804 C C . ASP B 1 136 ? 39.016 -16.409 0.484 1.00 76.51 119 ASP B C 1
ATOM 2805 O O . ASP B 1 136 ? 39.991 -15.696 0.586 1.00 85.89 119 ASP B O 1
ATOM 2810 N N . VAL B 1 137 ? 38.287 -16.469 -0.620 1.00 72.84 120 VAL B N 1
ATOM 2811 C CA . VAL B 1 137 ? 38.564 -15.718 -1.830 1.00 71.67 120 VAL B CA 1
ATOM 2812 C C . VAL B 1 137 ? 37.239 -15.094 -2.293 1.00 74.45 120 VAL B C 1
ATOM 2813 O O . VAL B 1 137 ? 36.145 -15.649 -2.035 1.00 68.13 120 VAL B O 1
ATOM 2817 N N . ARG B 1 138 ? 37.335 -13.946 -2.974 1.00 74.92 121 ARG B N 1
ATOM 2818 C CA . ARG B 1 138 ? 36.155 -13.129 -3.308 1.00 73.79 121 ARG B CA 1
ATOM 2819 C C . ARG B 1 138 ? 35.530 -13.446 -4.662 1.00 69.04 121 ARG B C 1
ATOM 2820 O O . ARG B 1 138 ? 34.321 -13.313 -4.812 1.00 59.13 121 ARG B O 1
ATOM 2828 N N . LEU B 1 139 ? 36.342 -13.831 -5.656 1.00 64.51 122 LEU B N 1
ATOM 2829 C CA . LEU B 1 139 ? 35.886 -13.796 -7.029 1.00 62.30 122 LEU B CA 1
ATOM 2830 C C . LEU B 1 139 ? 35.392 -15.136 -7.508 1.00 55.26 122 LEU B C 1
ATOM 2831 O O . LEU B 1 139 ? 36.075 -16.116 -7.403 1.00 54.50 122 LEU B O 1
ATOM 2836 N N . TRP B 1 140 ? 34.174 -15.153 -8.036 1.00 52.69 123 TRP B N 1
ATOM 2837 C CA . TRP B 1 140 ? 33.543 -16.360 -8.519 1.00 49.69 123 TRP B CA 1
ATOM 2838 C C . TRP B 1 140 ? 34.228 -16.730 -9.784 1.00 51.47 123 TRP B C 1
ATOM 2839 O O . TRP B 1 140 ? 34.603 -15.843 -10.538 1.00 52.91 123 TRP B O 1
ATOM 2850 N N . VAL B 1 141 ? 34.403 -18.032 -10.000 1.00 44.92 124 VAL B N 1
ATOM 2851 C CA . VAL B 1 141 ? 34.927 -18.529 -11.244 1.00 45.67 124 VAL B CA 1
ATOM 2852 C C . VAL B 1 141 ? 33.841 -19.383 -11.845 1.00 44.81 124 VAL B C 1
ATOM 2853 O O . VAL B 1 141 ? 33.302 -20.256 -11.169 1.00 46.69 124 VAL B O 1
ATOM 2857 N N . GLU B 1 142 ? 33.507 -19.101 -13.097 1.00 46.41 125 GLU B N 1
ATOM 2858 C CA . GLU B 1 142 ? 32.490 -19.825 -13.817 1.00 45.17 125 GLU B CA 1
ATOM 2859 C C . GLU B 1 142 ? 33.154 -21.059 -14.439 1.00 44.09 125 GLU B C 1
ATOM 2860 O O . GLU B 1 142 ? 34.134 -20.946 -15.201 1.00 40.78 125 GLU B O 1
ATOM 2866 N N . HIS B 1 143 ? 32.620 -22.244 -14.109 1.00 41.84 126 HIS B N 1
ATOM 2867 C CA . HIS B 1 143 ? 33.123 -23.531 -14.650 1.00 36.46 126 HIS B CA 1
ATOM 2868 C C . HIS B 1 143 ? 32.257 -24.072 -15.771 1.00 37.58 126 HIS B C 1
ATOM 2869 O O . HIS B 1 143 ? 32.723 -24.804 -16.629 1.00 42.48 126 HIS B O 1
ATOM 2876 N N . ALA B 1 144 ? 30.989 -23.731 -15.773 1.00 37.79 127 ALA B N 1
ATOM 2877 C CA . ALA B 1 144 ? 30.087 -24.260 -16.777 1.00 41.13 127 ALA B CA 1
ATOM 2878 C C . ALA B 1 144 ? 28.839 -23.389 -16.937 1.00 42.14 127 ALA B C 1
ATOM 2879 O O . ALA B 1 144 ? 28.367 -22.776 -15.980 1.00 37.19 127 ALA B O 1
ATOM 2881 N N . ASP B 1 145 ? 28.312 -23.380 -18.149 1.00 44.80 128 ASP B N 1
ATOM 2882 C CA . ASP B 1 145 ? 26.979 -22.881 -18.341 1.00 49.58 128 ASP B CA 1
ATOM 2883 C C . ASP B 1 145 ? 26.323 -23.602 -19.494 1.00 48.36 128 ASP B C 1
ATOM 2884 O O . ASP B 1 145 ? 26.948 -24.390 -20.193 1.00 49.84 128 ASP B O 1
ATOM 2889 N N . GLY B 1 146 ? 25.036 -23.351 -19.657 1.00 47.50 129 GLY B N 1
ATOM 2890 C CA . GLY B 1 146 ? 24.249 -24.031 -20.662 1.00 48.73 129 GLY B CA 1
ATOM 2891 C C . GLY B 1 146 ? 22.785 -23.795 -20.439 1.00 47.91 129 GLY B C 1
ATOM 2892 O O . GLY B 1 146 ? 22.395 -22.757 -19.873 1.00 52.29 129 GLY B O 1
ATOM 2893 N N . SER B 1 147 ? 21.985 -24.771 -20.822 1.00 46.70 130 SER B N 1
ATOM 2894 C CA . SER B 1 147 ? 20.559 -24.752 -20.549 1.00 49.57 130 SER B CA 1
ATOM 2895 C C . SER B 1 147 ? 19.974 -26.130 -20.344 1.00 49.74 130 SER B C 1
ATOM 2896 O O . SER B 1 147 ? 20.546 -27.138 -20.772 1.00 52.52 130 SER B O 1
ATOM 2899 N N . ILE B 1 148 ? 18.822 -26.157 -19.685 1.00 50.96 131 ILE B N 1
ATOM 2900 C CA . ILE B 1 148 ? 18.027 -27.369 -19.436 1.00 51.52 131 ILE B CA 1
ATOM 2901 C C . ILE B 1 148 ? 16.598 -27.118 -19.872 1.00 55.04 131 ILE B C 1
ATOM 2902 O O . ILE B 1 148 ? 16.162 -25.966 -19.903 1.00 55.59 131 ILE B O 1
ATOM 2907 N N . GLY B 1 149 ? 15.869 -28.172 -20.205 1.00 58.10 132 GLY B N 1
ATOM 2908 C CA . GLY B 1 149 ? 14.491 -28.043 -20.696 1.00 63.75 132 GLY B CA 1
ATOM 2909 C C . GLY B 1 149 ? 13.877 -29.388 -21.073 1.00 68.99 132 GLY B C 1
ATOM 2910 O O . GLY B 1 149 ? 14.417 -30.446 -20.719 1.00 70.80 132 GLY B O 1
ATOM 2911 N N . PRO B 1 150 ? 12.767 -29.365 -21.817 1.00 69.89 133 PRO B N 1
ATOM 2912 C CA . PRO B 1 150 ? 12.080 -30.606 -22.213 1.00 73.90 133 PRO B CA 1
ATOM 2913 C C . PRO B 1 150 ? 12.687 -31.360 -23.410 1.00 74.06 133 PRO B C 1
ATOM 2914 O O . PRO B 1 150 ? 13.367 -30.759 -24.236 1.00 73.89 133 PRO B O 1
ATOM 2918 N N . ASP B 1 195 ? 36.584 -56.949 -31.813 1.00 103.15 178 ASP B N 1
ATOM 2919 C CA . ASP B 1 195 ? 37.918 -57.157 -31.255 1.00 105.40 178 ASP B CA 1
ATOM 2920 C C . ASP B 1 195 ? 38.003 -56.664 -29.831 1.00 101.07 178 ASP B C 1
ATOM 2921 O O . ASP B 1 195 ? 37.805 -55.470 -29.589 1.00 103.66 178 ASP B O 1
ATOM 2926 N N . ALA B 1 196 ? 38.292 -57.575 -28.899 1.00 95.90 179 ALA B N 1
ATOM 2927 C CA . ALA B 1 196 ? 38.405 -57.241 -27.467 1.00 90.64 179 ALA B CA 1
ATOM 2928 C C . ALA B 1 196 ? 39.647 -56.389 -27.158 1.00 88.83 179 ALA B C 1
ATOM 2929 O O . ALA B 1 196 ? 40.723 -56.606 -27.725 1.00 83.80 179 ALA B O 1
ATOM 2931 N N . TRP B 1 197 ? 39.492 -55.432 -26.236 1.00 86.93 180 TRP B N 1
ATOM 2932 C CA . TRP B 1 197 ? 40.575 -54.522 -25.878 1.00 80.46 180 TRP B CA 1
ATOM 2933 C C . TRP B 1 197 ? 41.245 -54.962 -24.582 1.00 76.71 180 TRP B C 1
ATOM 2934 O O . TRP B 1 197 ? 40.617 -55.561 -23.720 1.00 75.11 180 TRP B O 1
ATOM 2945 N N . ASP B 1 198 ? 42.509 -54.601 -24.414 1.00 74.60 181 ASP B N 1
ATOM 2946 C CA . ASP B 1 198 ? 43.176 -54.750 -23.125 1.00 74.74 181 ASP B CA 1
ATOM 2947 C C . ASP B 1 198 ? 42.988 -53.434 -22.362 1.00 74.77 181 ASP B C 1
ATOM 2948 O O . ASP B 1 198 ? 43.678 -52.452 -22.635 1.00 75.54 181 ASP B O 1
ATOM 2953 N N . THR B 1 199 ? 42.028 -53.402 -21.441 1.00 74.75 182 THR B N 1
ATOM 2954 C CA . THR B 1 199 ? 41.681 -52.171 -20.747 1.00 66.36 182 THR B CA 1
ATOM 2955 C C . THR B 1 199 ? 42.744 -51.766 -19.723 1.00 69.82 182 THR B C 1
ATOM 2956 O O . THR B 1 199 ? 42.974 -50.563 -19.502 1.00 71.55 182 THR B O 1
ATOM 2960 N N . ALA B 1 200 ? 43.432 -52.736 -19.117 1.00 69.64 183 ALA B N 1
ATOM 2961 C CA . ALA B 1 200 ? 44.546 -52.374 -18.238 1.00 67.17 183 ALA B CA 1
ATOM 2962 C C . ALA B 1 200 ? 45.651 -51.732 -19.073 1.00 69.99 183 ALA B C 1
ATOM 2963 O O . ALA B 1 200 ? 46.276 -50.751 -18.655 1.00 72.18 183 ALA B O 1
ATOM 2965 N N . GLY B 1 201 ? 45.885 -52.279 -20.262 1.00 70.70 184 GLY B N 1
ATOM 2966 C CA . GLY B 1 201 ? 46.790 -51.645 -21.228 1.00 69.40 184 GLY B CA 1
ATOM 2967 C C . GLY B 1 201 ? 46.381 -50.227 -21.626 1.00 67.17 184 GLY B C 1
ATOM 2968 O O . GLY B 1 201 ? 47.215 -49.327 -21.752 1.00 65.07 184 GLY B O 1
ATOM 2969 N N . LEU B 1 202 ? 45.090 -50.020 -21.834 1.00 66.15 185 LEU B N 1
ATOM 2970 C CA . LEU B 1 202 ? 44.595 -48.678 -22.128 1.00 65.18 185 LEU B CA 1
ATOM 2971 C C . LEU B 1 202 ? 44.917 -47.705 -20.971 1.00 61.49 185 LEU B C 1
ATOM 2972 O O . LEU B 1 202 ? 45.463 -46.600 -21.184 1.00 58.18 185 LEU B O 1
ATOM 2977 N N . TYR B 1 203 ? 44.632 -48.141 -19.745 1.00 57.44 186 TYR B N 1
ATOM 2978 C CA . TYR B 1 203 ? 44.923 -47.328 -18.605 1.00 55.16 186 TYR B CA 1
ATOM 2979 C C . TYR B 1 203 ? 46.414 -47.035 -18.466 1.00 56.96 186 TYR B C 1
ATOM 2980 O O . TYR B 1 203 ? 46.773 -45.903 -18.097 1.00 59.68 186 TYR B O 1
ATOM 2989 N N . ALA B 1 204 ? 47.289 -47.994 -18.793 1.00 60.83 187 ALA B N 1
ATOM 2990 C CA . ALA B 1 204 ? 48.758 -47.758 -18.701 1.00 59.08 187 ALA B CA 1
ATOM 2991 C C . ALA B 1 204 ? 49.229 -46.713 -19.684 1.00 61.26 187 ALA B C 1
ATOM 2992 O O . ALA B 1 204 ? 49.992 -45.804 -19.307 1.00 59.11 187 ALA B O 1
ATOM 2994 N N . ARG B 1 205 ? 48.741 -46.798 -20.922 1.00 63.98 188 ARG B N 1
ATOM 2995 C CA . ARG B 1 205 ? 49.085 -45.797 -21.913 1.00 67.99 188 ARG B CA 1
ATOM 2996 C C . ARG B 1 205 ? 48.533 -44.445 -21.514 1.00 64.26 188 ARG B C 1
ATOM 2997 O O . ARG B 1 205 ? 49.218 -43.452 -21.684 1.00 62.58 188 ARG B O 1
ATOM 3005 N N . LEU B 1 206 ? 47.292 -44.385 -21.010 1.00 61.41 189 LEU B N 1
ATOM 3006 C CA . LEU B 1 206 ? 46.699 -43.099 -20.618 1.00 54.93 189 LEU B CA 1
ATOM 3007 C C . LEU B 1 206 ? 47.522 -42.441 -19.494 1.00 51.80 189 LEU B C 1
ATOM 3008 O O . LEU B 1 206 ? 47.822 -41.240 -19.544 1.00 47.93 189 LEU B O 1
ATOM 3013 N N . ALA B 1 207 ? 47.965 -43.257 -18.539 1.00 50.52 190 ALA B N 1
ATOM 3014 C CA . ALA B 1 207 ? 48.840 -42.786 -17.460 1.00 50.27 190 ALA B CA 1
ATOM 3015 C C . ALA B 1 207 ? 50.146 -42.184 -17.974 1.00 52.04 190 ALA B C 1
ATOM 3016 O O . ALA B 1 207 ? 50.599 -41.162 -17.456 1.00 54.15 190 ALA B O 1
ATOM 3018 N N . ASP B 1 208 ? 50.738 -42.810 -18.989 1.00 57.49 191 ASP B N 1
ATOM 3019 C CA . ASP B 1 208 ? 51.965 -42.307 -19.584 1.00 61.40 191 ASP B CA 1
ATOM 3020 C C . ASP B 1 208 ? 51.790 -41.002 -20.279 1.00 59.18 191 ASP B C 1
ATOM 3021 O O . ASP B 1 208 ? 52.777 -40.301 -20.466 1.00 59.00 191 ASP B O 1
ATOM 3026 N N . ARG B 1 209 ? 50.561 -40.660 -20.657 1.00 58.16 192 ARG B N 1
ATOM 3027 C CA . ARG B 1 209 ? 50.338 -39.394 -21.313 1.00 59.86 192 ARG B CA 1
ATOM 3028 C C . ARG B 1 209 ? 49.943 -38.297 -20.324 1.00 52.59 192 ARG B C 1
ATOM 3029 O O . ARG B 1 209 ? 49.908 -37.141 -20.707 1.00 55.13 192 ARG B O 1
ATOM 3037 N N . GLY B 1 210 ? 49.703 -38.643 -19.062 1.00 47.02 193 GLY B N 1
ATOM 3038 C CA . GLY B 1 210 ? 49.300 -37.667 -18.035 1.00 43.08 193 GLY B CA 1
ATOM 3039 C C . GLY B 1 210 ? 47.927 -37.843 -17.427 1.00 41.52 193 GLY B C 1
ATOM 3040 O O . GLY B 1 210 ? 47.547 -37.073 -16.548 1.00 42.85 193 GLY B O 1
ATOM 3041 N N . PHE B 1 211 ? 47.159 -38.839 -17.874 1.00 44.79 194 PHE B N 1
ATOM 3042 C CA . PHE B 1 211 ? 45.849 -39.145 -17.308 1.00 45.04 194 PHE B CA 1
ATOM 3043 C C . PHE B 1 211 ? 46.061 -40.03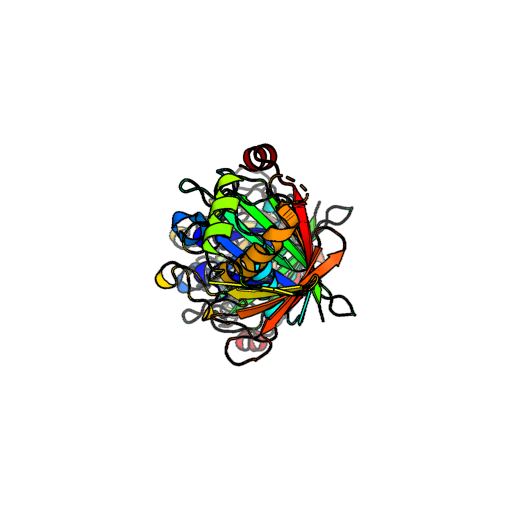9 -16.113 1.00 45.88 194 PHE B C 1
ATOM 3044 O O . PHE B 1 211 ? 46.046 -41.263 -16.220 1.00 55.25 194 PHE B O 1
ATOM 3052 N N . GLN B 1 212 ? 46.172 -39.443 -14.949 1.00 46.04 195 GLN B N 1
ATOM 3053 C CA . GLN B 1 212 ? 46.422 -40.238 -13.746 1.00 49.02 195 GLN B CA 1
ATOM 3054 C C . GLN B 1 212 ? 45.152 -40.626 -12.993 1.00 45.06 195 GLN B C 1
ATOM 3055 O O . GLN B 1 212 ? 44.854 -40.069 -11.965 1.00 48.88 195 GLN B O 1
ATOM 3061 N N . TYR B 1 213 ? 44.410 -41.587 -13.522 1.00 45.37 196 TYR B N 1
ATOM 3062 C CA . TYR B 1 213 ? 43.171 -42.053 -12.892 1.00 42.53 196 TYR B CA 1
ATOM 3063 C C . TYR B 1 213 ? 43.449 -42.979 -11.734 1.00 44.53 196 TYR B C 1
ATOM 3064 O O . TYR B 1 213 ? 44.055 -44.015 -11.930 1.00 60.30 196 TYR B O 1
ATOM 3073 N N . GLY B 1 214 ? 43.104 -42.599 -10.519 1.00 43.43 197 GLY B N 1
ATOM 3074 C CA . GLY B 1 214 ? 43.209 -43.513 -9.391 1.00 46.43 197 GLY B CA 1
ATOM 3075 C C . GLY B 1 214 ? 42.112 -44.576 -9.453 1.00 52.20 197 GLY B C 1
ATOM 3076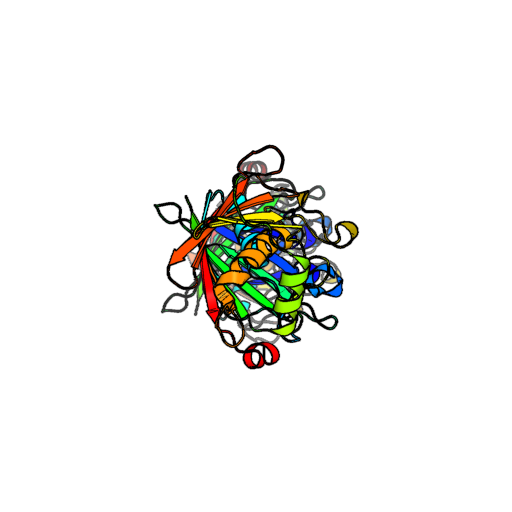 O O . GLY B 1 214 ? 41.280 -44.596 -10.377 1.00 48.77 197 GLY B O 1
ATOM 3077 N N . GLU B 1 215 ? 42.027 -45.380 -8.396 1.00 56.56 198 GLU B N 1
ATOM 3078 C CA . GLU B 1 215 ? 41.156 -46.540 -8.378 1.00 60.78 198 GLU B CA 1
ATOM 3079 C C . GLU B 1 215 ? 39.673 -46.256 -8.679 1.00 62.08 198 GLU B C 1
ATOM 3080 O O . GLU B 1 215 ? 39.032 -47.012 -9.417 1.00 61.88 198 GLU B O 1
ATOM 3086 N N . THR B 1 216 ? 39.118 -45.191 -8.073 1.00 58.54 199 THR B N 1
ATOM 3087 C CA . THR B 1 216 ? 37.706 -44.868 -8.284 1.00 56.24 199 THR B CA 1
ATOM 3088 C C . THR B 1 216 ? 37.340 -44.527 -9.719 1.00 54.91 199 THR B C 1
ATOM 3089 O O . THR B 1 216 ? 36.203 -44.763 -10.164 1.00 59.31 199 THR B O 1
ATOM 3093 N N . PHE B 1 217 ? 38.304 -43.999 -10.457 1.00 51.56 200 PHE B N 1
ATOM 3094 C CA . PHE B 1 217 ? 38.050 -43.651 -11.831 1.00 51.73 200 PHE B CA 1
ATOM 3095 C C . PHE B 1 217 ? 38.533 -44.674 -12.837 1.00 51.03 200 PHE B C 1
ATOM 3096 O O . PHE B 1 217 ? 38.575 -44.391 -14.000 1.00 53.43 200 PHE B O 1
ATOM 3104 N N . ARG B 1 218 ? 38.933 -45.856 -12.404 1.00 54.57 201 ARG B N 1
ATOM 3105 C CA . ARG B 1 218 ? 39.406 -46.855 -13.359 1.00 56.19 201 ARG B CA 1
ATOM 3106 C C . ARG B 1 218 ? 38.264 -47.840 -13.475 1.00 55.64 201 ARG B C 1
ATOM 3107 O O . ARG B 1 218 ? 38.380 -48.980 -13.115 1.00 59.38 201 ARG B O 1
ATOM 3115 N N . GLY B 1 219 ? 37.162 -47.370 -14.020 1.00 54.11 202 GLY B N 1
ATOM 3116 C CA . GLY B 1 219 ? 35.926 -48.116 -14.075 1.00 54.51 202 GLY B CA 1
ATOM 3117 C C . GLY B 1 219 ? 35.638 -48.825 -15.385 1.00 58.14 202 GLY B C 1
ATOM 3118 O O . GLY B 1 219 ? 34.670 -49.570 -15.457 1.00 59.92 202 GLY B O 1
ATOM 3119 N N . LEU B 1 220 ? 36.453 -48.617 -16.415 1.00 61.06 203 LEU B N 1
ATOM 3120 C CA . LEU B 1 220 ? 36.302 -49.371 -17.683 1.00 66.98 203 LEU B CA 1
ATOM 3121 C C . LEU B 1 220 ? 36.761 -50.831 -17.521 1.00 67.56 203 LEU B C 1
ATOM 3122 O O . LEU B 1 220 ? 37.943 -51.079 -17.533 1.00 72.78 203 LEU B O 1
ATOM 3127 N N . ARG B 1 221 ? 35.834 -51.777 -17.346 1.00 68.88 204 ARG B N 1
ATOM 3128 C CA . ARG B 1 221 ? 36.206 -53.185 -17.122 1.00 74.37 204 ARG B CA 1
ATOM 3129 C C . ARG B 1 221 ? 36.494 -54.011 -18.389 1.00 72.63 204 ARG B C 1
ATOM 3130 O O . ARG B 1 221 ? 37.287 -54.939 -18.330 1.00 70.93 204 ARG B O 1
ATOM 3138 N N . ALA B 1 222 ? 35.859 -53.657 -19.509 1.00 69.57 205 ALA B N 1
ATOM 3139 C CA . ALA B 1 222 ? 35.948 -54.410 -20.758 1.00 70.16 205 ALA B CA 1
ATOM 3140 C C . ALA B 1 222 ? 35.502 -53.552 -21.950 1.00 69.48 205 ALA B C 1
ATOM 3141 O O . ALA B 1 222 ? 34.697 -52.668 -21.796 1.00 68.77 205 ALA B O 1
ATOM 3143 N N . ALA B 1 223 ? 36.003 -53.826 -23.146 1.00 72.69 206 ALA B N 1
ATOM 3144 C CA . ALA B 1 223 ? 35.635 -53.021 -24.305 1.00 73.36 206 ALA B CA 1
ATOM 3145 C C . ALA B 1 223 ? 35.941 -53.704 -25.617 1.00 76.96 206 ALA B C 1
ATOM 3146 O O . ALA B 1 223 ? 36.980 -54.341 -25.752 1.00 81.13 206 ALA B O 1
ATOM 3148 N N . TRP B 1 224 ? 35.039 -53.537 -26.578 1.00 80.58 207 TRP B N 1
ATOM 3149 C CA . TRP B 1 224 ? 35.176 -54.085 -27.912 1.00 87.84 207 TRP B CA 1
ATOM 3150 C C . TRP B 1 224 ? 34.902 -52.983 -28.914 1.00 90.64 207 TRP B C 1
ATOM 3151 O O . TRP B 1 224 ? 34.108 -52.106 -28.668 1.00 90.48 207 TRP B O 1
ATOM 3162 N N . SER B 1 225 ? 35.562 -53.026 -30.056 1.00 98.40 208 SER B N 1
ATOM 3163 C CA . SER B 1 225 ? 35.182 -52.155 -31.148 1.00 99.90 208 SER B CA 1
ATOM 3164 C C . SER B 1 225 ? 34.827 -52.989 -32.359 1.00 105.81 208 SER B C 1
ATOM 3165 O O . SER B 1 225 ? 35.367 -54.075 -32.550 1.00 108.75 208 SER B O 1
ATOM 3168 N N . SER B 1 226 ? 33.893 -52.463 -33.146 1.00 108.48 209 SER B N 1
ATOM 3169 C CA . SER B 1 226 ? 33.494 -53.008 -34.433 1.00 114.63 209 SER B CA 1
ATOM 3170 C C . SER B 1 226 ? 33.152 -51.828 -35.340 1.00 115.67 209 SER B C 1
ATOM 3171 O O . SER B 1 226 ? 32.265 -51.039 -35.015 1.00 116.29 209 SER B O 1
ATOM 3174 N N . GLY B 1 227 ? 33.853 -51.701 -36.464 1.00 116.92 210 GLY B N 1
ATOM 3175 C CA . GLY B 1 227 ? 33.678 -50.559 -37.344 1.00 117.54 210 GLY B CA 1
ATOM 3176 C C . GLY B 1 227 ? 34.146 -49.330 -36.601 1.00 118.80 210 GLY B C 1
ATOM 3177 O O . GLY B 1 227 ? 35.082 -49.402 -35.804 1.00 120.83 210 GLY B O 1
ATOM 3178 N N . GLU B 1 228 ? 33.463 -48.214 -36.801 1.00 121.69 211 GLU B N 1
ATOM 3179 C CA . GLU B 1 228 ? 33.815 -46.993 -36.085 1.00 121.76 211 GLU B CA 1
ATOM 3180 C C . GLU B 1 228 ? 33.269 -46.962 -34.627 1.00 116.94 211 GLU B C 1
ATOM 3181 O O . GLU B 1 228 ? 33.631 -46.083 -33.846 1.00 109.98 211 GLU B O 1
ATOM 3187 N N . ASP B 1 229 ? 32.428 -47.932 -34.262 1.00 114.92 212 ASP B N 1
ATOM 3188 C CA . ASP B 1 229 ? 31.731 -47.956 -32.961 1.00 109.34 212 ASP B CA 1
ATOM 3189 C C . ASP B 1 229 ? 32.460 -48.667 -31.813 1.00 104.54 212 ASP B C 1
ATOM 3190 O O . ASP B 1 229 ? 33.249 -49.578 -32.035 1.00 108.35 212 ASP B O 1
ATOM 3195 N N . ILE B 1 230 ? 32.169 -48.264 -30.575 1.00 94.86 213 ILE B N 1
ATOM 3196 C CA . ILE B 1 230 ? 32.772 -48.901 -29.399 1.00 88.89 213 ILE B CA 1
ATOM 3197 C C . ILE B 1 230 ? 31.725 -49.315 -28.386 1.00 83.71 213 ILE B C 1
ATOM 3198 O O . ILE B 1 230 ? 30.750 -48.617 -28.227 1.00 85.94 213 ILE B O 1
ATOM 3203 N N . TYR B 1 231 ? 31.939 -50.456 -27.729 1.00 82.94 214 TYR B N 1
ATOM 3204 C CA . TYR B 1 231 ? 31.055 -50.979 -26.689 1.00 83.61 214 TYR B CA 1
ATOM 3205 C C . TYR B 1 231 ? 31.853 -51.192 -25.417 1.00 82.35 214 TYR B C 1
ATOM 3206 O O . TYR B 1 231 ? 32.914 -51.791 -25.450 1.00 75.93 214 TYR B O 1
ATOM 3215 N N . ALA B 1 232 ? 31.338 -50.712 -24.290 1.00 82.78 215 ALA B N 1
ATOM 3216 C CA . ALA B 1 232 ? 32.096 -50.728 -23.049 1.00 80.46 215 ALA B CA 1
ATOM 3217 C C . ALA B 1 232 ? 31.268 -51.201 -21.872 1.00 82.22 215 ALA B C 1
ATOM 3218 O O . ALA B 1 232 ? 30.133 -50.767 -21.721 1.00 84.06 215 ALA B O 1
ATOM 3220 N N . ASP B 1 233 ? 31.824 -52.092 -21.051 1.00 82.14 216 ASP B N 1
ATOM 3221 C CA . ASP B 1 233 ? 31.263 -52.363 -19.733 1.00 82.63 216 ASP B CA 1
ATOM 3222 C C . ASP B 1 233 ? 32.008 -51.494 -18.741 1.00 77.47 216 ASP B C 1
ATOM 3223 O O . ASP B 1 233 ? 33.227 -51.550 -18.659 1.00 79.22 216 ASP B O 1
ATOM 3228 N N . VAL B 1 234 ? 31.265 -50.670 -18.012 1.00 74.95 217 VAL B N 1
ATOM 3229 C CA . VAL B 1 234 ? 31.821 -49.833 -16.967 1.00 71.70 217 VAL B CA 1
ATOM 3230 C C . VAL B 1 234 ? 31.113 -50.109 -15.630 1.00 70.83 217 VAL B C 1
ATOM 3231 O O . VAL B 1 234 ? 29.963 -50.539 -15.601 1.00 73.13 217 VAL B O 1
ATOM 3235 N N . GLU B 1 235 ? 31.830 -49.860 -14.544 1.00 69.61 218 GLU B N 1
ATOM 3236 C CA . GLU B 1 235 ? 31.364 -50.036 -13.170 1.00 70.19 218 GLU B CA 1
ATOM 3237 C C . GLU B 1 235 ? 31.993 -48.910 -12.379 1.00 67.86 218 GLU B C 1
ATOM 3238 O O . GLU B 1 235 ? 32.932 -48.299 -12.863 1.00 71.52 218 GLU B O 1
ATOM 3244 N N . VAL B 1 236 ? 31.569 -48.682 -11.146 1.00 64.91 219 VAL B N 1
ATOM 3245 C CA . VAL B 1 236 ? 32.297 -47.734 -10.312 1.00 64.85 219 VAL B CA 1
ATOM 3246 C C . VAL B 1 236 ? 33.504 -48.424 -9.642 1.00 66.25 219 VAL B C 1
ATOM 3247 O O . VAL B 1 236 ? 33.351 -49.426 -8.949 1.00 64.78 219 VAL B O 1
ATOM 3251 N N . GLY B 1 237 ? 34.711 -47.915 -9.909 1.00 65.50 220 GLY B N 1
ATOM 3252 C CA . GLY B 1 237 ? 35.934 -48.492 -9.345 1.00 63.78 220 GLY B CA 1
ATOM 3253 C C . GLY B 1 237 ? 35.967 -48.271 -7.843 1.00 66.49 220 GLY B C 1
ATOM 3254 O O . GLY B 1 237 ? 35.495 -47.226 -7.355 1.00 70.06 220 GLY B O 1
ATOM 3255 N N . ALA B 1 238 ? 36.509 -49.240 -7.100 1.00 65.92 221 ALA B N 1
ATOM 3256 C CA . ALA B 1 238 ? 36.666 -49.099 -5.654 1.00 67.01 221 ALA B CA 1
ATOM 3257 C C . ALA B 1 238 ? 35.386 -48.536 -4.961 1.00 65.99 221 ALA B C 1
ATOM 3258 O O . ALA B 1 238 ? 35.438 -47.467 -4.326 1.00 58.98 221 ALA B O 1
ATOM 3260 N N . PRO B 1 239 ? 34.253 -49.258 -5.080 1.00 62.91 222 PRO B N 1
ATOM 3261 C CA . PRO B 1 239 ? 32.928 -48.764 -4.652 1.00 63.00 222 PRO B CA 1
ATOM 3262 C C . PRO B 1 239 ? 32.881 -48.207 -3.224 1.00 63.88 222 PRO B C 1
ATOM 3263 O O . PRO B 1 239 ? 32.495 -47.030 -3.011 1.00 64.72 222 PRO B O 1
ATOM 3267 N N . ALA B 1 240 ? 33.354 -48.997 -2.272 1.00 64.13 223 ALA B N 1
ATOM 3268 C CA . ALA B 1 240 ? 33.385 -48.597 -0.869 1.00 65.18 223 ALA B CA 1
ATOM 3269 C C . ALA B 1 240 ? 34.169 -47.301 -0.610 1.00 63.65 223 ALA B C 1
ATOM 3270 O O . ALA B 1 240 ? 34.161 -46.814 0.517 1.00 63.96 223 ALA B O 1
ATOM 3272 N N . SER B 1 241 ? 34.828 -46.740 -1.629 1.00 62.60 224 SER B N 1
ATOM 3273 C CA . SER B 1 241 ? 35.564 -45.495 -1.469 1.00 61.28 224 SER B CA 1
ATOM 3274 C C . SER B 1 241 ? 34.953 -44.252 -2.136 1.00 60.79 224 SER B C 1
ATOM 3275 O O . SER B 1 241 ? 35.563 -43.166 -2.077 1.00 56.00 224 SER B O 1
ATOM 3278 N N . SER B 1 242 ? 33.776 -44.392 -2.758 1.00 63.01 225 SER B N 1
ATOM 3279 C CA . SER B 1 242 ? 32.930 -43.220 -3.096 1.00 59.65 225 SER B CA 1
ATOM 3280 C C . SER B 1 242 ? 31.531 -43.375 -2.553 1.00 60.08 225 SER B C 1
ATOM 3281 O O . SER B 1 242 ? 31.202 -44.391 -1.964 1.00 62.85 225 SER B O 1
ATOM 3284 N N . PRO B 1 243 ? 30.700 -42.339 -2.724 1.00 63.40 226 PRO B N 1
ATOM 3285 C CA . PRO B 1 243 ? 29.320 -42.528 -2.349 1.00 64.23 226 PRO B CA 1
ATOM 3286 C C . PRO B 1 243 ? 28.682 -43.521 -3.321 1.00 65.38 226 PRO B C 1
ATOM 3287 O O . PRO B 1 243 ? 29.135 -43.633 -4.466 1.00 60.34 226 PRO B O 1
ATOM 3291 N N . LYS B 1 244 ? 27.672 -44.258 -2.863 1.00 66.91 227 LYS B N 1
ATOM 3292 C CA . LYS B 1 244 ? 27.069 -45.291 -3.715 1.00 68.80 227 LYS B CA 1
ATOM 3293 C C . LYS B 1 244 ? 26.421 -44.684 -4.949 1.00 66.66 227 LYS B C 1
ATOM 3294 O O . LYS B 1 244 ? 25.896 -43.558 -4.911 1.00 64.10 227 LYS B O 1
ATOM 3300 N N . PRO B 1 245 ? 26.463 -45.424 -6.059 1.00 66.66 228 PRO B N 1
ATOM 3301 C CA . PRO B 1 245 ? 25.935 -44.910 -7.330 1.00 67.98 228 PRO B CA 1
ATOM 3302 C C . PRO B 1 245 ? 24.434 -44.611 -7.238 1.00 69.01 228 PRO B C 1
ATOM 3303 O O . PRO B 1 245 ? 23.950 -43.722 -7.910 1.00 66.55 228 PRO B O 1
ATOM 3307 N N . GLU B 1 246 ? 23.742 -45.330 -6.360 1.00 66.69 229 GLU B N 1
ATOM 3308 C CA . GLU B 1 246 ? 22.331 -45.102 -6.058 1.00 68.67 229 GLU B CA 1
ATOM 3309 C C . GLU B 1 246 ? 22.045 -43.667 -5.599 1.00 67.98 229 GLU B C 1
ATOM 3310 O O . GLU B 1 246 ? 20.944 -43.121 -5.782 1.00 66.37 229 GLU B O 1
ATOM 3316 N N . ALA B 1 247 ? 23.038 -43.048 -4.982 1.00 67.23 230 ALA B N 1
ATOM 3317 C CA . ALA B 1 247 ? 22.840 -41.737 -4.408 1.00 61.52 230 ALA B CA 1
ATOM 3318 C C . ALA B 1 247 ? 22.960 -40.672 -5.481 1.00 58.98 230 ALA B C 1
ATOM 3319 O O . ALA B 1 247 ? 22.706 -39.511 -5.204 1.00 58.01 230 ALA B O 1
ATOM 3321 N N . PHE B 1 248 ? 23.378 -41.049 -6.693 1.00 56.95 231 PHE B N 1
ATOM 3322 C CA . PHE B 1 248 ? 23.552 -40.089 -7.761 1.00 54.00 231 PHE B CA 1
ATOM 3323 C C . PHE B 1 248 ? 22.573 -40.279 -8.902 1.00 52.67 231 PHE B C 1
ATOM 3324 O O . PHE B 1 248 ? 22.097 -41.393 -9.182 1.00 56.19 231 PHE B O 1
ATOM 3332 N N . HIS B 1 249 ? 22.337 -39.206 -9.649 1.00 50.84 232 HIS B N 1
ATOM 3333 C CA . HIS B 1 249 ? 21.605 -39.378 -10.924 1.00 51.38 232 HIS B CA 1
ATOM 3334 C C . HIS B 1 249 ? 22.391 -40.317 -11.812 1.00 51.23 232 HIS B C 1
ATOM 3335 O O . HIS B 1 249 ? 21.881 -41.357 -12.153 1.00 49.59 232 HIS B O 1
ATOM 3342 N N . VAL B 1 250 ? 23.658 -39.969 -12.084 1.00 51.37 233 VAL B N 1
ATOM 3343 C CA . VAL B 1 250 ? 24.662 -40.893 -12.648 1.00 50.32 233 VAL B CA 1
ATOM 3344 C C . VAL B 1 250 ? 26.068 -40.632 -12.051 1.00 47.50 233 VAL B C 1
ATOM 3345 O O . VAL B 1 250 ? 26.651 -39.568 -12.251 1.00 48.57 233 VAL B O 1
ATOM 3349 N N . HIS B 1 251 ? 26.604 -41.620 -11.353 1.00 46.45 234 HIS B N 1
ATOM 3350 C CA . HIS B 1 251 ? 27.853 -41.539 -10.621 1.00 46.12 234 HIS B CA 1
ATOM 3351 C C . HIS B 1 251 ? 28.912 -41.017 -11.615 1.00 44.75 234 HIS B C 1
ATOM 3352 O O . HIS B 1 251 ? 29.069 -41.570 -12.686 1.00 46.55 234 HIS B O 1
ATOM 3359 N N . PRO B 1 252 ? 29.547 -39.877 -11.311 1.00 42.85 235 PRO B N 1
ATOM 3360 C CA . PRO B 1 252 ? 30.504 -39.270 -12.259 1.00 42.37 235 PRO B CA 1
ATOM 3361 C C . PRO B 1 252 ? 31.621 -40.211 -12.711 1.00 44.53 235 PRO B C 1
ATOM 3362 O O . PRO B 1 252 ? 32.040 -40.126 -13.843 1.00 46.89 235 PRO B O 1
ATOM 3366 N N . ALA B 1 253 ? 32.076 -41.117 -11.845 1.00 48.05 236 ALA B N 1
ATOM 3367 C CA . ALA B 1 253 ? 33.105 -42.122 -12.210 1.00 48.87 236 ALA B CA 1
ATOM 3368 C C . ALA B 1 253 ? 32.628 -43.106 -13.260 1.00 50.02 236 ALA B C 1
ATOM 3369 O O . ALA B 1 253 ? 33.390 -43.535 -14.144 1.00 52.48 236 ALA B O 1
ATOM 3371 N N . LEU B 1 254 ? 31.348 -43.428 -13.193 1.00 50.87 237 LEU B N 1
ATOM 3372 C CA . LEU B 1 254 ? 30.758 -44.388 -14.101 1.00 53.00 237 LEU B CA 1
ATOM 3373 C C . LEU B 1 254 ? 30.697 -43.749 -15.475 1.00 54.30 237 LEU B C 1
ATOM 3374 O O . LEU B 1 254 ? 31.162 -44.309 -16.487 1.00 55.53 237 LEU B O 1
ATOM 3379 N N . LEU B 1 255 ? 30.157 -42.550 -15.516 1.00 52.72 238 LEU B N 1
ATOM 3380 C CA . LEU B 1 255 ? 30.026 -41.873 -16.781 1.00 55.33 238 LEU B CA 1
ATOM 3381 C C . LEU B 1 255 ? 31.404 -41.537 -17.338 1.00 53.42 238 LEU B C 1
ATOM 3382 O O . LEU B 1 255 ? 31.611 -41.653 -18.527 1.00 55.59 238 LEU B O 1
ATOM 3387 N N . ASP B 1 256 ? 32.345 -41.101 -16.500 1.00 50.61 239 ASP B N 1
ATOM 3388 C CA . ASP B 1 256 ? 33.688 -40.780 -16.989 1.00 49.38 239 ASP B CA 1
ATOM 3389 C C . ASP B 1 256 ? 34.419 -42.026 -17.546 1.00 52.58 239 ASP B C 1
ATOM 3390 O O . ASP B 1 256 ? 35.115 -41.939 -18.560 1.00 50.92 239 ASP B O 1
ATOM 3395 N N . ALA B 1 257 ? 34.240 -43.184 -16.906 1.00 52.24 240 ALA B N 1
ATOM 3396 C CA . ALA B 1 257 ? 34.855 -44.409 -17.406 1.00 60.75 240 ALA B CA 1
ATOM 3397 C C . ALA B 1 257 ? 34.340 -44.757 -18.806 1.00 64.65 240 ALA B C 1
ATOM 3398 O O . ALA B 1 257 ? 35.066 -45.308 -19.630 1.00 60.04 240 ALA B O 1
ATOM 3400 N N . ALA B 1 258 ? 33.071 -44.426 -19.044 1.00 66.87 241 ALA B N 1
ATOM 3401 C CA . ALA B 1 258 ? 32.470 -44.551 -20.353 1.00 71.30 241 ALA B CA 1
ATOM 3402 C C . ALA B 1 258 ? 33.171 -43.721 -21.402 1.00 70.16 241 ALA B C 1
ATOM 3403 O O . ALA B 1 258 ? 33.038 -44.032 -22.575 1.00 75.17 241 ALA B O 1
ATOM 3405 N N . LEU B 1 259 ? 33.840 -42.642 -21.006 1.00 67.18 242 LEU B N 1
ATOM 3406 C CA . LEU B 1 259 ? 34.602 -41.847 -21.965 1.00 67.37 242 LEU B CA 1
ATOM 3407 C C . LEU B 1 259 ? 36.045 -42.322 -22.101 1.00 70.49 242 LEU B C 1
ATOM 3408 O O . LEU B 1 259 ? 36.719 -41.948 -23.065 1.00 76.17 242 LEU B O 1
ATOM 3413 N N . HIS B 1 260 ? 36.537 -43.100 -21.142 1.00 62.34 243 HIS B N 1
ATOM 3414 C CA . HIS B 1 260 ? 37.907 -43.518 -21.227 1.00 63.89 243 HIS B CA 1
ATOM 3415 C C . HIS B 1 260 ? 38.077 -44.316 -22.524 1.00 68.86 243 HIS B C 1
ATOM 3416 O O . HIS B 1 260 ? 39.057 -44.159 -23.252 1.00 67.82 243 HIS B O 1
ATOM 3423 N N . ALA B 1 261 ? 37.089 -45.134 -22.847 1.00 73.82 244 ALA B N 1
ATOM 3424 C CA . ALA B 1 261 ? 37.143 -45.893 -24.085 1.00 78.56 244 ALA B CA 1
ATOM 3425 C C . ALA B 1 261 ? 37.245 -44.981 -25.288 1.00 73.03 244 ALA B C 1
ATOM 3426 O O . ALA B 1 261 ? 38.005 -45.249 -26.195 1.00 78.20 244 ALA B O 1
ATOM 3428 N N . ALA B 1 262 ? 36.499 -43.893 -25.299 1.00 72.75 245 ALA B N 1
ATOM 3429 C CA . ALA B 1 262 ? 36.520 -43.008 -26.470 1.00 72.97 245 ALA B CA 1
ATOM 3430 C C . ALA B 1 262 ? 37.895 -42.351 -26.625 1.00 71.88 245 ALA B C 1
ATOM 3431 O O . ALA B 1 262 ? 38.298 -42.057 -27.742 1.00 75.28 245 ALA B O 1
ATOM 3433 N N . LEU B 1 263 ? 38.645 -42.196 -25.528 1.00 69.11 246 LEU B N 1
ATOM 3434 C CA . LEU B 1 263 ? 40.023 -41.686 -25.611 1.00 67.91 246 LEU B CA 1
ATOM 3435 C C . LEU B 1 263 ? 40.973 -42.558 -26.425 1.00 71.71 246 LEU B C 1
ATOM 3436 O O . LEU B 1 263 ? 42.015 -42.073 -26.866 1.00 74.43 246 LEU B O 1
ATOM 3441 N N . GLY B 1 264 ? 40.672 -43.845 -26.566 1.00 74.53 247 GLY B N 1
ATOM 3442 C CA . GLY B 1 264 ? 41.575 -44.760 -27.250 1.00 77.09 247 GLY B CA 1
ATOM 3443 C C . GLY B 1 264 ? 41.871 -44.306 -28.661 1.00 81.39 247 GLY B C 1
ATOM 3444 O O . GLY B 1 264 ? 42.999 -43.929 -28.982 1.00 80.47 247 GLY B O 1
ATOM 3445 N N . PRO B 1 265 ? 40.854 -44.334 -29.512 1.00 87.31 248 PRO B N 1
ATOM 3446 C CA . PRO B 1 265 ? 41.090 -43.945 -30.885 1.00 94.14 248 PRO B CA 1
ATOM 3447 C C . PRO B 1 265 ? 41.533 -42.5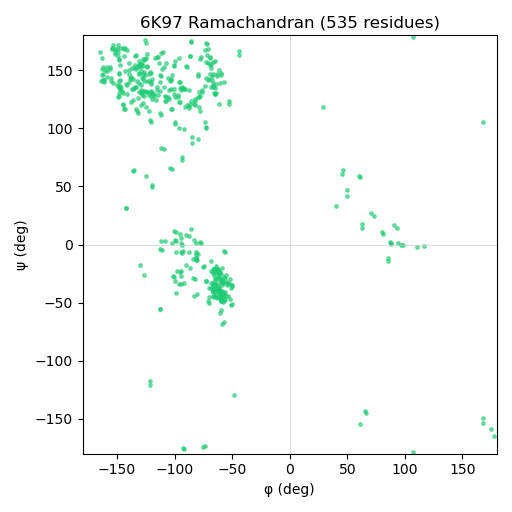01 -30.985 1.00 93.97 248 PRO B C 1
ATOM 3448 O O . PRO B 1 265 ? 42.422 -42.187 -31.773 1.00 89.20 248 PRO B O 1
ATOM 3452 N N . LEU B 1 266 ? 40.927 -41.622 -30.193 1.00 100.93 249 LEU B N 1
ATOM 3453 C CA . LEU B 1 266 ? 41.265 -40.196 -30.313 1.00 107.21 249 LEU B CA 1
ATOM 3454 C C . LEU B 1 266 ? 42.765 -39.925 -30.117 1.00 106.27 249 LEU B C 1
ATOM 3455 O O . LEU B 1 266 ? 43.388 -39.167 -30.874 1.00 113.96 249 LEU B O 1
ATOM 3460 N N . LEU B 1 267 ? 43.361 -40.596 -29.149 1.00 98.54 250 LEU B N 1
ATOM 3461 C CA . LEU B 1 267 ? 44.692 -40.222 -28.724 1.00 100.78 250 LEU B CA 1
ATOM 3462 C C . LEU B 1 267 ? 45.779 -40.880 -29.572 1.00 99.37 250 LEU B C 1
ATOM 3463 O O . LEU B 1 267 ? 46.951 -40.852 -29.229 1.00 88.28 250 LEU B O 1
ATOM 3468 N N . ASP B 1 268 ? 45.398 -41.450 -30.703 1.00 102.09 251 ASP B N 1
ATOM 3469 C CA . ASP B 1 268 ? 46.382 -41.996 -31.603 1.00 101.77 251 ASP B CA 1
ATOM 3470 C C . ASP B 1 268 ? 46.721 -41.037 -32.760 1.00 101.28 251 ASP B C 1
ATOM 3471 O O . ASP B 1 268 ? 47.895 -40.880 -33.118 1.00 103.29 251 ASP B O 1
ATOM 3476 N N . GLY B 1 269 ? 45.711 -40.389 -33.333 1.00 96.43 252 GLY B N 1
ATOM 3477 C CA . GLY B 1 269 ? 45.974 -39.321 -34.310 1.00 94.86 252 GLY B CA 1
ATOM 3478 C C . GLY B 1 269 ? 46.601 -38.138 -33.630 1.00 88.42 252 GLY B C 1
ATOM 3479 O O . GLY B 1 269 ? 45.948 -37.507 -32.819 1.00 91.08 252 GLY B O 1
ATOM 3480 N N . GLY B 1 272 ? 48.199 -34.651 -27.236 1.00 66.01 255 GLY B N 1
ATOM 3481 C CA . GLY B 1 272 ? 48.368 -34.408 -25.802 1.00 65.17 255 GLY B CA 1
ATOM 3482 C C . GLY B 1 272 ? 47.134 -34.845 -25.014 1.00 65.23 255 GLY B C 1
ATOM 3483 O O . GLY B 1 272 ? 46.632 -35.939 -25.188 1.00 68.00 255 GLY B O 1
ATOM 3484 N N . LEU B 1 273 ? 46.609 -33.973 -24.169 1.00 66.18 256 LEU B N 1
ATOM 3485 C CA . LEU B 1 273 ? 45.562 -34.362 -23.233 1.00 66.68 256 LEU B CA 1
ATOM 3486 C C . LEU B 1 273 ? 44.261 -33.787 -23.730 1.00 65.97 256 LEU B C 1
ATOM 3487 O O . LEU B 1 273 ? 44.263 -32.693 -24.252 1.00 70.59 256 LEU B O 1
ATOM 3492 N N . PHE B 1 274 ? 43.165 -34.522 -23.560 1.00 60.42 257 PHE B N 1
ATOM 3493 C CA . PHE B 1 274 ? 41.878 -34.196 -24.159 1.00 58.19 257 PHE B CA 1
ATOM 3494 C C . PHE B 1 274 ? 40.808 -34.399 -23.101 1.00 53.68 257 PHE B C 1
ATOM 3495 O O . PHE B 1 274 ? 40.742 -35.461 -22.520 1.00 49.67 257 PHE B O 1
ATOM 3503 N N . LEU B 1 275 ? 40.012 -33.364 -22.833 1.00 53.48 258 LEU B N 1
ATOM 3504 C CA . LEU B 1 275 ? 38.912 -33.414 -21.866 1.00 52.41 258 LEU B CA 1
ATOM 3505 C C . LEU B 1 275 ? 37.601 -32.971 -22.510 1.00 56.37 258 LEU B C 1
ATOM 3506 O O . LEU B 1 275 ? 37.601 -32.262 -23.541 1.00 52.81 258 LEU B O 1
ATOM 3511 N N . PRO B 1 276 ? 36.469 -33.357 -21.892 1.00 52.57 259 PRO B N 1
ATOM 3512 C CA . PRO B 1 276 ? 35.184 -32.896 -22.397 1.00 52.29 259 PRO B CA 1
ATOM 3513 C C . PRO B 1 276 ? 35.064 -31.424 -22.210 1.00 53.06 259 PRO B C 1
ATOM 3514 O O . PRO B 1 276 ? 35.506 -30.910 -21.202 1.00 51.00 259 PRO B O 1
ATOM 3518 N N . PHE B 1 277 ? 34.522 -30.751 -23.210 1.00 55.82 260 PHE B N 1
ATOM 3519 C CA . PHE B 1 277 ? 34.321 -29.349 -23.169 1.00 58.11 260 PHE B CA 1
ATOM 3520 C C . PHE B 1 277 ? 32.857 -28.960 -23.473 1.00 55.33 260 PHE B C 1
ATOM 3521 O O . PHE B 1 277 ? 32.391 -27.906 -23.066 1.00 52.96 260 PHE B O 1
ATOM 3529 N N . ALA B 1 278 ? 32.136 -29.785 -24.206 1.00 49.58 261 ALA B N 1
ATOM 3530 C CA . ALA B 1 278 ? 30.746 -29.440 -24.557 1.00 51.27 261 ALA B CA 1
ATOM 3531 C C . ALA B 1 278 ? 29.918 -30.710 -24.672 1.00 50.46 261 ALA B C 1
ATOM 3532 O O . ALA B 1 278 ? 30.352 -31.690 -25.281 1.00 49.68 261 ALA B O 1
ATOM 3534 N N . LEU B 1 279 ? 28.732 -30.674 -24.096 1.00 51.00 262 LEU B N 1
ATOM 3535 C CA . LEU B 1 279 ? 27.798 -31.781 -24.173 1.00 55.20 262 LEU B CA 1
ATOM 3536 C C . LEU B 1 279 ? 26.463 -31.259 -24.658 1.00 59.74 262 LEU B C 1
ATOM 3537 O O . LEU B 1 279 ? 26.111 -30.115 -24.361 1.00 59.82 262 LEU B O 1
ATOM 3542 N N . ARG B 1 280 ? 25.732 -32.084 -25.416 1.00 66.22 263 ARG B N 1
ATOM 3543 C CA . ARG B 1 280 ? 24.414 -31.715 -25.966 1.00 67.85 263 ARG B CA 1
ATOM 3544 C C . ARG B 1 280 ? 23.438 -32.860 -25.826 1.00 70.06 263 ARG B C 1
ATOM 3545 O O . ARG B 1 280 ? 23.778 -34.012 -26.135 1.00 69.03 263 ARG B O 1
ATOM 3553 N N . ARG B 1 281 ? 22.228 -32.541 -25.361 1.00 69.96 264 ARG B N 1
ATOM 3554 C CA . ARG B 1 281 ? 21.131 -33.518 -25.275 1.00 70.90 264 ARG B CA 1
ATOM 3555 C C . ARG B 1 281 ? 21.487 -34.708 -24.359 1.00 66.80 264 ARG B C 1
ATOM 3556 O O . ARG B 1 281 ? 21.489 -35.869 -24.754 1.00 68.64 264 ARG B O 1
ATOM 3564 N N . VAL B 1 282 ? 21.787 -34.382 -23.109 1.00 64.28 265 VAL B N 1
ATOM 3565 C CA . VAL B 1 282 ? 21.948 -35.387 -22.067 1.00 61.79 265 VAL B CA 1
ATOM 3566 C C . VAL B 1 282 ? 20.596 -35.647 -21.416 1.00 66.53 265 VAL B C 1
ATOM 3567 O O . VAL B 1 282 ? 19.992 -34.726 -20.863 1.00 68.88 265 VAL B O 1
ATOM 3571 N N . ARG B 1 283 ? 20.122 -36.888 -21.490 1.00 70.73 266 ARG B N 1
ATOM 3572 C CA . ARG B 1 283 ? 18.841 -37.289 -20.902 1.00 73.77 266 ARG B CA 1
ATOM 3573 C C . ARG B 1 283 ? 19.121 -38.569 -20.126 1.00 70.71 266 ARG B C 1
ATOM 3574 O O . ARG B 1 283 ? 19.678 -39.514 -20.660 1.00 75.98 266 ARG B O 1
ATOM 3582 N N . VAL B 1 284 ? 18.764 -38.579 -18.858 1.00 66.03 267 VAL B N 1
ATOM 3583 C CA . VAL B 1 284 ? 18.828 -39.755 -18.027 1.00 66.05 267 VAL B CA 1
ATOM 3584 C C . VAL B 1 284 ? 17.433 -40.317 -17.932 1.00 70.36 267 VAL B C 1
ATOM 3585 O O . VAL B 1 284 ? 16.540 -39.584 -17.619 1.00 70.47 267 VAL B O 1
ATOM 3589 N N . HIS B 1 285 ? 17.243 -41.610 -18.178 1.00 77.80 268 HIS B N 1
ATOM 3590 C CA . HIS B 1 285 ? 15.903 -42.247 -18.068 1.00 83.79 268 HIS B CA 1
ATOM 3591 C C . HIS B 1 285 ? 15.650 -42.972 -16.735 1.00 84.29 268 HIS B C 1
ATOM 3592 O O . HIS B 1 285 ? 14.493 -43.190 -16.352 1.00 81.50 268 HIS B O 1
ATOM 3599 N N . HIS B 1 286 ? 16.728 -43.369 -16.051 1.00 84.48 269 HIS B N 1
ATOM 3600 C CA . HIS B 1 286 ? 16.637 -43.933 -14.697 1.00 82.65 269 HIS B CA 1
ATOM 3601 C C . HIS B 1 286 ? 17.886 -43.556 -13.914 1.00 75.19 269 HIS B C 1
ATOM 3602 O O . HIS B 1 286 ? 18.994 -43.719 -14.372 1.00 65.36 269 HIS B O 1
ATOM 3609 N N . SER B 1 287 ? 17.682 -43.045 -12.718 1.00 75.58 270 SER B N 1
ATOM 3610 C CA . SER B 1 287 ? 18.750 -42.508 -11.907 1.00 72.84 270 SER B CA 1
ATOM 3611 C C . SER B 1 287 ? 19.351 -43.664 -11.118 1.00 71.44 270 SER B C 1
ATOM 3612 O O . SER B 1 287 ? 18.727 -44.715 -11.030 1.00 78.98 270 SER B O 1
ATOM 3615 N N . GLY B 1 288 ? 20.561 -43.518 -10.582 1.00 64.90 271 GLY B N 1
ATOM 3616 C CA . GLY B 1 288 ? 21.100 -44.548 -9.701 1.00 64.06 271 GLY B CA 1
ATOM 3617 C C . GLY B 1 288 ? 21.730 -45.800 -10.303 1.00 64.73 271 GLY B C 1
ATOM 3618 O O . GLY B 1 288 ? 22.081 -46.698 -9.561 1.00 65.40 271 GLY B O 1
ATOM 3619 N N . ALA B 1 289 ? 21.962 -45.881 -11.608 1.00 63.52 272 ALA B N 1
ATOM 3620 C CA . ALA B 1 289 ? 22.595 -47.116 -12.151 1.00 64.39 272 ALA B CA 1
ATOM 3621 C C . ALA B 1 289 ? 23.938 -47.451 -11.531 1.00 64.95 272 ALA B C 1
ATOM 3622 O O . ALA B 1 289 ? 24.760 -46.569 -11.338 1.00 63.82 272 ALA B O 1
ATOM 3624 N N . LYS B 1 290 ? 24.192 -48.737 -11.263 1.00 71.67 273 LYS B N 1
ATOM 3625 C CA . LYS B 1 290 ? 25.465 -49.140 -10.638 1.00 71.76 273 LYS B CA 1
ATOM 3626 C C . LYS B 1 290 ? 26.519 -49.556 -11.663 1.00 68.70 273 LYS B C 1
ATOM 3627 O O . LYS B 1 290 ? 27.737 -49.492 -11.404 1.00 65.52 273 LYS B O 1
ATOM 3633 N N . SER B 1 291 ? 26.049 -49.951 -12.842 1.00 67.26 274 SER B N 1
ATOM 3634 C CA . SER B 1 291 ? 26.946 -50.275 -13.956 1.00 67.20 274 SER B CA 1
ATOM 3635 C C . SER B 1 291 ? 26.242 -50.076 -15.294 1.00 68.37 274 SER B C 1
ATOM 3636 O O . SER B 1 291 ? 25.026 -49.894 -15.338 1.00 76.25 274 SER B O 1
ATOM 3639 N N . LEU B 1 292 ? 27.013 -50.104 -16.371 1.00 68.51 275 LEU B N 1
ATOM 3640 C CA . LEU B 1 292 ? 26.534 -49.722 -17.686 1.00 71.82 275 LEU B CA 1
ATOM 3641 C C . LEU B 1 292 ? 27.199 -50.486 -18.848 1.00 75.90 275 LEU B C 1
ATOM 3642 O O . LEU B 1 292 ? 28.377 -50.782 -18.792 1.00 75.48 275 LEU B O 1
ATOM 3647 N N . ARG B 1 293 ? 26.410 -50.834 -19.865 1.00 80.34 276 ARG B N 1
ATOM 3648 C CA . ARG B 1 293 ? 26.905 -51.288 -21.159 1.00 82.59 276 ARG B CA 1
ATOM 3649 C C . ARG B 1 293 ? 26.674 -50.119 -22.106 1.00 79.35 276 ARG B C 1
ATOM 3650 O O . ARG B 1 293 ? 25.566 -49.574 -22.193 1.00 83.75 276 ARG B O 1
ATOM 3658 N N . VAL B 1 294 ? 27.719 -49.710 -22.791 1.00 75.44 277 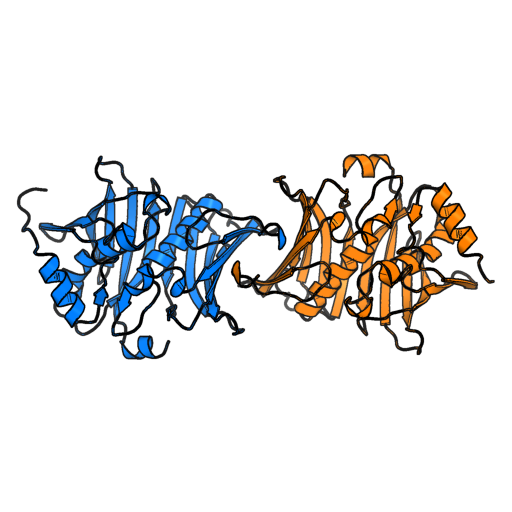VAL B N 1
ATOM 3659 C CA . VAL B 1 294 ? 27.733 -48.406 -23.412 1.00 74.85 277 VAL B CA 1
ATOM 3660 C C . VAL B 1 294 ? 28.055 -48.479 -24.869 1.00 74.87 277 VAL B C 1
ATOM 3661 O O . VAL B 1 294 ? 29.049 -49.047 -25.247 1.00 77.29 277 VAL B O 1
ATOM 3665 N N . HIS B 1 295 ? 27.218 -47.875 -25.684 1.00 79.05 278 HIS B N 1
ATOM 3666 C CA . HIS B 1 295 ? 27.447 -47.828 -27.116 1.00 83.02 278 HIS B CA 1
ATOM 3667 C C . HIS B 1 295 ? 27.959 -46.433 -27.422 1.00 79.47 278 HIS B C 1
ATOM 3668 O O . HIS B 1 295 ? 27.258 -45.450 -27.196 1.00 77.91 278 HIS B O 1
ATOM 3675 N N . ILE B 1 296 ? 29.192 -46.358 -27.902 1.00 77.02 279 ILE B N 1
ATOM 3676 C CA . ILE B 1 296 ? 29.785 -45.097 -28.325 1.00 78.29 279 ILE B CA 1
ATOM 3677 C C . ILE B 1 296 ? 29.889 -45.042 -29.850 1.00 83.11 279 ILE B C 1
ATOM 3678 O O . ILE B 1 296 ? 30.455 -45.958 -30.442 1.00 87.56 279 ILE B O 1
ATOM 3683 N N . THR B 1 297 ? 29.364 -43.980 -30.472 1.00 83.16 280 THR B N 1
ATOM 3684 C CA . THR B 1 297 ? 29.507 -43.754 -31.930 1.00 86.26 280 THR B CA 1
ATOM 3685 C C . THR B 1 297 ? 30.098 -42.382 -32.226 1.00 83.85 280 THR B C 1
ATOM 3686 O O . THR B 1 297 ? 29.821 -41.437 -31.511 1.00 78.12 280 THR B O 1
ATOM 3690 N N . PRO B 1 298 ? 30.912 -42.268 -33.291 1.00 88.26 281 PRO B N 1
ATOM 3691 C CA . PRO B 1 298 ? 31.500 -40.967 -33.621 1.00 89.70 281 PRO B CA 1
ATOM 3692 C C . PRO B 1 298 ? 30.434 -39.967 -34.057 1.00 91.76 281 PRO B C 1
ATOM 3693 O O . PRO B 1 298 ? 29.383 -40.354 -34.545 1.00 94.74 281 PRO B O 1
ATOM 3697 N N . ASP B 1 299 ? 30.735 -38.687 -33.925 1.00 91.00 282 ASP B N 1
ATOM 3698 C CA . ASP B 1 299 ? 29.756 -37.639 -34.178 1.00 97.13 282 ASP B CA 1
ATOM 3699 C C . ASP B 1 299 ? 30.399 -36.436 -34.866 1.00 98.27 282 ASP B C 1
ATOM 3700 O O . ASP B 1 299 ? 29.975 -35.306 -34.652 1.00 105.34 282 ASP B O 1
ATOM 3705 N N . GLY B 1 300 ? 31.426 -36.677 -35.675 1.00 97.44 283 GLY B N 1
ATOM 3706 C CA . GLY B 1 300 ? 32.296 -35.616 -36.164 1.00 99.93 283 GLY B CA 1
ATOM 3707 C C . GLY B 1 300 ? 33.601 -35.767 -35.416 1.00 104.52 283 GLY B C 1
ATOM 3708 O O . GLY B 1 300 ? 33.721 -36.632 -34.551 1.00 102.40 283 GLY B O 1
ATOM 3709 N N . ASP B 1 301 ? 34.577 -34.922 -35.709 1.00 108.71 284 ASP B N 1
ATOM 3710 C CA . ASP B 1 301 ? 35.912 -35.149 -35.179 1.00 109.69 284 ASP B CA 1
ATOM 3711 C C . ASP B 1 301 ? 36.016 -34.686 -33.699 1.00 111.26 284 ASP B C 1
ATOM 3712 O O . ASP B 1 301 ? 35.572 -33.583 -33.312 1.00 104.82 284 ASP B O 1
ATOM 3717 N N . LYS B 1 302 ? 36.572 -35.584 -32.884 1.00 103.50 285 LYS B N 1
ATOM 3718 C CA . LYS B 1 302 ? 36.727 -35.405 -31.447 1.00 94.50 285 LYS B CA 1
ATOM 3719 C C . LYS B 1 302 ? 35.390 -35.278 -30.712 1.00 83.99 285 LYS B C 1
ATOM 3720 O O . LYS B 1 302 ? 35.363 -34.908 -29.531 1.00 81.90 285 LYS B O 1
ATOM 3726 N N . SER B 1 303 ? 34.298 -35.637 -31.388 1.00 81.33 286 SER B N 1
ATOM 3727 C CA . SER B 1 303 ? 32.989 -35.731 -30.760 1.00 78.54 286 SER B CA 1
ATOM 3728 C C . SER B 1 303 ? 32.474 -37.138 -30.880 1.00 72.24 286 SER B C 1
ATOM 3729 O O . SER B 1 303 ? 32.651 -37.771 -31.885 1.00 69.11 286 SER B O 1
ATOM 3732 N N . VAL B 1 304 ? 31.802 -37.598 -29.847 1.00 70.08 287 VAL B N 1
ATOM 3733 C CA . VAL B 1 304 ? 31.123 -38.858 -29.893 1.00 72.36 287 VAL B CA 1
ATOM 3734 C C . VAL B 1 304 ? 29.732 -38.693 -29.331 1.00 73.25 287 VAL B C 1
ATOM 3735 O O . VAL B 1 304 ? 29.410 -37.702 -28.668 1.00 73.87 287 VAL B O 1
ATOM 3739 N N . SER B 1 305 ? 28.880 -39.659 -29.611 1.00 73.74 288 SER B N 1
ATOM 3740 C CA . SER B 1 305 ? 27.644 -39.712 -28.894 1.00 74.08 288 SER B CA 1
ATOM 3741 C C . SER B 1 305 ? 27.526 -41.072 -28.275 1.00 73.99 288 SER B C 1
ATOM 3742 O O . SER B 1 305 ? 28.272 -41.984 -28.604 1.00 78.43 288 SER B O 1
ATOM 3745 N N . LEU B 1 306 ? 26.682 -41.182 -27.268 1.00 75.07 289 LEU B N 1
ATOM 3746 C CA . LEU B 1 306 ? 26.589 -42.435 -26.574 1.00 75.18 289 LEU B CA 1
ATOM 3747 C C . LEU B 1 306 ? 25.249 -42.693 -25.959 1.00 75.38 289 LEU B C 1
ATOM 3748 O O . LEU B 1 306 ? 24.415 -41.813 -25.796 1.00 72.32 289 LEU B O 1
ATOM 3753 N N . SER B 1 307 ? 25.083 -43.959 -25.627 1.00 79.77 290 SER B N 1
ATOM 3754 C CA . SER B 1 307 ? 23.815 -44.531 -25.291 1.00 79.33 290 SER B CA 1
ATOM 3755 C C . SER B 1 307 ? 24.149 -45.652 -24.316 1.00 78.90 290 SER B C 1
ATOM 3756 O O . SER B 1 307 ? 25.138 -46.368 -24.496 1.00 85.52 290 SER B O 1
ATOM 3759 N N . ALA B 1 308 ? 23.391 -45.795 -23.249 1.00 75.93 291 ALA B N 1
ATOM 3760 C CA . ALA B 1 308 ? 23.787 -46.778 -22.256 1.00 76.80 291 ALA B CA 1
ATOM 3761 C C . ALA B 1 308 ? 22.636 -47.421 -21.553 1.00 79.88 291 ALA B C 1
ATOM 3762 O O . ALA B 1 308 ? 21.716 -46.752 -21.107 1.00 83.47 291 ALA B O 1
ATOM 3764 N N . VAL B 1 309 ? 22.701 -48.736 -21.443 1.00 81.08 292 VAL B N 1
ATOM 3765 C CA . VAL B 1 309 ? 21.700 -49.490 -20.728 1.00 84.45 292 VAL B CA 1
ATOM 3766 C C . VAL B 1 309 ? 22.399 -50.011 -19.463 1.00 87.08 292 VAL B C 1
ATOM 3767 O O . VAL B 1 309 ? 23.623 -49.996 -19.387 1.00 80.12 292 VAL B O 1
ATOM 3771 N N . ASP B 1 310 ? 21.628 -50.483 -18.487 1.00 93.00 293 ASP B N 1
ATOM 3772 C CA . ASP B 1 310 ? 22.191 -51.086 -17.273 1.00 94.60 293 ASP B CA 1
ATOM 3773 C C . ASP B 1 310 ? 22.324 -52.603 -17.506 1.00 94.48 293 ASP B C 1
ATOM 3774 O O . ASP B 1 310 ? 22.050 -53.068 -18.602 1.00 98.05 293 ASP B O 1
ATOM 3779 N N . ALA B 1 311 ? 22.734 -53.362 -16.490 1.00 94.02 294 ALA B N 1
ATOM 3780 C CA . ALA B 1 311 ? 23.057 -54.787 -16.672 1.00 93.39 294 ALA B CA 1
ATOM 3781 C C . ALA B 1 311 ? 21.861 -55.624 -17.090 1.00 96.02 294 ALA B C 1
ATOM 3782 O O . ALA B 1 311 ? 22.040 -56.722 -17.613 1.00 94.95 294 ALA B O 1
ATOM 3784 N N . ALA B 1 312 ? 20.649 -55.117 -16.847 1.00 98.14 295 ALA B N 1
ATOM 3785 C CA . ALA B 1 312 ? 19.417 -55.798 -17.276 1.00 102.56 295 ALA B CA 1
ATOM 3786 C C . ALA B 1 312 ? 18.882 -55.342 -18.652 1.00 104.85 295 ALA B C 1
ATOM 3787 O O . ALA B 1 312 ? 17.858 -55.845 -19.099 1.00 103.94 295 ALA B O 1
ATOM 3789 N N . GLY B 1 313 ? 19.551 -54.401 -19.317 1.00 99.69 296 GLY B N 1
ATOM 3790 C CA . GLY B 1 313 ? 19.059 -53.879 -20.600 1.00 99.66 296 GLY B CA 1
ATOM 3791 C C . GLY B 1 313 ? 18.096 -52.691 -20.527 1.00 100.17 296 GLY B C 1
ATOM 3792 O O . GLY B 1 313 ? 17.644 -52.202 -21.560 1.00 95.58 296 GLY B O 1
ATOM 3793 N N . ASN B 1 314 ? 17.783 -52.201 -19.330 1.00 101.21 297 ASN B N 1
ATOM 3794 C CA . ASN B 1 314 ? 17.017 -50.964 -19.226 1.00 104.31 297 ASN B CA 1
ATOM 3795 C C . ASN B 1 314 ? 17.879 -49.813 -19.718 1.00 98.98 297 ASN B C 1
ATOM 3796 O O . ASN B 1 314 ? 19.040 -49.717 -19.353 1.00 98.67 297 ASN B O 1
ATOM 3801 N N . ALA B 1 315 ? 17.294 -48.933 -20.525 1.00 98.77 298 ALA B N 1
ATOM 3802 C CA . ALA B 1 315 ? 17.953 -47.705 -20.955 1.00 93.60 298 ALA B CA 1
ATOM 3803 C C . ALA B 1 315 ? 18.212 -46.788 -19.750 1.00 87.43 298 ALA B C 1
ATOM 3804 O O . ALA B 1 315 ? 17.324 -46.568 -18.957 1.00 86.21 298 ALA B O 1
ATOM 3806 N N . VAL B 1 316 ? 19.436 -46.288 -19.591 1.00 82.22 299 VAL B N 1
ATOM 3807 C CA . VAL B 1 316 ? 19.771 -45.452 -18.440 1.00 79.18 299 VAL B CA 1
ATOM 3808 C C . VAL B 1 316 ? 20.058 -44.025 -18.842 1.00 74.49 299 VAL B C 1
ATOM 3809 O O . VAL B 1 316 ? 19.447 -43.101 -18.330 1.00 71.39 299 VAL B O 1
ATOM 3813 N N . VAL B 1 317 ? 21.002 -43.846 -19.754 1.00 71.16 300 VAL B N 1
ATOM 3814 C CA . VAL B 1 317 ? 21.351 -42.515 -20.178 1.00 68.16 300 VAL B CA 1
ATOM 3815 C C . VAL B 1 317 ? 21.798 -42.493 -21.613 1.00 66.65 300 VAL B C 1
ATOM 3816 O O . VAL B 1 317 ? 22.320 -43.475 -22.120 1.00 65.24 300 VAL B O 1
ATOM 3820 N N . SER B 1 318 ? 21.508 -41.380 -22.273 1.00 66.28 301 SER B N 1
ATOM 3821 C CA . SER B 1 318 ? 21.985 -41.133 -23.610 1.00 67.52 301 SER B CA 1
ATOM 3822 C C . SER B 1 318 ? 22.461 -39.696 -23.722 1.00 66.95 301 SER B C 1
ATOM 3823 O O . SER B 1 318 ? 22.005 -38.807 -22.990 1.00 65.46 301 SER B O 1
ATOM 3826 N N . VAL B 1 319 ? 23.415 -39.489 -24.623 1.00 68.07 302 VAL B N 1
ATOM 3827 C CA . VAL B 1 319 ? 24.083 -38.211 -24.787 1.00 63.49 302 VAL B CA 1
ATOM 3828 C C . VAL B 1 319 ? 24.091 -37.916 -26.279 1.00 65.98 302 VAL B C 1
ATOM 3829 O O . VAL B 1 319 ? 24.727 -38.650 -27.051 1.00 61.03 302 VAL B O 1
ATOM 3833 N N . GLY B 1 320 ? 23.378 -36.863 -26.684 1.00 66.03 303 GLY B N 1
ATOM 3834 C CA . GLY B 1 320 ? 23.373 -36.437 -28.083 1.00 67.70 303 GLY B CA 1
ATOM 3835 C C . GLY B 1 320 ? 24.788 -36.261 -28.588 1.00 66.00 303 GLY B C 1
ATOM 3836 O O . GLY B 1 320 ? 25.155 -36.773 -29.623 1.00 68.60 303 GLY B O 1
ATOM 3837 N N . SER B 1 321 ? 25.621 -35.584 -27.824 1.00 64.13 304 SER B N 1
ATOM 3838 C CA . SER B 1 321 ? 26.964 -35.314 -28.307 1.00 64.84 304 SER B CA 1
ATOM 3839 C C . SER B 1 321 ? 27.892 -34.956 -27.158 1.00 58.79 304 SER B C 1
ATOM 3840 O O . SER B 1 321 ? 27.477 -34.285 -26.240 1.00 54.58 304 SER B O 1
ATOM 3843 N N . VAL B 1 322 ? 29.130 -35.455 -27.205 1.00 60.30 305 VAL B N 1
ATOM 3844 C CA . VAL B 1 322 ? 30.191 -35.018 -26.297 1.00 59.76 305 VAL B CA 1
ATOM 3845 C C . VAL B 1 322 ? 31.384 -34.613 -27.129 1.00 59.76 305 VAL B C 1
ATOM 3846 O O . VAL B 1 322 ? 31.922 -35.447 -27.812 1.00 59.24 305 VAL B O 1
ATOM 3850 N N . ALA B 1 323 ? 31.834 -33.366 -27.004 1.00 61.20 306 ALA B N 1
ATOM 3851 C CA . ALA B 1 323 ? 33.010 -32.860 -27.741 1.00 61.08 306 ALA B CA 1
ATOM 3852 C C . ALA B 1 323 ? 34.205 -32.806 -26.799 1.00 59.04 306 ALA B C 1
ATOM 3853 O O . ALA B 1 323 ? 34.061 -32.326 -25.692 1.00 59.87 306 ALA B O 1
ATOM 3855 N N . LEU B 1 324 ? 35.369 -33.292 -27.234 1.00 64.73 307 LEU B N 1
ATOM 3856 C CA . LEU B 1 324 ? 36.609 -33.181 -26.435 1.00 65.87 307 LEU B CA 1
ATOM 3857 C C . LEU B 1 324 ? 37.587 -32.207 -27.042 1.00 65.82 307 LEU B C 1
ATOM 3858 O O . LEU B 1 324 ? 37.602 -32.001 -28.263 1.00 63.55 307 LEU B O 1
ATOM 3863 N N . ARG B 1 325 ? 38.418 -31.613 -26.182 1.00 69.90 308 ARG B N 1
ATOM 3864 C CA . ARG B 1 325 ? 39.433 -30.649 -26.626 1.00 74.15 308 ARG B CA 1
ATOM 3865 C C . ARG B 1 325 ? 40.751 -30.811 -25.916 1.00 66.22 308 ARG B C 1
ATOM 3866 O O . ARG B 1 325 ? 40.789 -31.307 -24.810 1.00 59.57 308 ARG B O 1
ATOM 3874 N N . PRO B 1 326 ? 41.839 -30.363 -26.552 1.00 68.74 309 PRO B N 1
ATOM 3875 C CA . PRO B 1 326 ? 43.140 -30.428 -25.906 1.00 68.28 309 PRO B CA 1
ATOM 3876 C C . PRO B 1 326 ? 43.188 -29.565 -24.646 1.00 63.34 309 PRO B C 1
ATOM 3877 O O . PRO B 1 326 ? 42.542 -28.531 -24.583 1.00 62.02 309 PRO B O 1
ATOM 3881 N N . VAL B 1 327 ? 43.912 -30.024 -23.638 1.00 59.80 310 VAL B N 1
ATOM 3882 C CA . VAL B 1 327 ? 44.236 -29.221 -22.480 1.00 57.39 310 VAL B CA 1
ATOM 3883 C C . VAL B 1 327 ? 45.715 -29.363 -22.157 1.00 51.86 310 VAL B C 1
ATOM 3884 O O . VAL B 1 327 ? 46.265 -30.436 -22.209 1.00 54.37 310 VAL B O 1
ATOM 3888 N N . SER B 1 328 ? 46.370 -28.255 -21.865 1.00 47.68 311 SER B N 1
ATOM 3889 C CA . SER B 1 328 ? 47.798 -28.252 -21.596 1.00 44.01 311 SER B CA 1
ATOM 3890 C C . SER B 1 328 ? 47.963 -28.165 -20.083 1.00 44.63 311 SER B C 1
ATOM 3891 O O . SER B 1 328 ? 47.128 -27.542 -19.385 1.00 45.04 311 SER B O 1
ATOM 3894 N N . SER B 1 329 ? 49.001 -28.825 -19.572 1.00 42.37 312 SER B N 1
ATOM 3895 C CA . SER B 1 329 ? 49.341 -28.731 -18.146 1.00 39.41 312 SER B CA 1
ATOM 3896 C C . SER B 1 329 ? 49.585 -27.315 -17.672 1.00 38.41 312 SER B C 1
ATOM 3897 O O . SER B 1 329 ? 49.260 -26.975 -16.538 1.00 40.33 312 SER B O 1
ATOM 3900 N N . ALA B 1 330 ? 50.027 -26.453 -18.561 1.00 38.85 313 ALA B N 1
ATOM 3901 C CA . ALA B 1 330 ? 50.125 -25.035 -18.261 1.00 39.67 313 ALA B CA 1
ATOM 3902 C C . ALA B 1 330 ? 48.747 -24.345 -18.028 1.00 41.04 313 ALA B C 1
ATOM 3903 O O . ALA B 1 330 ? 48.623 -23.475 -17.153 1.00 37.29 313 ALA B O 1
ATOM 3905 N N . GLN B 1 331 ? 47.729 -24.682 -18.809 1.00 43.86 314 GLN B N 1
ATOM 3906 C CA . GLN B 1 331 ? 46.376 -24.130 -18.531 1.00 48.32 314 GLN B CA 1
ATOM 3907 C C . GLN B 1 331 ? 45.943 -24.551 -17.128 1.00 45.01 314 GLN B C 1
ATOM 3908 O O . GLN B 1 331 ? 45.483 -23.743 -16.353 1.00 45.94 314 GLN B O 1
ATOM 3914 N N . LEU B 1 332 ? 46.148 -25.816 -16.800 1.00 42.23 315 LEU B N 1
ATOM 3915 C CA . LEU B 1 332 ? 45.824 -26.334 -15.492 1.00 41.37 315 LEU B CA 1
ATOM 3916 C C . LEU B 1 332 ? 46.577 -25.647 -14.365 1.00 41.42 315 LEU B C 1
ATOM 3917 O O . LEU B 1 332 ? 46.015 -25.324 -13.340 1.00 46.24 315 LEU B O 1
ATOM 3922 N N . ALA B 1 333 ? 47.856 -25.419 -14.522 1.00 43.33 316 ALA B N 1
ATOM 3923 C CA . ALA B 1 333 ? 48.581 -24.659 -13.500 1.00 42.83 316 ALA B CA 1
ATOM 3924 C C . ALA B 1 333 ? 47.969 -23.240 -13.312 1.00 41.78 316 ALA B C 1
ATOM 3925 O O . ALA B 1 333 ? 47.983 -22.679 -12.216 1.00 40.35 316 ALA B O 1
ATOM 3927 N N . ALA B 1 334 ? 47.482 -22.662 -14.394 1.00 40.51 317 ALA B N 1
ATOM 3928 C CA . ALA B 1 334 ? 46.933 -21.320 -14.350 1.00 43.30 317 ALA B CA 1
ATOM 3929 C C . ALA B 1 334 ? 45.650 -21.327 -13.508 1.00 43.20 317 ALA B C 1
ATOM 3930 O O . ALA B 1 334 ? 45.483 -20.446 -12.655 1.00 42.37 317 ALA B O 1
ATOM 3932 N N . ALA B 1 335 ? 44.795 -22.335 -13.735 1.00 40.59 318 ALA B N 1
ATOM 3933 C CA . ALA B 1 335 ? 43.559 -22.502 -12.982 1.00 44.61 318 ALA B CA 1
ATOM 3934 C C . ALA B 1 335 ? 43.834 -22.709 -11.480 1.00 48.41 318 ALA B C 1
ATOM 3935 O O . ALA B 1 335 ? 43.185 -22.127 -10.623 1.00 53.92 318 ALA B O 1
ATOM 3937 N N . ALA B 1 336 ? 44.808 -23.540 -11.162 1.00 47.04 319 ALA B N 1
ATOM 3938 C CA . ALA B 1 336 ? 45.298 -23.643 -9.783 1.00 45.11 319 ALA B CA 1
ATOM 3939 C C . ALA B 1 336 ? 45.816 -22.303 -9.413 1.00 46.37 319 ALA B C 1
ATOM 3940 O O . ALA B 1 336 ? 45.667 -21.942 -8.298 1.00 52.71 319 ALA B O 1
#

InterPro domains:
  IPR006162 Phosphopantetheine attachment site [PS00012] (678-693)
  IPR009081 Phosphopantetheine binding ACP domain [PF00550] (653-719)
  IPR009081 Phosphopantetheine binding ACP domain [PS50075] (648-723)
  IPR013968 Polyketide synthase-like, ketoreductase domain [PF08659] (370-549)
  IPR020806 Polyketide synthase-like, phosphopantetheine-binding domain [SM00823] (651-723)
  IPR036291 NAD(P)-binding domain superfamily [SSF51735] (168-356)
  IPR036291 NAD(P)-binding domain superfamily [SSF51735] (365-615)
  IPR036736 ACP-like superfamily [G3DSA:1.10.1200.10] (630-723)
  IPR036736 ACP-like superfamily [SSF47336] (647-723)
  IPR042104 Polyketide synthase, dehydratase domain superfamily [G3DSA:3.10.129.110] (2-166)
  IPR049551 Polyketide synthase, dehydratase domain, C-terminal [PF14765] (17-161)
  IPR049900 Polyketide synthase, dehydratase domain [PS52019] (1-162)
  IPR050091 Polyketide and Nonribosomal Peptide Biosynthesis Enzymes [PTHR43775] (359-720)
  IPR055123 Polyketide synthase extender module SpnB-like, Rossmann fold domain [PF22953] (175-352)
  IPR057326 Ketoreductase domain [SM00822] (370-550)

Organism: NCBI:txid1321967

Sequence (539 aa):
AAGLGLEATEHPLLATATELPDGGYLFTGRLALREHPWLADHTIAGTTIVPGTAFVELALHAADIAGCDEITELVLHTPLVLSTQSSSLLQVAVGPADPSGARSLTIRSHGEDVRLWVEHADGSIGPPPGGDAWDTAGLYARLADRGFQYGETFRGLRAAWSSGEDIYADVEVGAPASSPKPEAFHVHPALLDAALHAALGPLLDGEEGLFLPFALRRVRVHHSGAKSLRVHITPDGDKSVSLSAVDAAGNAVVSVGSVALRPVSSAQLAAAAAGLGLEATEHPLLATATELPDGGYLFTGRLALREHPWLADHTIAGTTIVPGTAFVELALHAADIAGCDEITELVLHTPLVLSTQSSSLLQVAVGPADPSGARSLTIRSHGEDVRLWVEHADGSIGPDAWDTAGLYARLADRGFQYGETFRGLRAAWSSGEDIYADVEVGAPASSPKPEAFHVHPALLDAALHAALGPLLDGGLFLPFALRRVRVHHSGAKSLRVHITPDGDKSVSLSAVDAAGNAVVSVGSVALRPVSSAQLAAAA

Radius of gyration: 29.45 Å; Cα contacts (8 Å, |Δi|>4): 1360; chains: 2; bounding box: 64×83×67 Å

B-factor: mean 55.24, std 19.63, range [26.3, 131.22]

Nearest PDB structures (foldseek):
  6k97-assembly1_A  TM=1.004E+00  e=2.006E-55  Streptomyces sp. MJ635-86F5
  4ln9-assembly1_B  TM=9.140E-01  e=4.187E-28  Amycolatopsis mediterranei
  5o15-assembly1_A  TM=9.312E-01  e=1.043E-25  Sorangium cellulosum
  6obt-assembly1_A-2  TM=9.129E-01  e=4.314E-26  Streptomyces parvulus
  5o15-assembly2_B  TM=9.099E-01  e=1.043E-25  Sorangium cellulosum

Foldseek 3Di:
DVVVVFAADQAPAWGGWDQDVQRKMKTKGKFACVVFVLQVLFWFQNWRWRAPLVVVQVVVVRCVVSVFFWQAKKFFDDTDTHDNVWMKMKMKIWAHADPQGKIKIWIWIDTPPDDDIDTTMIGITHHDPDFDKDDLVVLQVVCVVQGRRGDQQLSFFPIWTDDDQKIKTKGFGGPQVRGPAQQRTQGDSSQVNNLCSVVCPVLCPPHHHDKGWGMFGTKGFPGGRARIWIKMWHADDRQKIWIWIAGPVRHTTITTPMTHMDHDDSVSSVVD/DVVVVFDADQFPAWGGWDQDPQRKMKTKGKFACVSFVLQVLFWFQRWRWRAPLVVVQVVVVRCVVSVFQWQAKKFFDFTDTHDNVWMKIKMKIWAHQDPQGKIKIWIWIDTPPDDDIDTTMIGMTHHVKDDLVVLVVVCVVLGRRGPQQQSFFPIKDDDDQKIKTKGFGGPQVNGDAQQSTQGDSSQVNNLCSVVVVVLVPVRDKGWGMFGTKGFPGGRAGIWIKMWHADPRQKIWIWIAGPVRHTTITTPMTHMDDDDVVSSVVSD

Solvent-accessible surface area: 22179 Å² total; per-residue (Å²): 43,36,48,36,0,2,53,64,17,156,23,33,9,8,30,0,13,2,75,18,60,87,25,1,28,0,0,0,1,67,5,4,13,172,97,17,88,5,2,43,36,8,23,0,32,62,17,21,9,9,1,13,5,1,7,1,1,2,0,13,9,0,5,84,72,13,70,17,95,16,1,52,54,1,41,24,89,66,38,6,49,8,48,78,160,57,15,14,4,1,0,0,15,5,16,67,55,72,151,79,22,34,33,69,2,20,0,14,4,9,29,67,144,87,189,128,59,58,73,5,0,44,12,25,0,0,99,84,133,89,17,112,81,65,102,18,76,18,16,16,58,148,5,47,127,80,9,2,76,20,19,104,0,0,90,0,0,126,30,2,55,30,48,81,143,37,8,62,0,39,3,66,10,3,21,80,102,67,17,42,106,12,108,55,4,25,2,0,0,0,0,6,10,0,0,12,0,0,2,7,22,73,29,6,124,76,69,164,38,9,11,25,29,65,20,7,138,130,0,76,32,89,112,70,16,13,120,18,4,86,4,63,2,40,60,68,56,132,50,15,8,24,8,57,4,54,32,92,88,48,76,52,2,3,38,4,13,11,1,20,9,127,90,37,51,53,72,122,6,75,84,61,42,40,46,38,0,1,47,62,16,154,21,34,8,6,26,0,13,2,82,21,69,85,25,1,28,0,0,0,1,62,4,3,12,172,99,20,87,8,2,44,34,5,21,0,31,58,24,21,5,7,0,12,4,1,6,2,0,2,0,13,10,0,5,84,71,12,72,15,108,11,1,55,74,1,27,19,82,59,39,5,36,6,49,79,161,55,13,11,4,1,1,0,16,4,15,68,56,72,150,78,23,34,33,66,2,28,0,17,4,9,27,67,146,88,197,128,53,59,78,5,0,42,18,32,1,1,104,138,84,64,108,12,75,33,24,23,63,167,5,52,132,86,14,2,81,17,18,105,1,0,106,1,2,146,31,2,91,28,69,82,144,38,9,78,1,42,2,86,12,12,33,87,112,68,18,41,147,14,116,50,3,27,3,0,0,0,0,7,9,0,0,10,1,0,4,6,22,70,44,14,124,107,67,17,21,27,20,57,18,8,115,96,1,97,36,95,111,71,15,14,145,16,3,104,2,62,1,39,57,68,54,117,84,19,12,24,7,56,4,51,30,90,89,50,75,54,1,2,31,4,18,10,1,26,10,119,81,28,52,63,73,105,1,69,87,35,83